Protein AF-A0A918XD73-F1 (afdb_monomer_lite)

Sequence (571 aa):
MKARDKRPIAQLLGAVTQGGAASTISKKLQPQAAELQQQSRTWLRYKGIQGLGIGYKRSANRNTGVPCLKVYVASKRSKSRLRDPAPVELPALSGGGQIPVDVEEIGQLRLHAGPVYPGASVAHKTRSAGTLGMVVQPRDNGPERYLLSCHHVLAPLDPDDRSTAIRHPAPDDGGASDYYNVAHYLYSFPLFNDAVGYPNIADAALAELKPGIDWYSELPMIGEPSGWTDQINEDGFVLLHGRTSELDSGVIMDTDFYTELVHSGPGGARWRYRFGAQVLCSPYGDPGDSGAAILNERRQVIGLHIGGSSQRSIFSPIRPIFDYFQVDLASRDGAHGAAPAATPPVAPAPVADGTYATAALTGLHSVFGSVPWRLTASGLEVEGAVNGTPGALQTVPRVWQQFGPAIRQAAREFSVPAELIIACLCTESGGNPAATREEPGYVNDRETPSRVSAGMLQTLISTAREALGDTAIDRSWLLQPQNSIRAGTAYIKRQQFITRYDPPKVACAYNAGGVYENRGINNRWKMRQYPIGSGKHADRFIMWFNDVFRYFAQLPASSIPADSFFAEMNL

Secondary structure (DSSP, 8-state):
--TT--HHHHHHHHHHHHGGG-TTS-GGGHHHHHHHHHHHHHHHT-TTEEEEEEEEEEETTEEEEEEEEEEEESS---GGG-SSPPPSEEE-SSSS-EEEEEEEE-----PPPPPB-TT-EEEETTS--EE--EEEEETT--S--EEEE-HHHHS-SSTT----EEESS-GGGT--SGGGEEEEEEEE----BT-SS--B----EEEEEPTT--B-SPBTTTBS--EE-----TT-EEEEEETTTEEEEEEEEEEEEEEEEEEE-GGG-EEEEEEEEEEEESS---TT-TTPEEEETTSEEEEEEEEEETTEEEEEEHHHHHHHHTEEE--TTS--BPPPP----PPPPPPS----S-HHHHS-B-STT---EEEETTEEEETTB----SSS--HHHHHHHHHHHHHHHHHHHHT--HHHHHHHHHHHTSS-TT-EEE-TT---TTT-GGGEEETTTTEEHHHHHHHHT-TT--HHHHTSHHHHHHHHHHHHHHTHHHHTT-HHHHHHHHHHSS--B---TB-TT-B--SSTTB-HHHHHHHHHHHHHHHHHTTS-GGGS-SSSHHHHHH-

InterPro domains:
  IPR008258 Transglycosylase SLT domain 1 [PF01464] (406-522)
  IPR009003 Peptidase S1, PA clan [SSF50494] (126-314)
  IPR023346 Lysozyme-like domain superfamily [SSF53955] (387-530)

pLDDT: mean 87.74, std 13.1, range [27.33, 98.69]

Foldseek 3Di:
DPLDPCLLVLLVVQLLPPQLPRPSHDPVLRVVSVVNNVVNCQAVVPPFFDDKDWDAADDPNDGPSAIAIETEGQDDDDPVPDPRHDDQWDFRSPDTDTGGYHYDYDHDDDDDQAFAEFQFWKAFLQADTATFAAWWDFLVLDPWIKTKFFCNGQPHLAPPDPFQFMFTNHVVVVRNDSSRRFWGWDDWDDFDWPDDDQPAQAGMTMTIGDPPGHYDQAQPPLGHQLFAAQDDDFQFKKWWQHNPQGIKIWTWHDQWDWDWDWHAHPPRDTTIHTHTRKTKIFDIDDPRHGGHFMATLNSHTQFTWHDDDPGITITRGCVVVCVVVNITGDDPVSDTSYHDDDDQDDDDDDDPDLDLQDPVQQDWDAPPQFFTWHAALLAIDTPRDQAADPDDDDLLVVCCVVCVVLLLVLCVSLLAASLLLQLLLCLQASQQLADKDFAPPDDDCVVCQVGMFGGSNRAGQVQLCVLVVHNVRTRVQCSPHSSVSNSLSSSLSSQCVQCVSNQLQSQLCSAPVGFDAAPQPQQSRRTAHPVGSHVPSSVSSSNSSSVNSVVVVVDDLVSHRSSHPNNSNPD

Organism: NCBI:txid930806

Structure (mmCIF, N/CA/C/O backbone):
data_AF-A0A918XD73-F1
#
_entry.id   AF-A0A918XD73-F1
#
loop_
_atom_site.group_PDB
_atom_site.id
_atom_site.type_symbol
_atom_site.label_atom_id
_atom_site.label_alt_id
_atom_site.label_comp_id
_atom_site.label_asym_id
_atom_site.label_entity_id
_atom_site.label_seq_id
_atom_site.pdbx_PDB_ins_code
_atom_site.Cartn_x
_atom_site.Cartn_y
_atom_site.Cartn_z
_atom_site.occupancy
_atom_site.B_iso_or_equiv
_atom_site.auth_seq_id
_atom_site.auth_comp_id
_atom_site.auth_asym_id
_atom_site.auth_atom_id
_atom_site.pdbx_PDB_model_num
ATOM 1 N N . MET A 1 1 ? -46.551 11.464 37.469 1.00 42.03 1 MET A N 1
ATOM 2 C CA . MET A 1 1 ? -45.397 11.741 36.578 1.00 42.03 1 MET A CA 1
ATOM 3 C C . MET A 1 1 ? -45.643 11.073 35.231 1.00 42.03 1 MET A C 1
ATOM 5 O O . MET A 1 1 ? -45.835 9.866 35.210 1.00 42.03 1 MET A O 1
ATOM 9 N N . LYS A 1 2 ? -45.695 11.821 34.117 1.00 39.75 2 LYS A N 1
ATOM 10 C CA . LYS A 1 2 ? -45.795 11.217 32.772 1.00 39.75 2 LYS A CA 1
ATOM 11 C C . LYS A 1 2 ? -44.564 10.324 32.542 1.00 39.75 2 LYS A C 1
ATOM 13 O O . LYS A 1 2 ? -43.441 10.793 32.698 1.00 39.75 2 LYS A O 1
ATOM 18 N N . ALA A 1 3 ? -44.776 9.060 32.180 1.00 46.12 3 ALA A N 1
ATOM 19 C CA . ALA A 1 3 ? -43.799 7.959 32.159 1.00 46.12 3 ALA A CA 1
ATOM 20 C C . ALA A 1 3 ? -42.635 8.069 31.133 1.00 46.12 3 ALA A C 1
ATOM 22 O O . ALA A 1 3 ? -42.104 7.056 30.680 1.00 46.12 3 ALA A O 1
ATOM 23 N N . ARG A 1 4 ? -42.225 9.280 30.729 1.00 56.12 4 ARG A N 1
ATOM 24 C CA . ARG A 1 4 ? -41.202 9.505 29.689 1.00 56.12 4 ARG A CA 1
ATOM 25 C C . ARG A 1 4 ? -40.139 10.555 30.021 1.00 56.12 4 ARG A C 1
ATOM 27 O O . ARG A 1 4 ? -39.187 10.680 29.256 1.00 56.12 4 ARG A O 1
ATOM 34 N N . ASP A 1 5 ? -40.251 11.295 31.124 1.00 72.38 5 ASP A N 1
ATOM 35 C CA . ASP A 1 5 ? -39.270 12.344 31.418 1.00 72.38 5 ASP A CA 1
ATOM 36 C C . ASP A 1 5 ? -37.993 11.772 32.058 1.00 72.38 5 ASP A C 1
ATOM 38 O O . ASP A 1 5 ? -37.927 11.542 33.264 1.00 72.38 5 ASP A O 1
ATOM 42 N N . LYS A 1 6 ? -36.974 11.516 31.228 1.00 82.25 6 LYS A N 1
ATOM 43 C CA . LYS A 1 6 ? -35.640 11.067 31.664 1.00 82.25 6 LYS A CA 1
ATOM 44 C C . LYS A 1 6 ? -34.724 12.221 32.090 1.00 82.25 6 LYS A C 1
ATOM 46 O O . LYS A 1 6 ? -33.601 11.956 32.519 1.00 82.25 6 LYS A O 1
ATOM 51 N N . ARG A 1 7 ? -35.164 13.486 32.002 1.00 86.25 7 ARG A N 1
ATOM 52 C CA . ARG A 1 7 ? -34.325 14.655 32.331 1.00 86.25 7 ARG A CA 1
ATOM 53 C C . ARG A 1 7 ? -33.763 14.621 33.756 1.00 86.25 7 ARG A C 1
ATOM 55 O O . ARG A 1 7 ? -32.563 14.858 33.879 1.00 86.25 7 ARG A O 1
ATOM 62 N N . PRO A 1 8 ? -34.525 14.252 34.806 1.00 89.56 8 PRO A N 1
ATOM 63 C CA . PRO A 1 8 ? -33.968 14.165 36.159 1.00 89.56 8 PRO A CA 1
ATOM 64 C C . PRO A 1 8 ? -32.822 13.150 36.270 1.00 89.56 8 PRO A C 1
ATOM 66 O O . PRO A 1 8 ? -31.855 13.373 36.991 1.00 89.56 8 PRO A O 1
ATOM 69 N N . ILE A 1 9 ? -32.887 12.056 35.508 1.00 92.12 9 ILE A N 1
ATOM 70 C CA . ILE A 1 9 ? -31.873 10.992 35.515 1.00 92.12 9 ILE A CA 1
ATOM 71 C C . ILE A 1 9 ? -30.658 11.401 34.687 1.00 92.12 9 ILE A C 1
ATOM 73 O O . ILE A 1 9 ? -29.537 11.079 35.054 1.00 92.12 9 ILE A O 1
ATOM 77 N N . ALA A 1 10 ? -30.861 12.139 33.593 1.00 91.75 10 ALA A N 1
ATOM 78 C CA . ALA A 1 10 ? -29.766 12.721 32.824 1.00 91.75 10 ALA A CA 1
ATOM 79 C C . ALA A 1 10 ? -28.994 13.759 33.650 1.00 91.75 10 ALA A C 1
ATOM 81 O O . ALA A 1 10 ? -27.767 13.744 33.655 1.00 91.75 10 ALA A O 1
ATOM 82 N N . GLN A 1 11 ? -29.706 14.595 34.414 1.00 92.88 11 GLN A N 1
ATOM 83 C CA . GLN A 1 11 ? -29.100 15.495 35.396 1.00 92.88 11 GLN A CA 1
ATOM 84 C C . GLN A 1 11 ? -28.316 14.712 36.450 1.00 92.88 11 GLN A C 1
ATOM 86 O O . GLN A 1 11 ? -27.156 15.025 36.698 1.00 92.88 11 GLN A O 1
ATOM 91 N N . LEU A 1 12 ? -28.914 13.662 37.018 1.00 94.19 12 LEU A N 1
ATOM 92 C CA . LEU A 1 12 ? -28.247 12.813 37.999 1.00 94.19 12 LEU A CA 1
ATOM 93 C C . LEU A 1 12 ? -26.979 12.156 37.432 1.00 94.19 12 LEU A C 1
ATOM 95 O O . LEU A 1 12 ? -25.926 12.241 38.053 1.00 94.19 12 LEU A O 1
ATOM 99 N N . LEU A 1 13 ? -27.057 11.541 36.249 1.00 95.25 13 LEU A N 1
ATOM 100 C CA . LEU A 1 13 ? -25.914 10.917 35.581 1.00 95.25 13 LEU A CA 1
ATOM 101 C C . LEU A 1 13 ? -24.803 11.943 35.326 1.00 95.25 13 LEU A C 1
ATOM 103 O O . LEU A 1 13 ? -23.638 11.669 35.615 1.00 95.25 13 LEU A O 1
ATOM 107 N N . GLY A 1 14 ? -25.162 13.130 34.830 1.00 94.19 14 GLY A N 1
ATOM 108 C CA . GLY A 1 14 ? -24.234 14.240 34.628 1.00 94.19 14 GLY A CA 1
ATOM 109 C C . GLY A 1 14 ? -23.542 14.662 35.923 1.00 94.19 14 GLY A C 1
ATOM 110 O O . GLY A 1 14 ? -22.321 14.747 35.956 1.00 94.19 14 GLY A O 1
ATOM 111 N N . ALA A 1 15 ? -24.282 14.840 37.018 1.00 94.56 15 ALA A N 1
ATOM 112 C CA . ALA A 1 15 ? -23.688 15.182 38.309 1.00 94.56 15 ALA A CA 1
ATOM 113 C C . ALA A 1 15 ? -22.778 14.080 38.864 1.00 94.56 15 ALA A C 1
ATOM 115 O O . ALA A 1 15 ? -21.669 14.365 39.301 1.00 94.56 15 ALA A O 1
ATOM 116 N N . VAL A 1 16 ? -23.199 12.816 38.800 1.00 94.62 16 VAL A N 1
ATOM 117 C CA . VAL A 1 16 ? -22.410 11.672 39.287 1.00 94.62 16 VAL A CA 1
ATOM 118 C C . VAL A 1 16 ? -21.100 11.521 38.499 1.00 94.62 16 VAL A C 1
ATOM 120 O O . VAL A 1 16 ? -20.072 11.181 39.079 1.00 94.62 16 VAL A O 1
ATOM 123 N N . THR A 1 17 ? -21.111 11.803 37.191 1.00 92.62 17 THR A N 1
ATOM 124 C CA . THR A 1 17 ? -19.937 11.634 36.313 1.00 92.62 17 THR A CA 1
ATOM 125 C C . THR A 1 17 ? -19.051 12.878 36.222 1.00 92.62 17 THR A C 1
ATOM 127 O O . THR A 1 17 ? -17.836 12.780 36.373 1.00 92.62 17 THR A O 1
ATOM 130 N N . GLN A 1 18 ? -19.638 14.057 36.018 1.00 91.81 18 GLN A N 1
ATOM 131 C CA . GLN A 1 18 ? -18.945 15.309 35.679 1.00 91.81 18 GLN A CA 1
ATOM 132 C C . GLN A 1 18 ? -19.188 16.437 36.704 1.00 91.81 18 GLN A C 1
ATOM 134 O O . GLN A 1 18 ? -18.615 17.519 36.576 1.00 91.81 18 GLN A O 1
ATOM 139 N N . GLY A 1 19 ? -20.012 16.214 37.733 1.00 93.00 19 GLY A N 1
ATOM 140 C CA . GLY A 1 19 ? -20.308 17.214 38.762 1.00 93.00 19 GLY A CA 1
ATOM 141 C C . GLY A 1 19 ? -21.001 18.452 38.190 1.00 93.00 19 GLY A C 1
ATOM 142 O O . GLY A 1 19 ? -21.861 18.356 37.314 1.00 93.00 19 GLY A O 1
ATOM 143 N N . GLY A 1 20 ? -20.620 19.638 38.674 1.00 89.81 20 GLY A N 1
ATOM 144 C CA . GLY A 1 20 ? -21.168 20.915 38.197 1.00 89.81 20 GLY A CA 1
ATOM 145 C C . GLY A 1 20 ? -20.787 21.290 36.755 1.00 89.81 20 GLY A C 1
ATOM 146 O O . GLY A 1 20 ? -21.382 22.213 36.199 1.00 89.81 20 GLY A O 1
ATOM 147 N N . ALA A 1 21 ? -19.824 20.593 36.142 1.00 89.81 21 ALA A N 1
ATOM 148 C CA . ALA A 1 21 ? -19.384 20.848 34.768 1.00 89.81 21 ALA A CA 1
ATOM 149 C C . ALA A 1 21 ? -20.274 20.178 33.704 1.00 89.81 21 ALA A C 1
ATOM 151 O O . ALA A 1 21 ? -20.143 20.481 32.520 1.00 89.81 21 ALA A O 1
ATOM 152 N N . ALA A 1 22 ? -21.182 19.284 34.105 1.00 90.31 22 ALA A N 1
ATOM 153 C CA . ALA A 1 22 ? -22.080 18.604 33.180 1.00 90.31 22 ALA A CA 1
ATOM 154 C C . ALA A 1 22 ? -23.002 19.590 32.447 1.00 90.31 22 ALA A C 1
ATOM 156 O O . ALA A 1 22 ? -23.702 20.383 33.079 1.00 90.31 22 ALA A O 1
ATOM 157 N N . SER A 1 23 ? -23.107 19.468 31.121 1.00 89.81 23 SER A N 1
ATOM 158 C CA . SER A 1 23 ? -23.999 20.302 30.292 1.00 89.81 23 SER A CA 1
ATOM 159 C C . SER A 1 23 ? -25.484 20.164 30.653 1.00 89.81 23 SER A C 1
ATOM 161 O O . SER A 1 23 ? -26.283 21.061 30.393 1.00 89.81 23 SER A O 1
ATOM 163 N N . THR A 1 24 ? -25.865 19.061 31.299 1.00 88.06 24 THR A N 1
ATOM 164 C CA . THR A 1 24 ? -27.222 18.821 31.804 1.00 88.06 24 THR A CA 1
ATOM 165 C C . THR A 1 24 ? -27.547 19.613 33.078 1.00 88.06 24 THR A C 1
ATOM 167 O O . THR A 1 24 ? -28.707 19.642 33.491 1.00 88.06 24 THR A O 1
ATOM 170 N N . ILE A 1 25 ? -26.557 20.242 33.724 1.00 91.12 25 ILE A N 1
ATOM 171 C CA . ILE A 1 25 ? -26.684 20.916 35.021 1.00 91.12 25 ILE A CA 1
ATOM 172 C C . ILE A 1 25 ? -26.717 22.435 34.843 1.00 91.12 25 ILE A C 1
ATOM 174 O O . ILE A 1 25 ? -25.795 23.053 34.321 1.00 91.12 25 ILE A O 1
ATOM 178 N N . SER A 1 26 ? -27.791 23.067 35.321 1.00 91.69 26 SER A N 1
ATOM 179 C CA . SER A 1 26 ? -27.882 24.533 35.352 1.00 91.69 26 SER A CA 1
ATOM 180 C C . SER A 1 26 ? -26.952 25.131 36.415 1.00 91.69 26 SER A C 1
ATOM 182 O O . SER A 1 26 ? -26.719 24.498 37.445 1.00 91.69 26 SER A O 1
ATOM 184 N N . LYS A 1 27 ? -26.514 26.390 36.239 1.00 91.19 27 LYS A N 1
ATOM 185 C CA . LYS A 1 27 ? -25.642 27.106 37.199 1.00 91.19 27 LYS A CA 1
ATOM 186 C C . LYS A 1 27 ? -26.124 27.023 38.655 1.00 91.19 27 LYS A C 1
ATOM 188 O O . LYS A 1 27 ? -25.319 26.837 39.558 1.00 91.19 27 LYS A O 1
ATOM 193 N N . LYS A 1 28 ? -27.442 27.092 38.884 1.00 92.81 28 LYS A N 1
ATOM 194 C CA . LYS A 1 28 ? -28.044 27.020 40.230 1.00 92.81 28 LYS A CA 1
ATOM 195 C C . LYS A 1 28 ? -27.830 25.670 40.929 1.00 92.81 28 LYS A C 1
ATOM 197 O O . LYS A 1 28 ? -27.831 25.622 42.150 1.00 92.81 28 LYS A O 1
ATOM 202 N N . LEU A 1 29 ? -27.658 24.590 40.165 1.00 92.56 29 LEU A N 1
ATOM 203 C CA . LEU A 1 29 ? -27.527 23.219 40.673 1.00 92.56 29 LEU A CA 1
ATOM 204 C C . LEU A 1 29 ? -26.069 22.736 40.728 1.00 92.56 29 LEU A C 1
ATOM 206 O O . LEU A 1 29 ? -25.813 21.631 41.196 1.00 92.56 29 LEU A O 1
ATOM 210 N N . GLN A 1 30 ? -25.106 23.542 40.270 1.00 93.88 30 GLN A N 1
ATOM 211 C CA . GLN A 1 30 ? -23.691 23.159 40.240 1.00 93.88 30 GLN A CA 1
ATOM 212 C C . GLN A 1 30 ? -23.109 22.802 41.618 1.00 93.88 30 GLN A C 1
ATOM 214 O O . GLN A 1 30 ? -22.397 21.798 41.679 1.00 93.88 30 GLN A O 1
ATOM 219 N N . PRO A 1 31 ? -23.416 23.524 42.721 1.00 94.12 31 PRO A N 1
ATOM 220 C CA . PRO A 1 31 ? -22.906 23.157 44.044 1.00 94.12 31 PRO A CA 1
ATOM 221 C C . PRO A 1 31 ? -23.400 21.777 44.496 1.00 94.12 31 PRO A C 1
ATOM 223 O O . PRO A 1 31 ? -22.603 20.933 44.896 1.00 94.12 31 PRO A O 1
ATOM 226 N N . GLN A 1 32 ? -24.700 21.512 44.335 1.00 93.38 32 GLN A N 1
ATOM 227 C CA . GLN A 1 32 ? -25.312 20.221 44.673 1.00 93.38 32 GLN A CA 1
ATOM 228 C C . GLN A 1 32 ? -24.761 19.088 43.797 1.00 93.38 32 GLN A C 1
ATOM 230 O O . GLN A 1 32 ? -24.506 17.988 44.278 1.00 93.38 32 GLN A O 1
ATOM 235 N N . ALA A 1 33 ? -24.533 19.358 42.508 1.00 93.75 33 ALA A N 1
ATOM 236 C CA . ALA A 1 33 ? -23.937 18.390 41.597 1.00 93.75 33 ALA A CA 1
ATOM 237 C C . ALA A 1 33 ? -22.482 18.057 41.971 1.00 93.75 33 ALA A C 1
ATOM 239 O O . ALA A 1 33 ? -22.088 16.896 41.889 1.00 93.75 33 ALA A O 1
ATOM 240 N N . ALA A 1 34 ? -21.691 19.047 42.399 1.00 93.00 34 ALA A N 1
ATOM 241 C CA . ALA A 1 34 ? -20.320 18.835 42.863 1.00 93.00 34 ALA A CA 1
ATOM 242 C C . ALA A 1 34 ? -20.270 18.002 44.156 1.00 93.00 34 ALA A C 1
ATOM 244 O O . ALA A 1 34 ? -19.471 17.069 44.256 1.00 93.00 34 ALA A O 1
ATOM 245 N N . GLU A 1 35 ? -21.161 18.281 45.110 1.00 93.75 35 GLU A N 1
ATOM 246 C CA . GLU A 1 35 ? -21.283 17.501 46.345 1.00 93.75 35 GLU A CA 1
ATOM 247 C C . GLU A 1 35 ? -21.673 16.043 46.053 1.00 93.75 35 GLU A C 1
ATOM 249 O O . GLU A 1 35 ? -21.016 15.108 46.520 1.00 93.75 35 GLU A O 1
ATOM 254 N N . LEU A 1 36 ? -22.682 15.834 45.202 1.00 93.06 36 LEU A N 1
ATOM 255 C CA . LEU A 1 36 ? -23.121 14.498 44.803 1.00 93.06 36 LEU A CA 1
ATOM 256 C C . LEU A 1 36 ? -22.018 13.717 44.073 1.00 93.06 36 LEU A C 1
ATOM 258 O O . LEU A 1 36 ? -21.867 12.511 44.290 1.00 93.06 36 LEU A O 1
ATOM 262 N N . GLN A 1 37 ? -21.224 14.384 43.229 1.00 95.06 37 GLN A N 1
ATOM 263 C CA . GLN A 1 37 ? -20.065 13.775 42.576 1.00 95.06 37 GLN A CA 1
ATOM 264 C C . GLN A 1 37 ? -19.043 13.299 43.615 1.00 95.06 37 GLN A C 1
ATOM 266 O O . GLN A 1 37 ? -18.554 12.170 43.538 1.00 95.06 37 GLN A O 1
ATOM 271 N N . GLN A 1 38 ? -18.732 14.143 44.603 1.00 92.44 38 GLN A N 1
ATOM 272 C CA . GLN A 1 38 ? -17.786 13.815 45.666 1.00 92.44 38 GLN A CA 1
ATOM 273 C C . GLN A 1 38 ? -18.266 12.623 46.498 1.00 92.44 38 GLN A C 1
ATOM 275 O O . GLN A 1 38 ? -17.484 11.699 46.724 1.00 92.44 38 GLN A O 1
ATOM 280 N N . GLN A 1 39 ? -19.542 12.604 46.888 1.00 91.81 39 GLN A N 1
ATOM 281 C CA . GLN A 1 39 ? -20.151 11.484 47.608 1.00 91.81 39 GLN A CA 1
ATOM 282 C C . GLN A 1 39 ? -20.155 10.204 46.764 1.00 91.81 39 GLN A C 1
ATOM 284 O O . GLN A 1 39 ? -19.866 9.126 47.274 1.00 91.81 39 GLN A O 1
ATOM 289 N N . SER A 1 40 ? -20.413 10.311 45.457 1.00 93.38 40 SER A N 1
ATOM 290 C CA . SER A 1 40 ? -20.503 9.141 44.576 1.00 93.38 40 SER A CA 1
ATOM 291 C C . SER A 1 40 ? -19.155 8.478 44.284 1.00 93.38 40 SER A C 1
ATOM 293 O O . SER A 1 40 ? -19.108 7.304 43.918 1.00 93.38 40 SER A O 1
ATOM 295 N N . ARG A 1 41 ? -18.034 9.185 44.486 1.00 90.06 41 ARG A N 1
ATOM 296 C CA . ARG A 1 41 ? -16.682 8.631 44.290 1.00 90.06 41 ARG A CA 1
ATOM 297 C C . ARG A 1 41 ? -16.395 7.402 45.154 1.00 90.06 41 ARG A C 1
ATOM 299 O O . ARG A 1 41 ? -15.560 6.596 44.749 1.00 90.06 41 ARG A O 1
ATOM 306 N N . THR A 1 42 ? -17.035 7.259 46.314 1.00 89.25 42 THR A N 1
ATOM 307 C CA . THR A 1 42 ? -16.804 6.128 47.229 1.00 89.25 42 THR A CA 1
ATOM 308 C C . THR A 1 42 ? -17.188 4.799 46.583 1.00 89.25 42 THR A C 1
ATOM 310 O O . THR A 1 42 ? -16.367 3.886 46.537 1.00 89.25 42 THR A O 1
ATOM 313 N N . TRP A 1 43 ? -18.376 4.719 45.982 1.00 91.19 43 TRP A N 1
ATOM 314 C CA . TRP A 1 43 ? -18.855 3.508 45.316 1.00 91.19 43 TRP A CA 1
ATOM 315 C C . TRP A 1 43 ? -18.398 3.413 43.853 1.00 91.19 43 TRP A C 1
ATOM 317 O O . TRP A 1 43 ? -18.093 2.317 43.389 1.00 91.19 43 TRP A O 1
ATOM 327 N N . LEU A 1 44 ? -18.259 4.536 43.131 1.00 91.56 44 LEU A N 1
ATOM 328 C CA . LEU A 1 44 ? -17.807 4.544 41.727 1.00 91.56 44 LEU A CA 1
ATOM 329 C C . LEU A 1 44 ? -16.387 4.009 41.524 1.00 91.56 44 LEU A C 1
ATOM 331 O O . LEU A 1 44 ? -16.069 3.498 40.455 1.00 91.56 44 LEU A O 1
ATOM 335 N N . ARG A 1 45 ? -15.522 4.124 42.537 1.00 86.94 45 ARG A N 1
ATOM 336 C CA . ARG A 1 45 ? -14.145 3.607 42.490 1.00 86.94 45 ARG A CA 1
ATOM 337 C C . ARG A 1 45 ? -14.064 2.085 42.580 1.00 86.94 45 ARG A C 1
ATOM 339 O O . ARG A 1 45 ? -12.971 1.530 42.452 1.00 86.94 45 ARG A O 1
ATOM 346 N N . TYR A 1 46 ? -15.180 1.399 42.822 1.00 86.06 46 TYR A N 1
ATOM 347 C CA . TYR A 1 46 ? -15.190 -0.053 42.843 1.00 86.06 46 TYR A CA 1
ATOM 348 C C . TYR A 1 46 ? -14.780 -0.608 41.474 1.00 86.06 46 TYR A C 1
ATOM 350 O O . TYR A 1 46 ? -15.480 -0.420 40.484 1.00 86.06 46 TYR A O 1
ATOM 358 N N . LYS A 1 47 ? -13.669 -1.359 41.434 1.00 81.19 47 LYS A N 1
ATOM 359 C CA . LYS A 1 47 ? -13.087 -1.921 40.199 1.00 81.19 47 LYS A CA 1
ATOM 360 C C . LYS A 1 47 ? -14.042 -2.812 39.391 1.00 81.19 47 LYS A C 1
ATOM 362 O O . LYS A 1 47 ? -13.777 -3.069 38.227 1.00 81.19 47 LYS A O 1
ATOM 367 N N . GLY A 1 48 ? -15.112 -3.320 40.006 1.00 86.62 48 GLY A N 1
ATOM 368 C CA . GLY A 1 48 ? -16.111 -4.137 39.315 1.00 86.62 48 GLY A CA 1
ATOM 369 C C . GLY A 1 48 ? -17.195 -3.340 38.584 1.00 86.62 48 GLY A C 1
ATOM 370 O O . GLY A 1 48 ? -17.985 -3.964 37.878 1.00 86.62 48 GLY A O 1
ATOM 371 N N . ILE A 1 49 ? -17.259 -2.010 38.745 1.00 92.25 49 ILE A N 1
ATOM 372 C CA . ILE A 1 49 ? -18.122 -1.136 37.937 1.00 92.25 49 ILE A CA 1
ATOM 373 C C . ILE A 1 49 ? -17.451 -0.905 36.587 1.00 92.25 49 ILE A C 1
ATOM 375 O O . ILE A 1 49 ? -16.285 -0.536 36.516 1.00 92.25 49 ILE A O 1
ATOM 379 N N . GLN A 1 50 ? -18.217 -1.106 35.521 1.00 91.75 50 GLN A N 1
ATOM 380 C CA . GLN A 1 50 ? -17.751 -0.997 34.139 1.00 91.75 50 GLN A CA 1
ATOM 381 C C . GLN A 1 50 ? -18.415 0.135 33.366 1.00 91.75 50 GLN A C 1
ATOM 383 O O . GLN A 1 50 ? -17.916 0.543 32.323 1.00 91.75 50 GLN A O 1
ATOM 388 N N . GLY A 1 51 ? -19.533 0.657 33.864 1.00 92.88 51 GLY A N 1
ATOM 389 C CA . GLY A 1 51 ? -20.204 1.775 33.223 1.00 92.88 51 GLY A CA 1
ATOM 390 C C . GLY A 1 51 ? -21.419 2.262 33.993 1.00 92.88 51 GLY A C 1
ATOM 391 O O . GLY A 1 51 ? -21.912 1.602 34.910 1.00 92.88 51 GLY A O 1
ATOM 392 N N . LEU A 1 52 ? -21.916 3.423 33.576 1.00 96.44 52 LEU A N 1
ATOM 393 C CA . LEU A 1 52 ? -23.154 4.028 34.054 1.00 96.44 52 LEU A CA 1
ATOM 394 C C . LEU A 1 52 ? -24.066 4.335 32.867 1.00 96.44 52 LEU A C 1
ATOM 396 O O . LEU A 1 52 ? -23.593 4.549 31.753 1.00 96.44 52 LEU A O 1
ATOM 400 N N . GLY A 1 53 ? -25.374 4.404 33.099 1.00 95.25 53 GLY A N 1
ATOM 401 C CA . GLY A 1 53 ? -26.320 4.776 32.050 1.00 95.25 53 GLY A CA 1
ATOM 402 C C . GLY A 1 53 ? -27.692 5.180 32.570 1.00 95.25 53 GLY A C 1
ATOM 403 O O . GLY A 1 53 ? -27.930 5.246 33.773 1.00 95.25 53 GLY A O 1
ATOM 404 N N . ILE A 1 54 ? -28.614 5.435 31.644 1.00 94.50 54 ILE A N 1
ATOM 405 C CA . ILE A 1 54 ? -30.018 5.752 31.933 1.00 94.50 54 ILE A CA 1
ATOM 406 C C . ILE A 1 54 ? -30.871 4.623 31.376 1.00 94.50 54 ILE A C 1
ATOM 408 O O . ILE A 1 54 ? -30.809 4.322 30.185 1.00 94.50 54 ILE A O 1
ATOM 412 N N . GLY A 1 55 ? -31.710 4.025 32.211 1.00 92.12 55 GLY A N 1
ATOM 413 C CA . GLY A 1 55 ? -32.521 2.889 31.798 1.00 92.12 55 GLY A CA 1
ATOM 414 C C . GLY A 1 55 ? -33.804 2.774 32.592 1.00 92.12 55 GLY A C 1
ATOM 415 O O . GLY A 1 55 ? -34.274 3.735 33.198 1.00 92.12 55 GLY A O 1
ATOM 416 N N . TYR A 1 56 ? -34.370 1.576 32.554 1.00 92.19 56 TYR A N 1
ATOM 417 C CA . TYR A 1 56 ? -35.473 1.185 33.412 1.00 92.19 56 TYR A CA 1
ATOM 418 C C . TYR A 1 56 ? -34.992 0.099 34.367 1.00 92.19 56 TYR A C 1
ATOM 420 O O . TYR A 1 56 ? -34.178 -0.754 33.989 1.00 92.19 56 TYR A O 1
ATOM 428 N N . LYS A 1 57 ? -35.499 0.142 35.597 1.00 90.44 57 LYS A N 1
ATOM 429 C CA . LYS A 1 57 ? -35.170 -0.824 36.638 1.00 90.44 57 LYS A CA 1
ATOM 430 C C . LYS A 1 57 ? -35.611 -2.215 36.191 1.00 90.44 57 LYS A C 1
ATOM 432 O O . LYS A 1 57 ? -36.709 -2.389 35.654 1.00 90.44 57 LYS A O 1
ATOM 437 N N . ARG A 1 58 ? -34.752 -3.210 36.407 1.00 88.44 58 ARG A N 1
ATOM 438 C CA . ARG A 1 58 ? -35.068 -4.616 36.148 1.00 88.44 58 ARG A CA 1
ATOM 439 C C . ARG A 1 58 ? -35.136 -5.398 37.455 1.00 88.44 58 ARG A C 1
ATOM 441 O O . ARG A 1 58 ? -34.278 -5.263 38.316 1.00 88.44 58 ARG A O 1
ATOM 448 N N . SER A 1 59 ? -36.152 -6.243 37.598 1.00 83.62 59 SER A N 1
ATOM 449 C CA . SER A 1 59 ? -36.273 -7.197 38.708 1.00 83.62 59 SER A CA 1
ATOM 450 C C . SER A 1 59 ? -36.588 -8.574 38.142 1.00 83.62 59 SER A C 1
ATOM 452 O O . SER A 1 59 ? -37.453 -8.684 37.276 1.00 83.62 59 SER A O 1
ATOM 454 N N . ALA A 1 60 ? -35.855 -9.608 38.569 1.00 79.56 60 ALA A N 1
ATOM 455 C CA . ALA A 1 60 ? -35.948 -10.959 37.998 1.00 79.56 60 ALA A CA 1
ATOM 456 C C . ALA A 1 60 ? -35.922 -10.961 36.449 1.00 79.56 60 ALA A C 1
ATOM 458 O O . ALA A 1 60 ? -36.746 -11.595 35.795 1.00 79.56 60 ALA A O 1
ATOM 459 N N . ASN A 1 61 ? -35.004 -10.181 35.861 1.00 74.25 61 ASN A N 1
ATOM 460 C CA . ASN A 1 61 ? -34.864 -9.962 34.414 1.00 74.25 61 ASN A CA 1
ATOM 461 C C . ASN A 1 61 ? -36.072 -9.338 33.685 1.00 74.25 61 ASN A C 1
ATOM 463 O O . ASN A 1 61 ? -36.064 -9.233 32.460 1.00 74.25 61 ASN A O 1
ATOM 467 N N . ARG A 1 62 ? -37.083 -8.850 34.409 1.00 82.44 62 ARG A N 1
ATOM 468 C CA . ARG A 1 62 ? -38.235 -8.143 33.838 1.00 82.44 62 ARG A CA 1
ATOM 469 C C . ARG A 1 62 ? -38.091 -6.638 34.025 1.00 82.44 62 ARG A C 1
ATOM 471 O O . ARG A 1 62 ? -37.743 -6.168 35.107 1.00 82.44 62 ARG A O 1
ATOM 478 N N . ASN A 1 63 ? -38.368 -5.884 32.965 1.00 86.38 63 ASN A N 1
ATOM 479 C CA . ASN A 1 63 ? -38.435 -4.425 33.007 1.00 86.38 63 ASN A CA 1
ATOM 480 C C . ASN A 1 63 ? -39.639 -3.994 33.860 1.00 86.38 63 ASN A C 1
ATOM 482 O O . ASN A 1 63 ? -40.766 -4.378 33.561 1.00 86.38 63 ASN A O 1
ATOM 486 N N . THR A 1 64 ? -39.413 -3.204 34.909 1.00 88.31 64 THR A N 1
ATOM 487 C CA . THR A 1 64 ? -40.485 -2.740 35.804 1.00 88.31 64 THR A CA 1
ATOM 488 C C . THR A 1 64 ? -41.181 -1.472 35.303 1.00 88.31 64 THR A C 1
ATOM 490 O O . THR A 1 64 ? -42.127 -1.006 35.930 1.00 88.31 64 THR A O 1
ATOM 493 N N . GLY A 1 65 ? -40.699 -0.870 34.210 1.00 87.19 65 GLY A N 1
ATOM 494 C CA . GLY A 1 65 ? -41.207 0.395 33.675 1.00 87.19 65 GLY A CA 1
ATOM 495 C C . GLY A 1 65 ? -40.791 1.633 34.475 1.00 87.19 65 GLY A C 1
ATOM 496 O O . GLY A 1 65 ? -41.103 2.747 34.061 1.00 87.19 65 GLY A O 1
ATOM 497 N N . VAL A 1 66 ? -40.047 1.471 35.576 1.00 89.81 66 VAL A N 1
ATOM 498 C CA . VAL A 1 66 ? -39.571 2.573 36.427 1.00 89.81 66 VAL A CA 1
ATOM 499 C C . VAL A 1 66 ? -38.227 3.096 35.905 1.00 89.81 66 VAL A C 1
ATOM 501 O O . VAL A 1 66 ? -37.253 2.342 35.927 1.00 89.81 66 VAL A O 1
ATOM 504 N N . PRO A 1 67 ? -38.132 4.355 35.438 1.00 91.44 67 PRO A N 1
ATOM 505 C CA . PRO A 1 67 ? -36.866 4.950 35.015 1.00 91.44 67 PRO A CA 1
ATOM 506 C C . PRO A 1 67 ? -35.846 5.023 36.163 1.00 91.44 67 PRO A C 1
ATOM 508 O O . PRO A 1 67 ? -36.207 5.375 37.285 1.00 91.44 67 PRO A O 1
ATOM 511 N N . CYS A 1 68 ? -34.577 4.714 35.895 1.00 94.38 68 CYS A N 1
ATOM 512 C CA . CYS A 1 68 ? -33.525 4.661 36.911 1.00 94.38 68 CYS A CA 1
ATOM 513 C C . CYS A 1 68 ? -32.137 5.004 36.341 1.00 94.38 68 CYS A C 1
ATOM 515 O O . CYS A 1 68 ? -31.908 4.940 35.126 1.00 94.38 68 CYS A O 1
ATOM 517 N N . LEU A 1 69 ? -31.192 5.314 37.231 1.00 95.50 69 LEU A N 1
ATOM 518 C CA . LEU A 1 69 ? -29.763 5.280 36.918 1.00 95.50 69 LEU A CA 1
ATOM 519 C C . LEU A 1 69 ? -29.315 3.813 36.846 1.00 95.50 69 LEU A C 1
ATOM 521 O O . LEU A 1 69 ? -29.661 3.014 37.715 1.00 95.50 69 LEU A O 1
ATOM 525 N N . LYS A 1 70 ? -28.561 3.446 35.814 1.00 96.06 70 LYS A N 1
ATOM 526 C CA . LYS A 1 70 ? -27.984 2.108 35.648 1.00 96.06 70 LYS A CA 1
ATOM 527 C C . LYS A 1 70 ? -26.532 2.121 36.099 1.00 96.06 70 LYS A C 1
ATOM 529 O O . LYS A 1 70 ? -25.780 2.998 35.679 1.00 96.06 70 LYS A O 1
ATOM 534 N N . VAL A 1 71 ? -26.151 1.134 36.902 1.00 96.00 71 VAL A N 1
ATOM 535 C CA . VAL A 1 71 ? -24.758 0.831 37.250 1.00 96.00 71 VAL A CA 1
ATOM 536 C C . VAL A 1 71 ? -24.438 -0.548 36.696 1.00 96.00 71 VAL A C 1
ATOM 538 O O . VAL A 1 71 ? -25.010 -1.546 37.135 1.00 96.00 71 VAL A O 1
ATOM 541 N N . TYR A 1 72 ? -23.547 -0.605 35.716 1.00 95.62 72 TYR A N 1
ATOM 542 C CA . TYR A 1 72 ? -23.176 -1.845 35.049 1.00 95.62 72 TYR A CA 1
ATOM 543 C C . TYR A 1 72 ? -21.937 -2.448 35.701 1.00 95.62 72 TYR A C 1
ATOM 545 O O . TYR A 1 72 ? -20.927 -1.761 35.867 1.00 95.62 72 TYR A O 1
ATOM 553 N N . VAL A 1 73 ? -22.006 -3.727 36.070 1.00 93.69 73 VAL A N 1
ATOM 554 C CA . VAL A 1 73 ? -20.925 -4.439 36.767 1.00 93.69 73 VAL A CA 1
ATOM 555 C C . VAL A 1 73 ? -20.528 -5.724 36.049 1.00 93.69 73 VAL A C 1
ATOM 557 O O . VAL A 1 73 ? -21.345 -6.341 35.367 1.00 93.69 73 VAL A O 1
ATOM 560 N N . ALA A 1 74 ? -19.272 -6.144 36.223 1.00 86.25 74 ALA A N 1
ATOM 561 C CA . ALA A 1 74 ? -18.768 -7.396 35.648 1.00 86.25 74 ALA A CA 1
ATOM 562 C C . ALA A 1 74 ? -19.437 -8.639 36.251 1.00 86.25 74 ALA A C 1
ATOM 564 O O . ALA A 1 74 ? -19.746 -9.583 35.537 1.00 86.25 74 ALA A O 1
ATOM 565 N N . SER A 1 75 ? -19.662 -8.630 37.566 1.00 88.75 75 SER A N 1
ATOM 566 C CA . SER A 1 75 ? -20.414 -9.652 38.304 1.00 88.75 75 SER A CA 1
ATOM 567 C C . SER A 1 75 ? -21.069 -9.023 39.531 1.00 88.75 75 SER A C 1
ATOM 569 O O . SER A 1 75 ? -20.465 -8.169 40.192 1.00 88.75 75 SER A O 1
ATOM 571 N N . LYS A 1 76 ? -22.297 -9.426 39.870 1.00 90.38 76 LYS A N 1
ATOM 572 C CA . LYS A 1 76 ? -22.949 -9.001 41.113 1.00 90.38 76 LYS A CA 1
ATOM 573 C C . LYS A 1 76 ? -22.275 -9.657 42.313 1.00 90.38 76 LYS A C 1
ATOM 575 O O . LYS A 1 76 ? -21.966 -10.846 42.330 1.00 90.38 76 LYS A O 1
ATOM 580 N N . ARG A 1 77 ? -22.078 -8.867 43.366 1.00 87.12 77 ARG A N 1
ATOM 581 C CA . ARG A 1 77 ? -21.593 -9.334 44.671 1.00 87.12 77 ARG A CA 1
ATOM 582 C C . ARG A 1 77 ? -22.671 -9.104 45.722 1.00 87.12 77 ARG A C 1
ATOM 584 O O . ARG A 1 77 ? -23.469 -8.174 45.606 1.00 87.12 77 ARG A O 1
ATOM 591 N N . SER A 1 78 ? -22.691 -9.938 46.761 1.00 86.38 78 SER A N 1
ATOM 592 C CA . SER A 1 78 ? -23.551 -9.687 47.919 1.00 86.38 78 SER A CA 1
ATOM 593 C C . SER A 1 78 ? -23.145 -8.373 48.591 1.00 86.38 78 SER A C 1
ATOM 595 O O . SER A 1 78 ? -21.956 -8.067 48.686 1.00 86.38 78 SER A O 1
ATOM 597 N N . LYS A 1 79 ? -24.120 -7.609 49.102 1.00 84.31 79 LYS A N 1
ATOM 598 C CA . LYS A 1 79 ? -23.852 -6.333 49.794 1.00 84.31 79 LYS A CA 1
ATOM 599 C C . LYS A 1 79 ? -22.858 -6.495 50.950 1.00 84.31 79 LYS A C 1
ATOM 601 O O . LYS A 1 79 ? -22.009 -5.639 51.135 1.00 84.31 79 LYS A O 1
ATOM 606 N N . SER A 1 80 ? -22.902 -7.630 51.651 1.00 86.81 80 SER A N 1
ATOM 607 C CA . SER A 1 80 ? -21.968 -7.981 52.732 1.00 86.81 80 SER A CA 1
ATOM 608 C C . SER A 1 80 ? -20.498 -8.081 52.310 1.00 86.81 80 SER A C 1
ATOM 610 O O . SER A 1 80 ? -19.621 -8.050 53.164 1.00 86.81 80 SER A O 1
ATOM 612 N N . ARG A 1 81 ? -20.215 -8.223 51.010 1.00 84.75 81 ARG A N 1
ATOM 613 C CA . ARG A 1 81 ? -18.857 -8.323 50.452 1.00 84.75 81 ARG A CA 1
ATOM 614 C C . ARG A 1 81 ? -18.372 -7.014 49.823 1.00 84.75 81 ARG A C 1
ATOM 616 O O . ARG A 1 81 ? -17.309 -6.998 49.207 1.00 84.75 81 ARG A O 1
ATOM 623 N N . LEU A 1 82 ? -19.150 -5.938 49.928 1.00 85.12 82 LEU A N 1
ATOM 624 C CA . LEU A 1 82 ? -18.823 -4.628 49.375 1.00 85.12 82 LEU A CA 1
ATOM 625 C C . LEU A 1 82 ? -18.611 -3.641 50.521 1.00 85.12 82 LEU A C 1
ATOM 627 O O . LEU A 1 82 ? -19.478 -3.498 51.376 1.00 85.12 82 LEU A O 1
ATOM 631 N N . ARG A 1 83 ? -17.464 -2.953 50.519 1.00 85.69 83 ARG A N 1
ATOM 632 C CA . ARG A 1 83 ? -17.176 -1.877 51.479 1.00 85.69 83 ARG A CA 1
ATOM 633 C C . ARG A 1 83 ? -18.101 -0.680 51.255 1.00 85.69 83 ARG A C 1
ATOM 635 O O . ARG A 1 83 ? -18.702 -0.186 52.197 1.00 85.69 83 ARG A O 1
ATOM 642 N N . ASP A 1 84 ? -18.251 -0.298 49.988 1.00 88.69 84 ASP A N 1
ATOM 643 C CA . ASP A 1 84 ? -19.005 0.871 49.539 1.00 88.69 84 ASP A CA 1
ATOM 644 C C . ASP A 1 84 ? -19.949 0.448 48.394 1.00 88.69 84 ASP A C 1
ATOM 646 O O . ASP A 1 84 ? -19.626 0.630 47.216 1.00 88.69 84 ASP A O 1
ATOM 650 N N . PRO A 1 85 ? -21.077 -0.228 48.690 1.00 90.38 85 PRO A N 1
ATOM 651 C CA . PRO A 1 85 ? -22.018 -0.644 47.655 1.00 90.38 85 PRO A CA 1
ATOM 652 C C . PRO A 1 85 ? -22.657 0.574 46.978 1.00 90.38 85 PRO A C 1
ATOM 654 O O . PRO A 1 85 ? -22.923 1.585 47.628 1.00 90.38 85 PRO A O 1
ATOM 657 N N . ALA A 1 86 ? -22.976 0.450 45.685 1.00 91.25 86 ALA A N 1
ATOM 658 C CA . ALA A 1 86 ? -23.786 1.457 45.008 1.00 91.25 86 ALA A CA 1
ATOM 659 C C . ALA A 1 86 ? -25.116 1.652 45.772 1.00 91.25 86 ALA A C 1
ATOM 661 O O . ALA A 1 86 ? -25.752 0.655 46.151 1.00 91.25 86 ALA A O 1
ATOM 662 N N . PRO A 1 87 ? -25.533 2.903 46.027 1.00 92.69 87 PRO A N 1
ATOM 663 C CA . PRO A 1 87 ? -26.767 3.183 46.747 1.00 92.69 87 PRO A CA 1
ATOM 664 C C . PRO A 1 87 ? -27.968 2.679 45.944 1.00 92.69 87 PRO A C 1
ATOM 666 O O . PRO A 1 87 ? -27.895 2.559 44.727 1.00 92.69 87 PRO A O 1
ATOM 669 N N . VAL A 1 88 ? -29.072 2.353 46.621 1.00 93.25 88 VAL A N 1
ATOM 670 C CA . VAL A 1 88 ? -30.302 1.872 45.956 1.00 93.25 88 VAL A CA 1
ATOM 671 C C . VAL A 1 88 ? -31.106 3.004 45.318 1.00 93.25 88 VAL A C 1
ATOM 673 O O . VAL A 1 88 ? -31.871 2.761 44.386 1.00 93.25 88 VAL A O 1
ATOM 676 N N . GLU A 1 89 ? -30.920 4.228 45.808 1.00 94.69 89 GLU A N 1
ATOM 677 C CA . GLU A 1 89 ? -31.532 5.459 45.318 1.00 94.69 89 GLU A CA 1
ATOM 678 C C . GLU A 1 89 ? -30.562 6.627 45.534 1.00 94.69 89 GLU A C 1
ATOM 680 O O . GLU A 1 89 ? -29.719 6.581 46.433 1.00 94.69 89 GLU A O 1
ATOM 685 N N . LEU A 1 90 ? -30.665 7.659 44.701 1.00 93.69 90 LEU A N 1
ATOM 686 C CA . LEU A 1 90 ? -29.900 8.899 44.821 1.00 93.69 90 LEU A CA 1
ATOM 687 C C . LEU A 1 90 ? -30.832 10.113 44.738 1.00 93.69 90 LEU A C 1
ATOM 689 O O . LEU A 1 90 ? -31.821 10.069 44.000 1.00 93.69 90 LEU A O 1
ATOM 693 N N . PRO A 1 91 ? -30.507 11.223 45.423 1.00 91.62 91 PRO A N 1
ATOM 694 C CA . PRO A 1 91 ? -31.347 12.411 45.407 1.00 91.62 91 PRO A CA 1
ATOM 695 C C . PRO A 1 91 ? -31.385 13.040 44.009 1.00 91.62 91 PRO A C 1
ATOM 697 O O . PRO A 1 91 ? -30.353 13.285 43.383 1.00 91.62 91 PRO A O 1
ATOM 700 N N . ALA A 1 92 ? -32.588 13.340 43.522 1.00 90.06 92 ALA A N 1
ATOM 701 C CA . ALA A 1 92 ? -32.770 14.162 42.336 1.00 90.06 92 ALA A CA 1
ATOM 702 C C . ALA A 1 92 ? -32.258 15.584 42.606 1.00 90.06 92 ALA A C 1
ATOM 704 O O . ALA A 1 92 ? -32.582 16.186 43.627 1.00 90.06 92 ALA A O 1
ATOM 705 N N . LEU A 1 93 ? -31.513 16.152 41.656 1.00 87.19 93 LEU A N 1
ATOM 706 C CA . LEU A 1 93 ? -30.984 17.520 41.770 1.00 87.19 93 LEU A CA 1
ATOM 707 C C . LEU A 1 93 ? -32.072 18.588 41.638 1.00 87.19 93 LEU A C 1
ATOM 709 O O . LEU A 1 93 ? -31.896 19.718 42.071 1.00 87.19 93 LEU A O 1
ATOM 713 N N . SER A 1 94 ? -33.196 18.251 41.010 1.00 80.38 94 SER A N 1
ATOM 714 C CA . SER A 1 94 ? -34.316 19.160 40.814 1.00 80.38 94 SER A CA 1
ATOM 715 C C . SER A 1 94 ? -35.623 18.506 41.263 1.00 80.38 94 SER A C 1
ATOM 717 O O . SER A 1 94 ? -35.846 17.316 41.052 1.00 80.38 94 SER A O 1
ATOM 719 N N . GLY A 1 95 ? -36.494 19.295 41.899 1.00 68.50 95 GLY A N 1
ATOM 720 C CA . GLY A 1 95 ? -37.877 18.903 42.188 1.00 68.50 95 GLY A CA 1
ATOM 721 C C . GLY A 1 95 ? -38.121 18.064 43.447 1.00 68.50 95 GLY A C 1
ATOM 722 O O . GLY A 1 95 ? -39.276 17.746 43.688 1.00 68.50 95 GLY A O 1
ATOM 723 N N . GLY A 1 96 ? -37.093 17.747 44.248 1.00 68.00 96 GLY A N 1
ATOM 724 C CA . GLY A 1 96 ? -37.242 17.035 45.526 1.00 68.00 96 GLY A CA 1
ATOM 725 C C . GLY A 1 96 ? -37.779 15.610 45.352 1.00 68.00 96 GLY A C 1
ATOM 726 O O . GLY A 1 96 ? -38.982 15.378 45.348 1.00 68.00 96 GLY A O 1
ATOM 727 N N . GLY A 1 97 ? -36.886 14.632 45.205 1.00 84.19 97 GLY A N 1
ATOM 728 C CA . GLY A 1 97 ? -37.265 13.227 45.049 1.00 84.19 97 GLY A CA 1
ATOM 729 C C . GLY A 1 97 ? -36.059 12.296 45.047 1.00 84.19 97 GLY A C 1
ATOM 730 O O . GLY A 1 97 ? -34.918 12.753 45.018 1.00 84.19 97 GLY A O 1
ATOM 731 N N . GLN A 1 98 ? -36.316 10.991 45.072 1.00 91.62 98 GLN A N 1
ATOM 732 C CA . GLN A 1 98 ? -35.296 9.949 44.961 1.00 91.62 98 GLN A CA 1
ATOM 733 C C . GLN A 1 98 ? -35.372 9.302 43.576 1.00 91.62 98 GLN A C 1
ATOM 735 O O . GLN A 1 98 ? -36.454 8.997 43.072 1.00 91.62 98 GLN A O 1
ATOM 740 N N . ILE A 1 99 ? -34.218 9.116 42.943 1.00 92.62 99 ILE A N 1
ATOM 741 C CA . ILE A 1 99 ? -34.080 8.422 41.666 1.00 92.62 99 ILE A CA 1
ATOM 742 C C . ILE A 1 99 ? -33.527 7.028 41.961 1.00 92.62 99 ILE A C 1
ATOM 744 O O . ILE A 1 99 ? -32.426 6.922 42.507 1.00 92.62 99 ILE A O 1
ATOM 748 N N . PRO A 1 100 ? -34.241 5.955 41.579 1.00 94.94 100 PRO A N 1
ATOM 749 C CA . PRO A 1 100 ? -33.747 4.602 41.761 1.00 94.94 100 PRO A CA 1
ATOM 750 C C . PRO A 1 100 ? -32.418 4.376 41.043 1.00 94.94 100 PRO A C 1
ATOM 752 O O . PRO A 1 100 ? -32.200 4.865 39.931 1.00 94.94 100 PRO A O 1
ATOM 755 N N . VAL A 1 101 ? -31.565 3.568 41.659 1.00 94.88 101 VAL A N 1
ATOM 756 C CA . VAL A 1 101 ? -30.336 3.044 41.069 1.00 94.88 101 VAL A CA 1
ATOM 757 C C . VAL A 1 101 ? -30.506 1.540 40.905 1.00 94.88 101 VAL A C 1
ATOM 759 O O . VAL A 1 101 ? -30.888 0.829 41.836 1.00 94.88 101 VAL A O 1
ATOM 762 N N . ASP A 1 102 ? -30.242 1.048 39.703 1.00 94.69 102 ASP A N 1
ATOM 763 C CA . ASP A 1 102 ? -30.334 -0.368 39.376 1.00 94.69 102 ASP A CA 1
ATOM 764 C C . ASP A 1 102 ? -28.966 -0.903 38.957 1.00 94.69 102 ASP A C 1
ATOM 766 O O . ASP A 1 102 ? -28.346 -0.399 38.016 1.00 94.69 102 ASP A O 1
ATOM 770 N N . VAL A 1 103 ? -28.502 -1.933 39.667 1.00 93.62 103 VAL A N 1
ATOM 771 C CA . VAL A 1 103 ? -27.237 -2.612 39.377 1.00 93.62 103 VAL A CA 1
ATOM 772 C C . VAL A 1 103 ? -27.522 -3.769 38.427 1.00 93.62 103 VAL A C 1
ATOM 774 O O . VAL A 1 103 ? -28.235 -4.714 38.778 1.00 93.62 103 VAL A O 1
ATOM 777 N N . GLU A 1 104 ? -26.941 -3.722 37.234 1.00 92.94 104 GLU A N 1
ATOM 778 C CA . GLU A 1 104 ? -27.082 -4.755 36.208 1.00 92.94 104 GLU A CA 1
ATOM 779 C C . GLU A 1 104 ? -25.740 -5.438 35.953 1.00 92.94 104 GLU A C 1
ATOM 781 O O . GLU A 1 104 ? -24.707 -4.790 35.795 1.00 92.94 104 GLU A O 1
ATOM 786 N N . GLU A 1 105 ? -25.764 -6.768 35.959 1.00 91.81 105 GLU A N 1
ATOM 787 C CA . GLU A 1 105 ? -24.603 -7.576 35.610 1.00 91.81 105 GLU A CA 1
ATOM 788 C C . GLU A 1 105 ? -24.562 -7.725 34.096 1.00 91.81 105 GLU A C 1
ATOM 790 O O . GLU A 1 105 ? -25.551 -8.154 33.506 1.00 91.81 105 GLU A O 1
ATOM 795 N N . ILE A 1 106 ? -23.438 -7.355 33.489 1.00 87.56 106 ILE A N 1
ATOM 796 C CA . ILE A 1 106 ? -23.258 -7.393 32.030 1.00 87.56 106 ILE A CA 1
ATOM 797 C C . ILE A 1 106 ? -22.085 -8.280 31.598 1.00 87.56 106 ILE A C 1
ATOM 799 O O . ILE A 1 106 ? -21.732 -8.299 30.424 1.00 87.56 106 ILE A O 1
ATOM 803 N N . GLY A 1 107 ? -21.468 -9.007 32.538 1.00 80.12 107 GLY A N 1
ATOM 804 C CA . GLY A 1 107 ? -20.195 -9.692 32.303 1.00 80.12 107 GLY A CA 1
ATOM 805 C C . GLY A 1 107 ? -19.039 -8.702 32.137 1.00 80.12 107 GLY A C 1
ATOM 806 O O . GLY A 1 107 ? -19.257 -7.504 32.015 1.00 80.12 107 GLY A O 1
ATOM 807 N N . GLN A 1 108 ? -17.788 -9.165 32.161 1.00 82.31 108 GLN A N 1
ATOM 808 C CA . GLN A 1 108 ? -16.623 -8.300 31.926 1.00 82.31 108 GLN A CA 1
ATOM 809 C C . GLN A 1 108 ? -16.622 -7.806 30.468 1.00 82.31 108 GLN A C 1
ATOM 811 O O . GLN A 1 108 ? -16.457 -8.614 29.557 1.00 82.31 108 GLN A O 1
ATOM 816 N N . LEU A 1 109 ? -16.758 -6.496 30.252 1.00 70.75 109 LEU A N 1
ATOM 817 C CA . LEU A 1 109 ? -16.538 -5.864 28.957 1.00 70.75 109 LEU A CA 1
ATOM 818 C C . LEU A 1 109 ? -15.085 -6.099 28.547 1.00 70.75 109 LEU A C 1
ATOM 820 O O . LEU A 1 109 ? -14.151 -5.857 29.320 1.00 70.75 109 LEU A O 1
ATOM 824 N N . ARG A 1 110 ? -14.911 -6.591 27.326 1.00 58.34 110 ARG A N 1
ATOM 825 C CA . ARG A 1 110 ? -13.617 -6.782 26.677 1.00 58.34 110 ARG A CA 1
ATOM 826 C C . ARG A 1 110 ? -13.667 -6.075 25.333 1.00 58.34 110 ARG A C 1
ATOM 828 O O . ARG A 1 110 ? -14.715 -6.046 24.693 1.00 58.34 110 ARG A O 1
ATOM 835 N N . LEU A 1 111 ? -12.542 -5.509 24.919 1.00 51.81 111 LEU A N 1
ATOM 836 C CA . LEU A 1 111 ? -12.352 -5.149 23.519 1.00 51.81 111 LEU A CA 1
ATOM 837 C C . LEU A 1 111 ? -12.331 -6.463 22.735 1.00 51.81 111 LEU A C 1
ATOM 839 O O . LEU A 1 111 ? -11.624 -7.384 23.137 1.00 51.81 111 LEU A O 1
ATOM 843 N N . HIS A 1 112 ? -13.139 -6.585 21.686 1.00 54.34 112 HIS A N 1
ATOM 844 C CA . HIS A 1 112 ? -13.090 -7.768 20.834 1.00 54.34 112 HIS A CA 1
ATOM 845 C C . HIS A 1 112 ? -11.773 -7.758 20.054 1.00 54.34 112 HIS A C 1
ATOM 847 O O . HIS A 1 112 ? -11.443 -6.750 19.429 1.00 54.34 112 HIS A O 1
ATOM 853 N N . ALA A 1 113 ? -11.027 -8.865 20.098 1.00 61.03 113 ALA A N 1
ATOM 854 C CA . ALA A 1 113 ? -9.970 -9.099 19.124 1.00 61.03 113 ALA A CA 1
ATOM 855 C C . ALA A 1 113 ? -10.659 -9.269 17.765 1.00 61.03 113 ALA A C 1
ATOM 857 O O . ALA A 1 113 ? -11.565 -10.096 17.640 1.00 61.03 113 ALA A O 1
ATOM 858 N N . GLY A 1 114 ? -10.313 -8.422 16.799 1.00 73.50 114 GLY A N 1
ATOM 859 C CA . GLY A 1 114 ? -10.831 -8.544 15.444 1.00 73.50 114 GLY A CA 1
ATOM 860 C C . GLY A 1 114 ? -10.350 -9.836 14.773 1.00 73.50 114 GLY A C 1
ATOM 861 O O . GLY A 1 114 ? -9.487 -10.534 15.313 1.00 73.50 114 GLY A O 1
ATOM 862 N N . PRO A 1 115 ? -10.900 -10.162 13.597 1.00 87.31 115 PRO A N 1
ATOM 863 C CA . PRO A 1 115 ? -10.355 -11.225 12.762 1.00 87.31 115 PRO A CA 1
ATOM 864 C C . PRO A 1 115 ? -8.886 -10.943 12.427 1.00 87.31 115 PRO A C 1
ATOM 866 O O . PRO A 1 115 ? -8.494 -9.785 12.294 1.00 87.31 115 PRO A O 1
ATOM 869 N N . VAL A 1 116 ? -8.084 -11.992 12.249 1.00 93.31 116 VAL A N 1
ATOM 870 C CA . VAL A 1 116 ? -6.713 -11.849 11.736 1.00 93.31 116 VAL A CA 1
ATOM 871 C C . VAL A 1 116 ? -6.740 -11.693 10.215 1.00 93.31 116 VAL A C 1
ATOM 873 O O . VAL A 1 116 ? -7.503 -12.365 9.525 1.00 93.31 116 VAL A O 1
ATOM 876 N N . TYR A 1 117 ? -5.918 -10.810 9.664 1.00 93.69 117 TYR A N 1
ATOM 877 C CA . TYR A 1 117 ? -5.859 -10.591 8.219 1.00 93.69 117 TYR A CA 1
ATOM 878 C C . TYR A 1 117 ? -4.453 -10.160 7.777 1.00 93.69 117 TYR A C 1
ATOM 880 O O . TYR A 1 117 ? -3.715 -9.574 8.572 1.00 93.69 117 TYR A O 1
ATOM 888 N N . PRO A 1 118 ? -4.056 -10.445 6.530 1.00 96.06 118 PRO A N 1
ATOM 889 C CA . PRO A 1 118 ? -2.859 -9.889 5.909 1.00 96.06 118 PRO A CA 1
ATOM 890 C C . PRO A 1 118 ? -2.769 -8.363 6.082 1.00 96.06 118 PRO A C 1
ATOM 892 O O . PRO A 1 118 ? -3.691 -7.638 5.723 1.00 96.06 118 PRO A O 1
ATOM 895 N N . GLY A 1 119 ? -1.676 -7.863 6.654 1.00 95.56 119 GLY A N 1
ATOM 896 C CA . GLY A 1 119 ? -1.502 -6.455 7.029 1.00 95.56 119 GLY A CA 1
ATOM 897 C C . GLY A 1 119 ? -1.814 -6.139 8.496 1.00 95.56 119 GLY A C 1
ATOM 898 O O . GLY A 1 119 ? -1.555 -5.030 8.957 1.00 95.56 119 GLY A O 1
ATOM 899 N N . ALA A 1 120 ? -2.346 -7.095 9.260 1.00 95.31 120 ALA A N 1
ATOM 900 C CA . ALA A 1 120 ? -2.674 -6.894 10.665 1.00 95.31 120 ALA A CA 1
ATOM 901 C C . ALA A 1 120 ? -1.440 -6.894 11.583 1.00 95.31 120 ALA A C 1
ATOM 903 O O . ALA A 1 120 ? -0.447 -7.577 11.336 1.00 95.31 120 ALA A O 1
ATOM 904 N N . SER A 1 121 ? -1.556 -6.194 12.715 1.00 97.19 121 SER A N 1
ATOM 905 C CA . SER A 1 121 ? -0.589 -6.243 13.818 1.00 97.19 121 SER A CA 1
ATOM 906 C C . SER A 1 121 ? -0.450 -7.659 14.389 1.00 97.19 121 SER A C 1
ATOM 908 O O . SER A 1 121 ? -1.429 -8.212 14.898 1.00 97.19 121 SER A O 1
ATOM 910 N N . VAL A 1 122 ? 0.753 -8.234 14.370 1.00 97.94 122 VAL A N 1
ATOM 911 C CA . VAL A 1 122 ? 1.030 -9.540 14.984 1.00 97.94 122 VAL A CA 1
ATOM 912 C C . VAL A 1 122 ? 2.436 -9.587 15.573 1.00 97.94 122 VAL A C 1
ATOM 914 O O . VAL A 1 122 ? 3.349 -8.942 15.064 1.00 97.94 122 VAL A O 1
ATOM 917 N N . ALA A 1 123 ? 2.626 -10.347 16.650 1.00 97.75 123 ALA A N 1
ATOM 918 C CA . ALA A 1 123 ? 3.954 -10.693 17.156 1.00 97.75 123 ALA A CA 1
ATOM 919 C C . ALA A 1 123 ? 3.902 -11.889 18.108 1.00 97.75 123 ALA A C 1
ATOM 921 O O . ALA A 1 123 ? 2.870 -12.162 18.734 1.00 97.75 123 ALA A O 1
ATOM 922 N N . HIS A 1 124 ? 5.045 -12.549 18.299 1.00 97.38 124 HIS A N 1
ATOM 923 C CA . HIS A 1 124 ? 5.263 -13.337 19.508 1.00 97.38 124 HIS A CA 1
ATOM 924 C C . HIS A 1 124 ? 5.168 -12.437 20.743 1.00 97.38 124 HIS A C 1
ATOM 926 O O . HIS A 1 124 ? 5.584 -11.280 20.718 1.00 97.38 124 HIS A O 1
ATOM 932 N N . LYS A 1 125 ? 4.686 -12.971 21.869 1.00 94.62 125 LYS A N 1
ATOM 933 C CA . LYS A 1 125 ? 4.521 -12.198 23.116 1.00 94.62 125 LYS A CA 1
ATOM 934 C C . LYS A 1 125 ? 5.801 -11.525 23.651 1.00 94.62 125 LYS A C 1
ATOM 936 O O . LYS A 1 125 ? 5.693 -10.680 24.533 1.00 94.62 125 LYS A O 1
ATOM 941 N N . THR A 1 126 ? 6.983 -11.931 23.183 1.00 94.06 126 THR A N 1
ATOM 942 C CA . THR A 1 126 ? 8.297 -11.377 23.572 1.00 94.06 126 THR A CA 1
ATOM 943 C C . THR A 1 126 ? 8.948 -10.517 22.488 1.00 94.06 126 THR A C 1
ATOM 945 O O . THR A 1 126 ? 10.110 -10.145 22.632 1.00 94.06 126 THR A O 1
ATOM 948 N N . ARG A 1 127 ? 8.268 -10.288 21.364 1.00 93.62 127 ARG A N 1
ATOM 949 C CA . ARG A 1 127 ? 8.773 -9.511 20.230 1.00 93.62 127 ARG A CA 1
ATOM 950 C C . ARG A 1 127 ? 8.041 -8.178 20.151 1.00 93.62 127 ARG A C 1
ATOM 952 O O . ARG A 1 127 ? 6.935 -8.039 20.674 1.00 93.62 127 ARG A O 1
ATOM 959 N N . SER A 1 128 ? 8.678 -7.222 19.485 1.00 92.94 128 SER A N 1
ATOM 960 C CA . SER A 1 128 ? 8.006 -6.005 19.053 1.00 92.94 128 SER A CA 1
ATOM 961 C C . SER A 1 128 ? 6.975 -6.322 17.978 1.00 92.94 128 SER A C 1
ATOM 963 O O . SER A 1 128 ? 7.072 -7.342 17.289 1.00 92.94 128 SER A O 1
ATOM 965 N N . ALA A 1 129 ? 6.006 -5.433 17.816 1.00 95.50 129 ALA A N 1
ATOM 966 C CA . ALA A 1 129 ? 4.978 -5.601 16.807 1.00 95.50 129 ALA A CA 1
ATOM 967 C C . ALA A 1 129 ? 5.545 -5.644 15.375 1.00 95.50 129 ALA A C 1
ATOM 969 O O . ALA A 1 129 ? 6.381 -4.824 14.996 1.00 95.50 129 ALA A O 1
ATOM 970 N N . GLY A 1 130 ? 5.045 -6.592 14.583 1.00 97.69 130 GLY A N 1
ATOM 971 C CA . GLY A 1 130 ? 5.255 -6.684 13.143 1.00 97.69 130 GLY A CA 1
ATOM 972 C C . GLY A 1 130 ? 3.927 -6.859 12.408 1.00 97.69 130 GLY A C 1
ATOM 973 O O . GLY A 1 130 ? 2.850 -6.679 12.991 1.00 97.69 130 GLY A O 1
ATOM 974 N N . THR A 1 131 ? 4.007 -7.223 11.131 1.00 98.50 131 THR A N 1
ATOM 975 C CA . THR A 1 131 ? 2.851 -7.415 10.250 1.00 98.50 131 THR A CA 1
ATOM 976 C C . THR A 1 131 ? 2.603 -8.889 9.964 1.00 98.50 131 THR A C 1
ATOM 978 O O . THR A 1 131 ? 3.529 -9.646 9.674 1.00 98.50 131 THR A O 1
ATOM 981 N N . LEU A 1 132 ? 1.339 -9.307 9.997 1.00 98.44 132 LEU A N 1
ATOM 982 C CA . LEU A 1 132 ? 0.913 -10.588 9.451 1.00 98.44 132 LEU A CA 1
ATOM 983 C C . LEU A 1 132 ? 0.979 -10.518 7.925 1.00 98.44 132 LEU A C 1
ATOM 985 O O . LEU A 1 132 ? 0.217 -9.771 7.323 1.00 98.44 132 LEU A O 1
ATOM 989 N N . GLY A 1 133 ? 1.856 -11.290 7.292 1.00 97.94 133 GLY A N 1
ATOM 990 C CA . GLY A 1 133 ? 1.997 -11.263 5.839 1.00 97.94 133 GLY A CA 1
ATOM 991 C C . GLY A 1 133 ? 0.829 -11.916 5.144 1.00 97.94 133 GLY A C 1
ATOM 992 O O . GLY A 1 133 ? 0.198 -11.320 4.279 1.00 97.94 133 GLY A O 1
ATOM 993 N N . MET A 1 134 ? 0.539 -13.150 5.540 1.00 96.62 134 MET A N 1
ATOM 994 C CA . MET A 1 134 ? -0.500 -13.945 4.907 1.00 96.62 134 MET A CA 1
ATOM 995 C C . MET A 1 134 ? -1.026 -15.039 5.824 1.00 96.62 134 MET A C 1
ATOM 997 O O . MET A 1 134 ? -0.316 -15.541 6.699 1.00 96.62 134 MET A O 1
ATOM 1001 N N . VAL A 1 135 ? -2.280 -15.418 5.581 1.00 96.69 135 VAL A N 1
ATOM 1002 C CA . VAL A 1 135 ? -2.823 -16.687 6.058 1.00 96.69 135 VAL A CA 1
ATOM 1003 C C . VAL A 1 135 ? -2.579 -17.727 4.969 1.00 96.69 135 VAL A 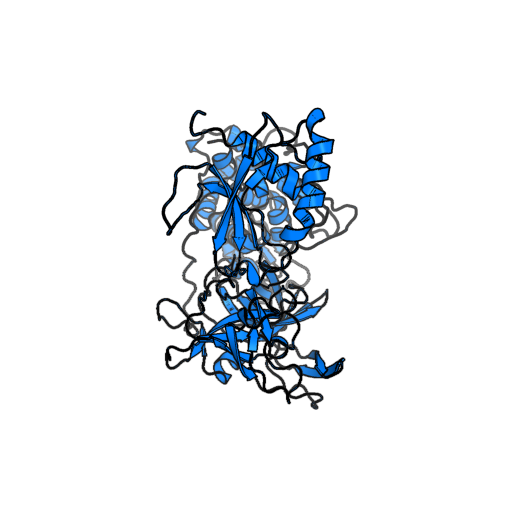C 1
ATOM 1005 O O . VAL A 1 135 ? -2.925 -17.515 3.807 1.00 96.69 135 VAL A O 1
ATOM 1008 N N . VAL A 1 136 ? -1.955 -18.837 5.341 1.00 96.31 136 VAL A N 1
ATOM 1009 C CA . VAL A 1 136 ? -1.582 -19.926 4.434 1.00 96.31 136 VAL A CA 1
ATOM 1010 C C . VAL A 1 136 ? -2.207 -21.235 4.889 1.00 96.31 136 VAL A C 1
ATOM 1012 O O . VAL A 1 136 ? -2.649 -21.374 6.033 1.00 96.31 136 VAL A O 1
ATOM 1015 N N . GLN A 1 137 ? -2.260 -22.193 3.978 1.00 94.12 137 GLN A N 1
ATOM 1016 C CA . GLN A 1 137 ? -2.768 -23.536 4.219 1.00 94.12 137 GLN A CA 1
ATOM 1017 C C . GLN A 1 137 ? -1.725 -24.582 3.810 1.00 94.12 137 GLN A C 1
ATOM 1019 O O . GLN A 1 137 ? -0.893 -24.296 2.944 1.00 94.12 137 GLN A O 1
ATOM 1024 N N . PRO A 1 138 ? -1.766 -25.792 4.390 1.00 86.69 138 PRO A N 1
ATOM 1025 C CA . PRO A 1 138 ? -0.994 -26.920 3.884 1.00 86.69 138 PRO A CA 1
ATOM 1026 C C . PRO A 1 138 ? -1.242 -27.181 2.387 1.00 86.69 138 PRO A C 1
ATOM 1028 O O . PRO A 1 138 ? -2.379 -27.082 1.914 1.00 86.69 138 PRO A O 1
ATOM 1031 N N . ARG A 1 139 ? -0.208 -27.600 1.646 1.00 86.50 139 ARG A N 1
ATOM 1032 C CA . ARG A 1 139 ? -0.356 -28.058 0.247 1.00 86.50 139 ARG A CA 1
ATOM 1033 C C . ARG A 1 139 ? -1.192 -29.332 0.109 1.00 86.50 139 ARG A C 1
ATOM 1035 O O . ARG A 1 139 ? -1.780 -29.565 -0.943 1.00 86.50 139 ARG A O 1
ATOM 1042 N N . ASP A 1 140 ? -1.263 -30.143 1.162 1.00 81.94 140 ASP A N 1
ATOM 1043 C CA . ASP A 1 140 ? -2.056 -31.377 1.209 1.00 81.94 140 ASP A CA 1
ATOM 1044 C C . ASP A 1 140 ? -3.545 -31.150 1.536 1.00 81.94 140 ASP A C 1
ATOM 1046 O O . ASP A 1 140 ? -4.298 -32.117 1.653 1.00 81.94 140 ASP A O 1
ATOM 1050 N N . ASN A 1 141 ? -3.986 -29.888 1.621 1.00 75.69 141 ASN A N 1
ATOM 1051 C CA . ASN A 1 141 ? -5.357 -29.484 1.946 1.00 75.69 141 ASN A CA 1
ATOM 1052 C C . ASN A 1 141 ? -5.836 -29.856 3.351 1.00 75.69 141 ASN A C 1
ATOM 1054 O O . ASN A 1 141 ? -7.041 -30.028 3.566 1.00 75.69 141 ASN A O 1
ATOM 1058 N N . GLY A 1 142 ? -4.926 -29.927 4.322 1.00 81.06 142 GLY A N 1
ATOM 1059 C CA . GLY A 1 142 ? -5.316 -29.966 5.727 1.00 81.06 142 GLY A CA 1
ATOM 1060 C C . GLY A 1 142 ? -6.265 -28.810 6.118 1.00 81.06 142 GLY A C 1
ATOM 1061 O O . GLY A 1 142 ? -6.204 -27.706 5.550 1.00 81.06 142 GLY A O 1
ATOM 1062 N N . PRO A 1 143 ? -7.193 -29.040 7.069 1.00 84.38 143 PRO A N 1
ATOM 1063 C CA . PRO A 1 143 ? -8.107 -28.008 7.563 1.00 84.38 143 PRO A CA 1
ATOM 1064 C C . PRO A 1 143 ? -7.391 -26.892 8.339 1.00 84.38 143 PRO A C 1
ATOM 1066 O O . PRO A 1 143 ? -7.984 -25.842 8.595 1.00 84.38 143 PRO A O 1
ATOM 1069 N N . GLU A 1 144 ? -6.137 -27.109 8.728 1.00 87.75 144 GLU A N 1
ATOM 1070 C CA . GLU A 1 144 ? -5.321 -26.167 9.472 1.00 87.75 144 GLU A CA 1
ATOM 1071 C C . GLU A 1 144 ? -5.075 -24.883 8.670 1.00 87.75 144 GLU A C 1
ATOM 1073 O O . GLU A 1 144 ? -5.050 -24.845 7.433 1.00 87.75 144 GLU A O 1
ATOM 1078 N N . ARG A 1 145 ? -4.893 -23.786 9.400 1.00 93.69 145 ARG A N 1
ATOM 1079 C CA . ARG A 1 145 ? -4.480 -22.500 8.845 1.00 93.69 145 ARG A CA 1
ATOM 1080 C C . ARG A 1 145 ? -3.277 -22.011 9.613 1.00 93.69 145 ARG A C 1
ATOM 1082 O O . ARG A 1 145 ? -3.210 -22.160 10.833 1.00 93.69 145 ARG A O 1
ATOM 1089 N N . TYR A 1 146 ? -2.353 -21.395 8.897 1.00 96.69 146 TYR A N 1
ATOM 1090 C CA . TYR A 1 146 ? -1.149 -20.850 9.488 1.00 96.69 146 TYR A CA 1
ATOM 1091 C C . TYR A 1 146 ? -1.015 -19.368 9.182 1.00 96.69 146 TYR A C 1
ATOM 1093 O O . TYR A 1 146 ? -1.433 -18.880 8.137 1.00 96.69 146 TYR A O 1
ATOM 1101 N N . LEU A 1 147 ? -0.398 -18.660 10.112 1.00 98.31 147 LEU A N 1
ATOM 1102 C CA . LEU A 1 147 ? 0.055 -17.293 9.967 1.00 98.31 147 LEU A CA 1
ATOM 1103 C C . LEU A 1 147 ? 1.514 -17.320 9.512 1.00 98.31 147 LEU A C 1
ATOM 1105 O O . LEU A 1 147 ? 2.351 -17.936 10.177 1.00 98.31 147 LEU A O 1
ATOM 1109 N N . LEU A 1 148 ? 1.811 -16.643 8.404 1.00 98.62 148 LEU A N 1
ATOM 1110 C CA . LEU A 1 148 ? 3.165 -16.461 7.885 1.00 98.62 148 LEU A CA 1
ATOM 1111 C C . LEU A 1 148 ? 3.589 -14.993 8.038 1.00 98.62 148 LEU A C 1
ATOM 1113 O O . LEU A 1 148 ? 2.883 -14.078 7.608 1.00 98.62 148 LEU A O 1
ATOM 1117 N N . SER A 1 149 ? 4.742 -14.777 8.664 1.00 98.69 149 SER A N 1
ATOM 1118 C CA . SER A 1 149 ? 5.391 -13.470 8.858 1.00 98.69 149 SER A CA 1
ATOM 1119 C C . SER A 1 149 ? 6.897 -13.694 9.090 1.00 98.69 149 SER A C 1
ATOM 1121 O O . SER A 1 149 ? 7.370 -14.822 8.955 1.00 98.69 149 SER A O 1
ATOM 1123 N N . CYS A 1 150 ? 7.677 -12.656 9.395 1.00 98.38 150 CYS A N 1
ATOM 1124 C CA . CYS A 1 150 ? 9.119 -12.785 9.624 1.00 98.38 150 CYS A CA 1
ATOM 1125 C C . CYS A 1 150 ? 9.435 -13.608 10.882 1.00 98.38 150 CYS A C 1
ATOM 1127 O O . CYS A 1 150 ? 8.699 -13.581 11.877 1.00 98.38 150 CYS A O 1
ATOM 1129 N N . HIS A 1 151 ? 10.595 -14.268 10.895 1.00 95.31 151 HIS A N 1
ATOM 1130 C CA . HIS A 1 151 ? 11.142 -14.898 12.096 1.00 95.31 151 HIS A CA 1
ATOM 1131 C C . HIS A 1 151 ? 11.315 -13.876 13.215 1.00 95.31 151 HIS A C 1
ATOM 1133 O O . HIS A 1 151 ? 10.891 -14.128 14.341 1.00 95.31 151 HIS A O 1
ATOM 1139 N N . HIS A 1 152 ? 11.859 -12.691 12.928 1.00 95.69 152 HIS A N 1
ATOM 1140 C CA . HIS A 1 152 ? 12.063 -11.682 13.973 1.00 95.69 152 HIS A CA 1
ATOM 1141 C C . HIS A 1 152 ? 10.757 -11.065 14.519 1.00 95.69 152 HIS A C 1
ATOM 1143 O O . HIS A 1 152 ? 10.815 -10.254 15.444 1.00 95.69 152 HIS A O 1
ATOM 1149 N N . VAL A 1 153 ? 9.599 -11.474 13.986 1.00 97.50 153 VAL A N 1
ATOM 1150 C CA . VAL A 1 153 ? 8.255 -11.109 14.456 1.00 97.50 153 VAL A CA 1
ATOM 1151 C C . VAL A 1 153 ? 7.594 -12.270 15.211 1.00 97.50 153 VAL A C 1
ATOM 1153 O O . VAL A 1 153 ? 7.073 -12.065 16.309 1.00 97.50 153 VAL A O 1
ATOM 1156 N N . LEU A 1 154 ? 7.611 -13.492 14.659 1.00 97.19 154 LEU A N 1
ATOM 1157 C CA . LEU A 1 154 ? 6.874 -14.638 15.219 1.00 97.19 154 LEU A CA 1
ATOM 1158 C C . LEU A 1 154 ? 7.710 -15.587 16.080 1.00 97.19 154 LEU A C 1
ATOM 1160 O O . LEU A 1 154 ? 7.142 -16.299 16.907 1.00 97.19 154 LEU A O 1
ATOM 1164 N N . ALA A 1 155 ? 9.029 -15.631 15.911 1.00 91.94 155 ALA A N 1
ATOM 1165 C CA . ALA A 1 155 ? 9.861 -16.485 16.742 1.00 91.94 155 ALA A CA 1
ATOM 1166 C C . ALA A 1 155 ? 10.072 -15.852 18.125 1.00 91.94 155 ALA A C 1
ATOM 1168 O O . ALA A 1 155 ? 10.195 -14.622 18.235 1.00 91.94 155 ALA A O 1
ATOM 1169 N N . PRO A 1 156 ? 10.180 -16.665 19.188 1.00 89.62 156 PRO A N 1
ATOM 1170 C CA . PRO A 1 156 ? 10.582 -16.174 20.495 1.00 89.62 156 PRO A CA 1
ATOM 1171 C C . PRO A 1 156 ? 11.867 -15.338 20.427 1.00 89.62 156 PRO A C 1
ATOM 1173 O O . PRO A 1 156 ? 12.743 -15.560 19.586 1.00 89.62 156 PRO A O 1
ATOM 1176 N N . LEU A 1 157 ? 11.955 -14.313 21.280 1.00 90.50 157 LEU A N 1
ATOM 1177 C CA . LEU A 1 157 ? 13.157 -13.475 21.359 1.00 90.50 157 LEU A CA 1
ATOM 1178 C C . LEU A 1 157 ? 14.328 -14.284 21.907 1.00 90.50 157 LEU A C 1
ATOM 1180 O O . LEU A 1 157 ? 15.436 -14.200 21.384 1.00 90.50 157 LEU A O 1
ATOM 1184 N N . ASP A 1 158 ? 14.041 -15.066 22.942 1.00 87.38 158 ASP A N 1
ATOM 1185 C CA . ASP A 1 158 ? 14.947 -16.028 23.544 1.00 87.38 158 ASP A CA 1
ATOM 1186 C C . ASP A 1 158 ? 14.649 -17.429 22.989 1.00 87.38 158 ASP A C 1
ATOM 1188 O O . ASP A 1 158 ? 13.514 -17.884 23.136 1.00 87.38 158 ASP A O 1
ATOM 1192 N N . PRO A 1 159 ? 15.615 -18.119 22.353 1.00 76.50 159 PRO A N 1
ATOM 1193 C CA . PRO A 1 159 ? 15.434 -19.488 21.871 1.00 76.50 159 PRO A CA 1
ATOM 1194 C C . PRO A 1 159 ? 15.067 -20.487 22.977 1.00 76.50 159 PRO A C 1
ATOM 1196 O O . PRO A 1 159 ? 14.488 -21.533 22.678 1.00 76.50 159 PRO A O 1
ATOM 1199 N N . ASP A 1 160 ? 15.382 -20.173 24.238 1.00 81.94 160 ASP A N 1
ATOM 1200 C CA . ASP A 1 160 ? 15.013 -20.993 25.392 1.00 81.94 160 ASP A CA 1
ATOM 1201 C C . ASP A 1 160 ? 13.579 -20.727 25.888 1.00 81.94 160 ASP A C 1
ATOM 1203 O O . ASP A 1 160 ? 13.040 -21.521 26.671 1.00 81.94 160 ASP A O 1
ATOM 1207 N N . ASP A 1 161 ? 12.922 -19.654 25.423 1.00 83.25 161 ASP A N 1
ATOM 1208 C CA . ASP A 1 161 ? 11.518 -19.391 25.734 1.00 83.25 161 ASP A CA 1
ATOM 1209 C C . ASP A 1 161 ? 10.624 -20.445 25.068 1.00 83.25 161 ASP A C 1
ATOM 1211 O O . ASP A 1 161 ? 10.552 -20.591 23.848 1.00 83.25 161 ASP A O 1
ATOM 1215 N N . ARG A 1 162 ? 9.916 -21.197 25.913 1.00 83.62 162 ARG A N 1
ATOM 1216 C CA . ARG A 1 162 ? 8.995 -22.266 25.508 1.00 83.62 162 ARG A CA 1
ATOM 1217 C C . ARG A 1 162 ? 7.602 -21.755 25.155 1.00 83.62 162 ARG A C 1
ATOM 1219 O O . ARG A 1 162 ? 6.743 -22.548 24.773 1.00 83.62 162 ARG A O 1
ATOM 1226 N N . SER A 1 163 ? 7.341 -20.460 25.318 1.00 89.12 163 SER A N 1
ATOM 1227 C CA . SER A 1 163 ? 6.113 -19.848 24.835 1.00 89.12 163 SER A CA 1
ATOM 1228 C C . SER A 1 163 ? 6.008 -19.989 23.323 1.00 89.12 163 SER A C 1
ATOM 1230 O O . SER A 1 163 ? 6.947 -19.714 22.588 1.00 89.12 163 SER A O 1
ATOM 1232 N N . THR A 1 164 ? 4.806 -20.317 22.866 1.00 91.12 164 THR A N 1
ATOM 1233 C CA . THR A 1 164 ? 4.439 -20.257 21.450 1.00 91.12 164 THR A CA 1
ATOM 1234 C C . THR A 1 164 ? 3.407 -19.165 21.174 1.00 91.12 164 THR A C 1
ATOM 1236 O O . THR A 1 164 ? 2.885 -19.072 20.073 1.00 91.12 164 THR A O 1
ATOM 1239 N N . ALA A 1 165 ? 3.052 -18.338 22.160 1.00 96.25 165 ALA A N 1
ATOM 1240 C CA . ALA A 1 165 ? 1.923 -17.423 22.037 1.00 96.25 165 ALA A CA 1
ATOM 1241 C C . ALA A 1 165 ? 2.177 -16.303 21.013 1.00 96.25 165 ALA A C 1
ATOM 1243 O O . ALA A 1 165 ? 2.979 -15.394 21.253 1.00 96.25 165 ALA A O 1
ATOM 1244 N N . ILE A 1 166 ? 1.411 -16.338 19.922 1.00 97.88 166 ILE A N 1
ATOM 1245 C CA . ILE A 1 166 ? 1.306 -15.263 18.935 1.00 97.88 166 ILE A CA 1
ATOM 1246 C C . ILE A 1 166 ? 0.046 -14.448 19.205 1.00 97.88 166 ILE A C 1
ATOM 1248 O O . ILE A 1 166 ? -1.036 -15.012 19.409 1.00 97.88 166 ILE A O 1
ATOM 1252 N N . ARG A 1 167 ? 0.184 -13.122 19.210 1.00 97.06 167 ARG A N 1
ATOM 1253 C CA . ARG A 1 167 ? -0.873 -12.189 19.606 1.00 97.06 167 ARG A CA 1
ATOM 1254 C C . ARG A 1 167 ? -1.314 -11.287 18.464 1.00 97.06 167 ARG A C 1
ATOM 1256 O O . ARG A 1 167 ? -0.463 -10.760 17.753 1.00 97.06 167 ARG A O 1
ATOM 1263 N N . HIS A 1 168 ? -2.630 -11.108 18.338 1.00 95.06 168 HIS A N 1
ATOM 1264 C CA . HIS A 1 168 ? -3.263 -10.112 17.477 1.00 95.06 168 HIS A CA 1
ATOM 1265 C C . HIS A 1 168 ? -4.344 -9.341 18.268 1.00 95.06 168 HIS A C 1
ATOM 1267 O O . HIS A 1 168 ? -5.274 -9.967 18.789 1.00 95.06 168 HIS A O 1
ATOM 1273 N N . PRO A 1 169 ? -4.252 -8.001 18.356 1.00 94.12 169 PRO A N 1
ATOM 1274 C CA . PRO A 1 169 ? -3.073 -7.202 18.013 1.00 94.12 169 PRO A CA 1
ATOM 1275 C C . PRO A 1 169 ? -1.824 -7.645 18.799 1.00 94.12 169 PRO A C 1
ATOM 1277 O O . PRO A 1 169 ? -1.920 -8.368 19.792 1.00 94.12 169 PRO A O 1
ATOM 1280 N N . ALA A 1 170 ? -0.642 -7.243 18.344 1.00 94.94 170 ALA A N 1
ATOM 1281 C CA . ALA A 1 170 ? 0.621 -7.462 19.042 1.00 94.94 170 ALA A CA 1
ATOM 1282 C C . ALA A 1 170 ? 0.658 -6.723 20.401 1.00 94.94 170 ALA A C 1
ATOM 1284 O O . ALA A 1 170 ? -0.123 -5.790 20.625 1.00 94.94 170 ALA A O 1
ATOM 1285 N N . PRO A 1 171 ? 1.562 -7.095 21.332 1.00 90.94 171 PRO A N 1
ATOM 1286 C CA . PRO A 1 171 ? 1.651 -6.463 22.651 1.00 90.94 171 PRO A CA 1
ATOM 1287 C C . PRO A 1 171 ? 1.795 -4.935 22.624 1.00 90.94 171 PRO A C 1
ATOM 1289 O O . PRO A 1 171 ? 1.099 -4.267 23.392 1.00 90.94 171 PRO A O 1
ATOM 1292 N N . ASP A 1 172 ? 2.626 -4.399 21.723 1.00 90.56 172 ASP A N 1
ATOM 1293 C CA . ASP A 1 172 ? 2.879 -2.953 21.604 1.00 90.56 172 ASP A CA 1
ATOM 1294 C C . ASP A 1 172 ? 1.634 -2.162 21.166 1.00 90.56 172 ASP A C 1
ATOM 1296 O O . ASP A 1 172 ? 1.538 -0.964 21.419 1.00 90.56 172 ASP A O 1
ATOM 1300 N N . ASP A 1 173 ? 0.633 -2.843 20.602 1.00 89.19 173 ASP A N 1
ATOM 1301 C CA . ASP A 1 173 ? -0.619 -2.251 20.114 1.00 89.19 173 ASP A CA 1
ATOM 1302 C C . ASP A 1 173 ? -1.814 -2.555 21.020 1.00 89.19 173 ASP A C 1
ATOM 1304 O O . ASP A 1 173 ? -2.965 -2.613 20.586 1.00 89.19 173 ASP A O 1
ATOM 1308 N N . GLY A 1 174 ? -1.548 -2.806 22.302 1.00 85.19 174 GLY A N 1
ATOM 1309 C CA . GLY A 1 174 ? -2.583 -3.096 23.295 1.00 85.19 174 GLY A CA 1
ATOM 1310 C C . GLY A 1 174 ? -2.953 -4.577 23.412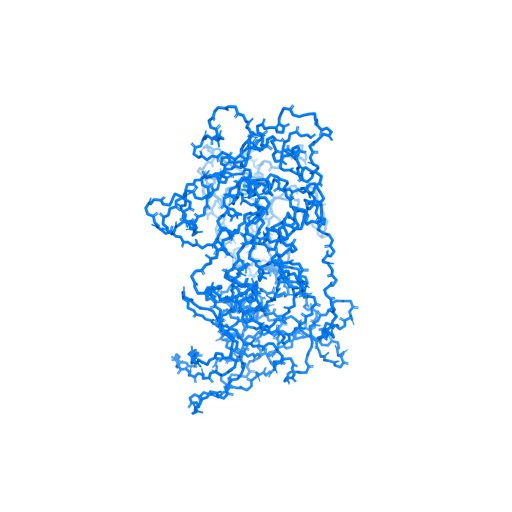 1.00 85.19 174 GLY A C 1
ATOM 1311 O O . GLY A 1 174 ? -3.818 -4.931 24.217 1.00 85.19 174 GLY A O 1
ATOM 1312 N N . GLY A 1 175 ? -2.258 -5.460 22.690 1.00 87.62 175 GLY A N 1
ATOM 1313 C CA . GLY A 1 175 ? -2.441 -6.912 22.690 1.00 87.62 175 GLY A CA 1
ATOM 1314 C C . GLY A 1 175 ? -1.793 -7.675 23.851 1.00 87.62 175 GLY A C 1
ATOM 1315 O O . GLY A 1 175 ? -1.502 -8.860 23.731 1.00 87.62 175 GLY A O 1
ATOM 1316 N N . ALA A 1 176 ? -1.494 -7.028 24.981 1.00 86.00 176 ALA A N 1
ATOM 1317 C CA . ALA A 1 176 ? -0.600 -7.590 26.003 1.00 86.00 176 ALA A CA 1
ATOM 1318 C C . ALA A 1 176 ? -1.189 -8.746 26.847 1.00 86.00 176 ALA A C 1
ATOM 1320 O O . ALA A 1 176 ? -0.445 -9.434 27.553 1.00 86.00 176 ALA A O 1
ATOM 1321 N N . SER A 1 177 ? -2.504 -8.971 26.806 1.00 87.81 177 SER A N 1
ATOM 1322 C CA . SER A 1 177 ? -3.166 -10.038 27.573 1.00 87.81 177 SER A CA 1
ATOM 1323 C C . SER A 1 177 ? -3.326 -11.331 26.769 1.00 87.81 177 SER A C 1
ATOM 1325 O O . SER A 1 177 ? -3.418 -11.295 25.547 1.00 87.81 177 SER A O 1
ATOM 1327 N N . ASP A 1 178 ? -3.465 -12.471 27.451 1.00 88.56 178 ASP A N 1
ATOM 1328 C CA . ASP A 1 178 ? -3.640 -13.776 26.789 1.00 88.56 178 ASP A CA 1
ATOM 1329 C C . ASP A 1 178 ? -4.951 -13.929 26.010 1.00 88.56 178 ASP A C 1
ATOM 1331 O O . ASP A 1 178 ? -5.084 -14.846 25.203 1.00 88.56 178 ASP A O 1
ATOM 1335 N N . TYR A 1 179 ? -5.907 -13.019 26.215 1.00 85.56 179 TYR A N 1
ATOM 1336 C CA . TYR A 1 179 ? -7.121 -12.946 25.404 1.00 85.56 179 TYR A CA 1
ATOM 1337 C C . TYR A 1 179 ? -6.812 -12.728 23.914 1.00 85.56 179 TYR A C 1
ATOM 1339 O O . TYR A 1 179 ? -7.547 -13.224 23.070 1.00 85.56 179 TYR A O 1
ATOM 1347 N N . TYR A 1 180 ? -5.708 -12.044 23.603 1.00 92.00 180 TYR A N 1
ATOM 1348 C CA . TYR A 1 180 ? -5.281 -11.754 22.234 1.00 92.00 180 TYR A CA 1
ATOM 1349 C C . TYR A 1 180 ? -4.404 -12.849 21.624 1.00 92.00 180 TYR A C 1
ATOM 1351 O O . TYR A 1 180 ? -3.907 -12.681 20.516 1.00 92.00 180 TYR A O 1
ATOM 1359 N N . ASN A 1 181 ? -4.182 -13.968 22.324 1.00 94.88 181 ASN A N 1
ATOM 1360 C CA . ASN A 1 181 ? -3.399 -15.076 21.786 1.00 94.88 181 ASN A CA 1
ATOM 1361 C C . ASN A 1 181 ? -4.206 -15.779 20.683 1.00 94.88 181 ASN A C 1
ATOM 1363 O O . ASN A 1 181 ? -5.082 -16.588 21.002 1.00 94.88 181 ASN A O 1
ATOM 1367 N N . VAL A 1 182 ? -3.873 -15.530 19.420 1.00 95.94 182 VAL A N 1
ATOM 1368 C CA . VAL A 1 182 ? -4.594 -16.049 18.245 1.00 95.94 182 VAL A CA 1
ATOM 1369 C C . VAL A 1 182 ? -3.940 -17.276 17.616 1.00 95.94 182 VAL A C 1
ATOM 1371 O O . VAL A 1 182 ? -4.633 -18.056 16.976 1.00 95.94 182 VAL A O 1
ATOM 1374 N N . ALA A 1 183 ? -2.638 -17.486 17.814 1.00 96.69 183 ALA A N 1
ATOM 1375 C CA . ALA A 1 183 ? -1.901 -18.573 17.171 1.00 96.69 183 ALA A CA 1
ATOM 1376 C C . ALA A 1 183 ? -0.773 -19.127 18.060 1.00 96.69 183 ALA A C 1
ATOM 1378 O O . ALA A 1 183 ? -0.430 -18.538 19.095 1.00 96.69 183 ALA A O 1
ATOM 1379 N N . HIS A 1 184 ? -0.219 -20.265 17.648 1.00 94.38 184 HIS A N 1
ATOM 1380 C CA . HIS A 1 184 ? 0.924 -20.936 18.258 1.00 94.38 184 HIS A CA 1
ATOM 1381 C C . HIS A 1 184 ? 2.104 -20.965 17.285 1.00 94.38 184 HIS A C 1
ATOM 1383 O O . HIS A 1 184 ? 2.015 -21.582 16.232 1.00 94.38 184 HIS A O 1
ATOM 1389 N N . TYR A 1 185 ? 3.214 -20.309 17.624 1.00 94.06 185 TYR A N 1
ATOM 1390 C CA . TYR A 1 185 ? 4.478 -20.434 16.899 1.00 94.06 185 TYR A CA 1
ATOM 1391 C C . TYR A 1 185 ? 4.854 -21.910 16.732 1.00 94.06 185 TYR A C 1
ATOM 1393 O O . TYR A 1 185 ? 4.821 -22.666 17.706 1.00 94.06 185 TYR A O 1
ATOM 1401 N N . LEU A 1 186 ? 5.221 -22.289 15.507 1.00 84.06 186 LEU A N 1
ATOM 1402 C CA . LEU A 1 186 ? 5.660 -23.638 15.177 1.00 84.06 186 LEU A CA 1
ATOM 1403 C C . LEU A 1 186 ? 7.177 -23.672 14.995 1.00 84.06 186 LEU A C 1
ATOM 1405 O O . LEU A 1 186 ? 7.900 -24.232 15.817 1.00 84.06 186 LEU A O 1
ATOM 1409 N N . TYR A 1 187 ? 7.661 -23.080 13.908 1.00 80.88 187 TYR A N 1
ATOM 1410 C CA . TYR A 1 187 ? 9.073 -23.079 13.550 1.00 80.88 187 TYR A CA 1
ATOM 1411 C C . TYR A 1 187 ? 9.380 -21.969 12.541 1.00 80.88 187 TYR A C 1
ATOM 1413 O O . TYR A 1 187 ? 8.492 -21.371 11.930 1.00 80.88 187 TYR A O 1
ATOM 1421 N N . SER A 1 188 ? 10.670 -21.677 12.402 1.00 84.44 188 SER A N 1
ATOM 1422 C CA . SER A 1 188 ? 11.191 -20.661 11.491 1.00 84.44 188 SER A CA 1
ATOM 1423 C C . SER A 1 188 ? 11.847 -21.292 10.273 1.00 84.44 188 SER A C 1
ATOM 1425 O O . SER A 1 188 ? 12.284 -22.445 10.312 1.00 84.44 188 SER A O 1
ATOM 1427 N N . PHE A 1 189 ? 11.963 -20.500 9.214 1.00 83.88 189 PHE A N 1
ATOM 1428 C CA . PHE A 1 189 ? 12.926 -20.753 8.159 1.00 83.88 189 PHE A CA 1
ATOM 1429 C C . PHE A 1 189 ? 14.336 -20.741 8.784 1.00 83.88 189 PHE A C 1
ATOM 1431 O O . PHE A 1 189 ? 14.578 -19.934 9.690 1.00 83.88 189 PHE A O 1
ATOM 1438 N N . PRO A 1 190 ? 15.260 -21.632 8.381 1.00 78.19 190 PRO A N 1
ATOM 1439 C CA . PRO A 1 190 ? 16.578 -21.705 8.995 1.00 78.19 190 PRO A CA 1
ATOM 1440 C C . PRO A 1 190 ? 17.328 -20.372 8.909 1.00 78.19 190 PRO A C 1
ATOM 1442 O O . PRO A 1 190 ? 17.495 -19.819 7.823 1.00 78.19 190 PRO A O 1
ATOM 1445 N N . LEU A 1 191 ? 17.801 -19.890 10.061 1.00 83.44 191 LEU A N 1
ATOM 1446 C CA . LEU A 1 191 ? 18.617 -18.686 10.180 1.00 83.44 191 LEU A CA 1
ATOM 1447 C C . LEU A 1 191 ? 19.902 -18.977 10.957 1.00 83.44 191 LEU A C 1
ATOM 1449 O O . LEU A 1 191 ? 19.880 -19.541 12.051 1.00 83.44 191 LEU A O 1
ATOM 1453 N N . PHE A 1 192 ? 21.025 -18.543 10.398 1.00 79.62 192 PHE A N 1
ATOM 1454 C CA . PHE A 1 192 ? 22.368 -18.729 10.928 1.00 79.62 192 PHE A CA 1
ATOM 1455 C C . PHE A 1 192 ? 22.957 -17.368 11.314 1.00 79.62 192 PHE A C 1
ATOM 1457 O O . PHE A 1 192 ? 23.268 -16.542 10.448 1.00 79.62 192 PHE A O 1
ATOM 1464 N N . ASN A 1 193 ? 23.087 -17.139 12.623 1.00 80.69 193 ASN A N 1
ATOM 1465 C CA . ASN A 1 193 ? 23.684 -15.928 13.190 1.00 80.69 193 ASN A CA 1
ATOM 1466 C C . ASN A 1 193 ? 25.218 -15.953 13.068 1.00 80.69 193 ASN A C 1
ATOM 1468 O O . ASN A 1 193 ? 25.833 -16.995 13.284 1.00 80.69 193 ASN A O 1
ATOM 1472 N N . ASP A 1 194 ? 25.821 -14.799 12.766 1.00 76.62 194 ASP A N 1
ATOM 1473 C CA . ASP A 1 194 ? 27.276 -14.583 12.662 1.00 76.62 194 ASP A CA 1
ATOM 1474 C C . ASP A 1 194 ? 27.997 -15.589 11.733 1.00 76.62 194 ASP A C 1
ATOM 1476 O O . ASP A 1 194 ? 29.188 -15.878 11.881 1.00 76.62 194 ASP A O 1
ATOM 1480 N N . ALA A 1 195 ? 27.282 -16.126 10.743 1.00 77.19 195 ALA A N 1
ATOM 1481 C CA . ALA A 1 195 ? 27.843 -17.065 9.786 1.00 77.19 195 ALA A CA 1
ATOM 1482 C C . ALA A 1 195 ? 28.827 -16.392 8.810 1.00 77.19 195 ALA A C 1
ATOM 1484 O O . ALA A 1 195 ? 28.706 -15.218 8.442 1.00 77.19 195 ALA A O 1
ATOM 1485 N N . VAL A 1 196 ? 29.805 -17.171 8.341 1.00 77.88 196 VAL A N 1
ATOM 1486 C CA . VAL A 1 196 ? 30.682 -16.776 7.231 1.00 77.88 196 VAL A CA 1
ATOM 1487 C C . VAL A 1 196 ? 29.900 -16.904 5.916 1.00 77.88 196 VAL A C 1
ATOM 1489 O O . VAL A 1 196 ? 29.224 -17.906 5.696 1.00 77.88 196 VAL A O 1
ATOM 1492 N N . GLY A 1 197 ? 29.993 -15.901 5.035 1.00 82.75 197 GLY A N 1
ATOM 1493 C CA . GLY A 1 197 ? 29.198 -15.828 3.799 1.00 82.75 197 GLY A CA 1
ATOM 1494 C C . GLY A 1 197 ? 27.781 -15.278 4.013 1.00 82.75 197 GLY A C 1
ATOM 1495 O O . GLY A 1 197 ? 27.542 -14.557 4.979 1.00 82.75 197 GLY A O 1
ATOM 1496 N N . TYR A 1 198 ? 26.860 -15.614 3.101 1.00 90.44 198 TYR A N 1
ATOM 1497 C CA . TYR A 1 198 ? 25.453 -15.177 3.108 1.00 90.44 198 TYR A CA 1
ATOM 1498 C C . TYR A 1 198 ? 24.494 -16.380 3.024 1.00 90.44 198 TYR A C 1
ATOM 1500 O O . TYR A 1 198 ? 23.829 -16.573 2.008 1.00 90.44 198 TYR A O 1
ATOM 1508 N N . PRO A 1 199 ? 24.461 -17.252 4.049 1.00 82.75 199 PRO A N 1
ATOM 1509 C CA . PRO A 1 199 ? 23.741 -18.526 3.975 1.00 82.75 199 PRO A CA 1
ATOM 1510 C C . PRO A 1 199 ? 22.223 -18.397 4.160 1.00 82.75 199 PRO A C 1
ATOM 1512 O O . PRO A 1 199 ? 21.500 -19.362 3.927 1.00 82.75 199 PRO A O 1
ATOM 1515 N N . ASN A 1 200 ? 21.733 -17.245 4.624 1.00 84.94 200 ASN A N 1
ATOM 1516 C CA . ASN A 1 200 ? 20.314 -17.047 4.894 1.00 84.94 200 ASN A CA 1
ATOM 1517 C C . ASN A 1 200 ? 19.614 -16.591 3.611 1.00 84.94 200 ASN A C 1
ATOM 1519 O O . ASN A 1 200 ? 20.023 -15.603 3.015 1.00 84.94 200 ASN A O 1
ATOM 1523 N N . ILE A 1 201 ? 18.561 -17.279 3.180 1.00 88.69 201 ILE A N 1
ATOM 1524 C CA . ILE A 1 201 ? 17.842 -16.924 1.939 1.00 88.69 201 ILE A CA 1
ATOM 1525 C C . ILE A 1 201 ? 16.424 -16.405 2.189 1.00 88.69 201 ILE A C 1
ATOM 1527 O O . ILE A 1 201 ? 15.798 -15.868 1.279 1.00 88.69 201 ILE A O 1
ATOM 1531 N N . ALA A 1 202 ? 15.920 -16.524 3.420 1.00 92.06 202 ALA A N 1
ATOM 1532 C CA . ALA A 1 202 ? 14.635 -15.963 3.811 1.00 92.06 202 ALA A CA 1
ATOM 1533 C C . ALA A 1 202 ? 14.559 -15.692 5.317 1.00 92.06 202 ALA A C 1
ATOM 1535 O O . ALA A 1 202 ? 15.068 -16.474 6.119 1.00 92.06 202 ALA A O 1
ATOM 1536 N N . ASP A 1 203 ? 13.883 -14.608 5.694 1.00 97.44 203 ASP A N 1
ATOM 1537 C CA . ASP A 1 203 ? 13.451 -14.342 7.067 1.00 97.44 203 ASP A CA 1
ATOM 1538 C C . ASP A 1 203 ? 11.946 -14.605 7.174 1.00 97.44 203 ASP A C 1
ATOM 1540 O O . ASP A 1 203 ? 11.124 -13.769 6.807 1.00 97.44 203 ASP A O 1
ATOM 1544 N N . ALA A 1 204 ? 11.577 -15.798 7.640 1.00 97.31 204 ALA A N 1
ATOM 1545 C CA . ALA A 1 204 ? 10.183 -16.207 7.736 1.00 97.31 204 ALA A CA 1
ATOM 1546 C C . ALA A 1 204 ? 9.955 -17.184 8.892 1.00 97.31 204 ALA A C 1
ATOM 1548 O O . ALA A 1 204 ? 10.846 -17.937 9.286 1.00 97.31 204 ALA A O 1
ATOM 1549 N N . ALA A 1 205 ? 8.739 -17.200 9.417 1.00 95.44 205 ALA A N 1
ATOM 1550 C CA . ALA A 1 205 ? 8.286 -18.132 10.433 1.00 95.44 205 ALA A CA 1
ATOM 1551 C C . ALA A 1 205 ? 6.798 -18.431 10.282 1.00 95.44 205 ALA A C 1
ATOM 1553 O O . ALA A 1 205 ? 6.029 -17.610 9.780 1.00 95.44 205 ALA A O 1
ATOM 1554 N N . LEU A 1 206 ? 6.415 -19.616 10.749 1.00 92.38 206 LEU A N 1
ATOM 1555 C CA . LEU A 1 206 ? 5.063 -20.138 10.656 1.00 92.38 206 LEU A CA 1
ATOM 1556 C C . LEU A 1 206 ? 4.459 -20.290 12.056 1.00 92.38 206 LEU A C 1
ATOM 1558 O O . LEU A 1 206 ? 5.116 -20.770 12.986 1.00 92.38 206 LEU A O 1
ATOM 1562 N N . ALA A 1 207 ? 3.196 -19.904 12.207 1.00 97.00 207 ALA A N 1
ATOM 1563 C CA . ALA A 1 207 ? 2.424 -20.124 13.425 1.00 97.00 207 ALA A CA 1
ATOM 1564 C C . ALA A 1 207 ? 1.050 -20.718 13.107 1.00 97.00 207 ALA A C 1
ATOM 1566 O O . ALA A 1 207 ? 0.374 -20.260 12.198 1.00 97.00 207 ALA A O 1
ATOM 1567 N N . GLU A 1 208 ? 0.608 -21.710 13.867 1.00 95.69 208 GLU A N 1
ATOM 1568 C CA . GLU A 1 208 ? -0.697 -22.352 13.716 1.00 95.69 208 GLU A CA 1
ATOM 1569 C C . GLU A 1 208 ? -1.811 -21.489 14.298 1.00 95.69 208 GLU A C 1
ATOM 1571 O O . GLU A 1 208 ? -1.794 -21.147 15.484 1.00 95.69 208 GLU A O 1
ATOM 1576 N N . LEU A 1 209 ? -2.784 -21.131 13.462 1.00 95.81 209 LEU A N 1
ATOM 1577 C CA . LEU A 1 209 ? -3.958 -20.379 13.875 1.00 95.81 209 LEU A CA 1
ATOM 1578 C C . LEU A 1 209 ? -4.830 -21.243 14.787 1.00 95.81 209 LEU A C 1
ATOM 1580 O O . LEU A 1 209 ? -5.159 -22.382 14.462 1.00 95.81 209 LEU A O 1
ATOM 1584 N N . LYS A 1 210 ? -5.244 -20.694 15.930 1.00 95.12 210 LYS A N 1
ATOM 1585 C CA . LYS A 1 210 ? -6.104 -21.426 16.859 1.00 95.12 210 LYS A CA 1
ATOM 1586 C C . LYS A 1 210 ? -7.490 -21.680 16.258 1.00 95.12 210 LYS A C 1
ATOM 1588 O O . LYS A 1 210 ? -8.040 -20.795 15.595 1.00 95.12 210 LYS A O 1
ATOM 1593 N N . PRO A 1 211 ? -8.120 -22.820 16.587 1.00 87.50 211 PRO A N 1
ATOM 1594 C CA . PRO A 1 211 ? -9.505 -23.076 16.215 1.00 87.50 211 PRO A CA 1
ATOM 1595 C C . PRO A 1 211 ? -10.447 -21.961 16.691 1.00 87.50 211 PRO A C 1
ATOM 1597 O O . PRO A 1 211 ? -10.364 -21.510 17.834 1.00 87.50 211 PRO A O 1
ATOM 1600 N N . GLY A 1 212 ? -11.370 -21.549 15.820 1.00 84.06 212 GLY A N 1
ATOM 1601 C CA . GLY A 1 212 ? -12.398 -20.552 16.133 1.00 84.06 212 GLY A CA 1
ATOM 1602 C C . GLY A 1 212 ? -11.942 -19.091 16.072 1.00 84.06 212 GLY A C 1
ATOM 1603 O O . GLY A 1 212 ? -12.725 -18.218 16.438 1.00 84.06 212 GLY A O 1
ATOM 1604 N N . ILE A 1 213 ? -10.714 -18.810 15.624 1.00 89.56 213 ILE A N 1
ATOM 1605 C CA . ILE A 1 213 ? -10.296 -17.448 15.276 1.00 89.56 213 ILE A CA 1
ATOM 1606 C C . ILE A 1 213 ? -10.708 -17.141 13.836 1.00 89.56 213 ILE A C 1
ATOM 1608 O O . ILE A 1 213 ? -10.308 -17.839 12.903 1.00 89.56 213 ILE A O 1
ATOM 1612 N N . ASP A 1 214 ? -11.490 -16.077 13.665 1.00 89.31 214 ASP A N 1
ATOM 1613 C CA . ASP A 1 214 ? -11.865 -15.575 12.347 1.00 89.31 214 ASP A CA 1
ATOM 1614 C C . ASP A 1 214 ? -10.640 -15.021 11.613 1.00 89.31 214 ASP A C 1
ATOM 1616 O O . ASP A 1 214 ? -9.811 -14.320 12.199 1.00 89.31 214 ASP A O 1
ATOM 1620 N N . TRP A 1 215 ? -10.540 -15.306 10.315 1.00 92.12 215 TRP A N 1
ATOM 1621 C CA . TRP A 1 215 ? -9.432 -14.843 9.483 1.00 92.12 215 TRP A CA 1
ATOM 1622 C C . TRP A 1 215 ? -9.870 -14.472 8.064 1.00 92.12 215 TRP A C 1
ATOM 1624 O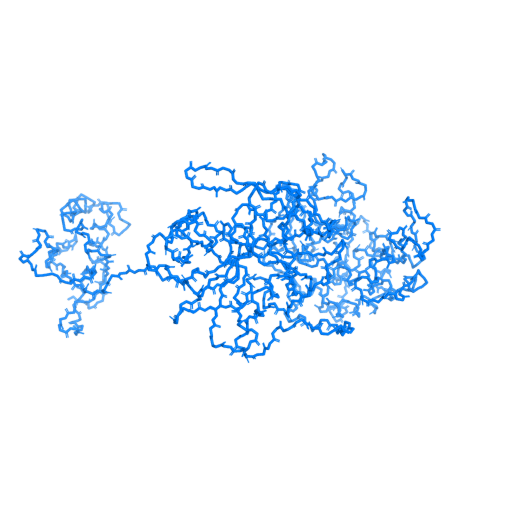 O . TRP A 1 215 ? -10.824 -15.054 7.544 1.00 92.12 215 TRP A O 1
ATOM 1634 N N . TYR A 1 216 ? -9.164 -13.543 7.420 1.00 89.19 216 TYR A N 1
ATOM 1635 C CA . TYR A 1 216 ? -9.360 -13.176 6.010 1.00 89.19 216 TYR A CA 1
ATOM 1636 C C . TYR A 1 216 ? -8.100 -13.442 5.179 1.00 89.19 216 TYR A C 1
ATOM 1638 O O . TYR A 1 216 ? -6.994 -13.350 5.703 1.00 89.19 216 TYR A O 1
ATOM 1646 N N . SER A 1 217 ? -8.269 -13.769 3.895 1.00 88.81 217 SER A N 1
ATOM 1647 C CA . SER A 1 217 ? -7.191 -13.834 2.891 1.00 88.81 217 SER A CA 1
ATOM 1648 C C . SER A 1 217 ? -6.932 -12.481 2.219 1.00 88.81 217 SER A C 1
ATOM 1650 O O . SER A 1 217 ? -5.861 -12.257 1.662 1.00 88.81 217 SER A O 1
ATOM 1652 N N . GLU A 1 218 ? -7.904 -11.573 2.271 1.00 86.38 218 GLU A N 1
ATOM 1653 C CA . GLU A 1 218 ? -7.849 -10.268 1.620 1.00 86.38 218 GLU A CA 1
ATOM 1654 C C . GLU A 1 218 ? -6.917 -9.293 2.345 1.00 86.38 218 GLU A C 1
ATOM 1656 O O . GLU A 1 218 ? -6.985 -9.136 3.567 1.00 86.38 218 GLU A O 1
ATOM 1661 N N . LEU A 1 219 ? -6.083 -8.593 1.571 1.00 88.50 219 LEU A N 1
ATOM 1662 C CA . LEU A 1 219 ? -5.338 -7.434 2.051 1.00 88.50 219 LEU A CA 1
ATOM 1663 C C . LEU A 1 219 ? -6.234 -6.195 1.930 1.00 88.50 219 LEU A C 1
ATOM 1665 O O . LEU A 1 219 ? -6.805 -5.969 0.854 1.00 88.50 219 LEU A O 1
ATOM 1669 N N . PRO A 1 220 ? -6.335 -5.338 2.960 1.00 79.38 220 PRO A N 1
ATOM 1670 C CA . PRO A 1 220 ? -7.065 -4.086 2.825 1.00 79.38 220 PRO A CA 1
ATOM 1671 C C . PRO A 1 220 ? -6.508 -3.256 1.658 1.00 79.38 220 PRO A C 1
ATOM 1673 O O . PRO A 1 220 ? -5.309 -3.264 1.388 1.00 79.38 220 PRO A O 1
ATOM 1676 N N . MET A 1 221 ? -7.382 -2.564 0.924 1.00 74.25 221 MET A N 1
ATOM 1677 C CA . MET A 1 221 ? -7.053 -1.714 -0.238 1.00 74.25 221 MET A CA 1
ATOM 1678 C C . MET A 1 221 ? -6.447 -2.411 -1.477 1.00 74.25 221 MET A C 1
ATOM 1680 O O . MET A 1 221 ? -6.489 -1.827 -2.558 1.00 74.25 221 MET A O 1
ATOM 1684 N N . ILE A 1 222 ? -5.928 -3.637 -1.361 1.00 83.31 222 ILE A N 1
ATOM 1685 C CA . ILE A 1 222 ? -5.376 -4.435 -2.475 1.00 83.31 222 ILE A CA 1
ATOM 1686 C C . ILE A 1 222 ? -6.375 -5.524 -2.918 1.00 83.31 222 ILE A C 1
ATOM 1688 O O . ILE A 1 222 ? -6.508 -5.819 -4.111 1.00 83.31 222 ILE A O 1
ATOM 1692 N N . GLY A 1 223 ? -7.114 -6.094 -1.964 1.00 84.25 223 GLY A N 1
ATOM 1693 C CA . GLY A 1 223 ? -8.023 -7.223 -2.154 1.00 84.25 223 GLY A CA 1
ATOM 1694 C C . GLY A 1 223 ? -7.332 -8.578 -1.990 1.00 84.25 223 GLY A C 1
ATOM 1695 O O . GLY A 1 223 ? -6.212 -8.669 -1.483 1.00 84.25 223 GLY A O 1
ATOM 1696 N N . GLU A 1 224 ? -8.012 -9.645 -2.407 1.00 88.00 224 GLU A N 1
ATOM 1697 C CA . GLU A 1 224 ? -7.465 -11.004 -2.343 1.00 88.00 224 GLU A CA 1
ATOM 1698 C C . GLU A 1 224 ? -6.265 -11.174 -3.294 1.00 88.00 224 GLU A C 1
ATOM 1700 O O . GLU A 1 224 ? -6.346 -10.751 -4.460 1.00 88.00 224 GLU A O 1
ATOM 1705 N N . PRO A 1 225 ? -5.155 -11.785 -2.834 1.00 91.50 225 PRO A N 1
ATOM 1706 C CA . PRO A 1 225 ? -4.068 -12.172 -3.720 1.00 91.50 225 PRO A CA 1
ATOM 1707 C C . PRO A 1 225 ? -4.559 -13.104 -4.832 1.00 91.50 225 PRO A C 1
ATOM 1709 O O . PRO A 1 225 ? -5.280 -14.065 -4.582 1.00 91.50 225 PRO A O 1
ATOM 1712 N N . SER A 1 226 ? -4.125 -12.865 -6.069 1.00 88.88 226 SER A N 1
ATOM 1713 C CA . SER A 1 226 ? -4.501 -13.690 -7.230 1.00 88.88 226 SER A CA 1
ATOM 1714 C C . SER A 1 226 ? -3.723 -15.010 -7.327 1.00 88.88 226 SER A C 1
ATOM 1716 O O . SER A 1 226 ? -3.951 -15.802 -8.239 1.00 88.88 226 SER A O 1
ATOM 1718 N N . GLY A 1 227 ? -2.774 -15.226 -6.417 1.00 93.25 227 GLY A N 1
ATOM 1719 C CA . GLY A 1 227 ? -1.828 -16.333 -6.411 1.00 93.25 227 GLY A CA 1
ATOM 1720 C C . GLY A 1 227 ? -0.456 -15.859 -5.939 1.00 93.25 227 GLY A C 1
ATOM 1721 O O . GLY A 1 227 ? -0.317 -14.778 -5.360 1.00 93.25 227 GLY A O 1
ATOM 1722 N N . TRP A 1 228 ? 0.574 -16.644 -6.224 1.00 95.56 228 TRP A N 1
ATOM 1723 C CA . TRP A 1 228 ? 1.968 -16.267 -5.999 1.00 95.56 228 TRP A CA 1
ATOM 1724 C C . TRP A 1 228 ? 2.815 -16.591 -7.229 1.00 95.56 228 TRP A C 1
ATOM 1726 O O . TRP A 1 228 ? 2.411 -17.384 -8.078 1.00 95.56 228 TRP A O 1
ATOM 1736 N N . THR A 1 229 ? 3.968 -15.943 -7.367 1.00 95.12 229 THR A N 1
ATOM 1737 C CA . THR A 1 229 ? 4.909 -16.204 -8.462 1.00 95.12 229 THR A CA 1
ATOM 1738 C C . THR A 1 229 ? 6.344 -16.007 -7.993 1.00 95.12 229 THR A C 1
ATOM 1740 O O . THR A 1 229 ? 6.614 -15.223 -7.086 1.00 95.12 229 THR A O 1
ATOM 1743 N N . ASP A 1 230 ? 7.267 -16.727 -8.617 1.00 91.81 230 ASP A N 1
ATOM 1744 C CA . ASP A 1 230 ? 8.711 -16.544 -8.469 1.00 91.81 230 ASP A CA 1
ATOM 1745 C C . ASP A 1 230 ? 9.312 -15.666 -9.573 1.00 91.81 230 ASP A C 1
ATOM 1747 O O . ASP A 1 230 ? 10.509 -15.386 -9.566 1.00 91.81 230 ASP A O 1
ATOM 1751 N N . GLN A 1 231 ? 8.483 -15.212 -10.515 1.00 91.12 231 GLN A N 1
ATOM 1752 C CA . GLN A 1 231 ? 8.886 -14.275 -11.552 1.00 91.12 231 GLN A CA 1
ATOM 1753 C C . GLN A 1 231 ? 8.995 -12.872 -10.960 1.00 91.12 231 GLN A C 1
ATOM 1755 O O . GLN A 1 231 ? 8.007 -12.142 -10.845 1.00 91.12 231 GLN A O 1
ATOM 1760 N N . ILE A 1 232 ? 10.220 -12.511 -10.595 1.00 91.56 232 ILE A N 1
ATOM 1761 C CA . ILE A 1 232 ? 10.587 -11.204 -10.064 1.00 91.56 232 ILE A CA 1
ATOM 1762 C C . ILE A 1 232 ? 11.506 -10.552 -11.091 1.00 91.56 232 ILE A C 1
ATOM 1764 O O . ILE A 1 232 ? 12.557 -11.096 -11.413 1.00 91.56 232 ILE A O 1
ATOM 1768 N N . ASN A 1 233 ? 11.090 -9.406 -11.624 1.00 83.81 233 ASN A N 1
ATOM 1769 C CA . ASN A 1 233 ? 11.849 -8.675 -12.632 1.00 83.81 233 ASN A CA 1
ATOM 1770 C C . ASN A 1 233 ? 12.273 -7.320 -12.069 1.00 83.81 233 ASN A C 1
ATOM 1772 O O . ASN A 1 233 ? 11.488 -6.666 -11.377 1.00 83.81 233 ASN A O 1
ATOM 1776 N N . GLU A 1 234 ? 13.490 -6.896 -12.404 1.00 84.38 234 GLU A N 1
ATOM 1777 C CA . GLU A 1 234 ? 13.931 -5.515 -12.199 1.00 84.38 234 GLU A CA 1
ATOM 1778 C C . GLU A 1 234 ? 12.974 -4.536 -12.883 1.00 84.38 234 GLU A C 1
ATOM 1780 O O . GLU A 1 234 ? 12.283 -4.884 -13.842 1.00 84.38 234 GLU A O 1
ATOM 1785 N N . ASP A 1 235 ? 12.877 -3.335 -12.318 1.00 82.19 235 ASP A N 1
ATOM 1786 C CA . ASP A 1 235 ? 11.891 -2.303 -12.654 1.00 82.19 235 ASP A CA 1
ATOM 1787 C C . ASP A 1 235 ? 10.422 -2.705 -12.401 1.00 82.19 235 ASP A C 1
ATOM 1789 O O . ASP A 1 235 ? 9.507 -1.896 -12.576 1.00 82.19 235 ASP A O 1
ATOM 1793 N N . GLY A 1 236 ? 10.173 -3.924 -11.911 1.00 74.69 236 GLY A N 1
ATOM 1794 C CA . GLY A 1 236 ? 8.850 -4.388 -11.518 1.00 74.69 236 GLY A CA 1
ATOM 1795 C C . GLY A 1 236 ? 8.292 -3.609 -10.326 1.00 74.69 236 GLY A C 1
ATOM 1796 O O . GLY A 1 236 ? 8.997 -3.299 -9.365 1.00 74.69 236 GLY A O 1
ATOM 1797 N N . PHE A 1 237 ? 6.998 -3.307 -10.373 1.00 87.94 237 PHE A N 1
ATOM 1798 C CA . PHE A 1 237 ? 6.301 -2.610 -9.296 1.00 87.94 237 PHE A CA 1
ATOM 1799 C C . PHE A 1 237 ? 5.914 -3.558 -8.160 1.00 87.94 237 PHE A C 1
ATOM 1801 O O . PHE A 1 237 ? 5.487 -4.692 -8.405 1.00 87.94 237 PHE A O 1
ATOM 1808 N N . VAL A 1 238 ? 5.998 -3.057 -6.927 1.00 94.50 238 VAL A N 1
ATOM 1809 C CA . VAL A 1 238 ? 5.607 -3.795 -5.728 1.00 94.50 238 VAL A CA 1
ATOM 1810 C C . VAL A 1 238 ? 4.635 -3.012 -4.860 1.00 94.50 238 VAL A C 1
ATOM 1812 O O . VAL A 1 238 ? 4.752 -1.797 -4.713 1.00 94.50 238 VAL A O 1
ATOM 1815 N N . LEU A 1 239 ? 3.692 -3.736 -4.268 1.00 94.25 239 LEU A N 1
ATOM 1816 C CA . LEU A 1 239 ? 2.724 -3.265 -3.287 1.00 94.25 239 LEU A CA 1
ATOM 1817 C C . LEU A 1 239 ? 2.962 -3.959 -1.951 1.00 94.25 239 LEU A C 1
ATOM 1819 O O . LEU A 1 239 ? 3.272 -5.152 -1.908 1.00 94.25 239 LEU A O 1
ATOM 1823 N N . LEU A 1 240 ? 2.735 -3.217 -0.877 1.00 94.00 240 LEU A N 1
ATOM 1824 C CA . LEU A 1 240 ? 2.739 -3.691 0.497 1.00 94.00 240 LEU A CA 1
ATOM 1825 C C . LEU A 1 240 ? 1.481 -3.164 1.189 1.00 94.00 240 LEU A C 1
ATOM 1827 O O . LEU A 1 240 ? 1.149 -1.992 1.037 1.00 94.00 240 LEU A O 1
ATOM 1831 N N . HIS A 1 241 ? 0.802 -4.018 1.961 1.00 89.81 241 HIS A N 1
ATOM 1832 C CA . HIS A 1 241 ? -0.082 -3.541 3.022 1.00 89.81 241 HIS A CA 1
ATOM 1833 C C . HIS A 1 241 ?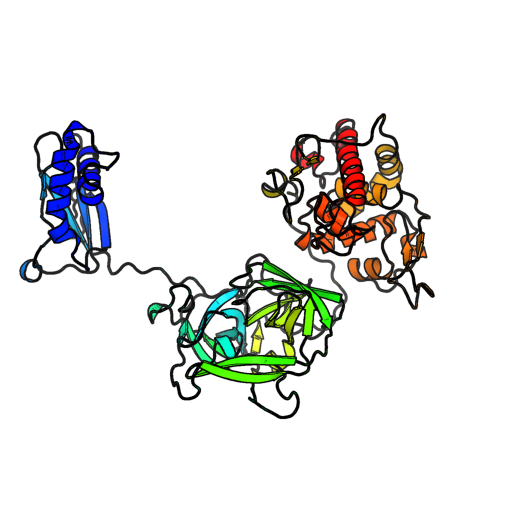 0.512 -3.897 4.386 1.00 89.81 241 HIS A C 1
ATOM 1835 O O . HIS A 1 241 ? 0.395 -5.032 4.849 1.00 89.81 241 HIS A O 1
ATOM 1841 N N . GLY A 1 242 ? 1.154 -2.925 5.019 1.00 91.25 242 GLY A N 1
ATOM 1842 C CA . GLY A 1 242 ? 1.787 -3.032 6.322 1.00 91.25 242 GLY A CA 1
ATOM 1843 C C . GLY A 1 242 ? 0.887 -2.575 7.467 1.00 91.25 242 GLY A C 1
ATOM 1844 O O . GLY A 1 242 ? -0.094 -1.858 7.278 1.00 91.25 242 GLY A O 1
ATOM 1845 N N . ARG A 1 243 ? 1.224 -2.984 8.686 1.00 92.56 243 ARG A N 1
ATOM 1846 C CA . ARG A 1 243 ? 0.538 -2.539 9.908 1.00 92.56 243 ARG A CA 1
ATOM 1847 C C . ARG A 1 243 ? 0.905 -1.108 10.329 1.00 92.56 243 ARG A C 1
ATOM 1849 O O . ARG A 1 243 ? 0.205 -0.548 11.173 1.00 92.56 243 ARG A O 1
ATOM 1856 N N . THR A 1 244 ? 2.018 -0.559 9.831 1.00 87.62 244 THR A N 1
ATOM 1857 C CA . THR A 1 244 ? 2.483 0.816 10.085 1.00 87.62 244 THR A CA 1
ATOM 1858 C C . THR A 1 244 ? 2.173 1.716 8.895 1.00 87.62 244 THR A C 1
ATOM 1860 O O . THR A 1 244 ? 1.481 2.715 9.074 1.00 87.62 244 THR A O 1
ATOM 1863 N N . SER A 1 245 ? 2.664 1.374 7.700 1.00 80.94 245 SER A N 1
ATOM 1864 C CA . SER A 1 245 ? 2.496 2.221 6.505 1.00 80.94 245 SER A CA 1
ATOM 1865 C C . SER A 1 245 ? 1.119 2.110 5.847 1.00 80.94 245 SER A C 1
ATOM 1867 O O . SER A 1 245 ? 0.809 2.896 4.953 1.00 80.94 245 SER A O 1
ATOM 1869 N N . GLU A 1 246 ? 0.280 1.164 6.287 1.00 89.31 246 GLU A N 1
ATOM 1870 C CA . GLU A 1 246 ? -0.930 0.762 5.565 1.00 89.31 246 GLU A CA 1
ATOM 1871 C C . GLU A 1 246 ? -0.561 0.368 4.129 1.00 89.31 246 GLU A C 1
ATOM 1873 O O . GLU A 1 246 ? 0.251 -0.532 3.949 1.00 89.31 246 GLU A O 1
ATOM 1878 N N . LEU A 1 247 ? -1.122 1.014 3.106 1.00 87.81 247 LEU A N 1
ATOM 1879 C CA . LEU A 1 247 ? -0.768 0.758 1.712 1.00 87.81 247 LEU A CA 1
ATOM 1880 C C . LEU A 1 247 ? 0.448 1.593 1.288 1.00 87.81 247 LEU A C 1
ATOM 1882 O O . LEU A 1 247 ? 0.344 2.817 1.190 1.00 87.81 247 LEU A O 1
ATOM 1886 N N . ASP A 1 248 ? 1.532 0.925 0.900 1.00 87.75 248 ASP A N 1
ATOM 1887 C CA . ASP A 1 248 ? 2.707 1.559 0.296 1.00 87.75 248 ASP A CA 1
ATOM 1888 C C . ASP A 1 248 ? 3.217 0.776 -0.926 1.00 87.75 248 ASP A C 1
ATOM 1890 O O . ASP A 1 248 ? 2.738 -0.318 -1.247 1.00 87.75 248 ASP A O 1
ATOM 1894 N N . SER A 1 249 ? 4.158 1.361 -1.667 1.00 93.31 249 SER A N 1
ATOM 1895 C CA . SER A 1 249 ? 4.631 0.813 -2.931 1.00 93.31 249 SER A CA 1
ATOM 1896 C C . SER A 1 249 ? 6.055 1.208 -3.295 1.00 93.31 249 SER A C 1
ATOM 1898 O O . SER A 1 249 ? 6.535 2.279 -2.930 1.00 93.31 249 SER A O 1
ATOM 1900 N N . GLY A 1 250 ? 6.703 0.374 -4.102 1.00 90.38 250 GLY A N 1
ATOM 1901 C CA . GLY A 1 250 ? 8.042 0.635 -4.611 1.00 90.38 250 GLY A CA 1
ATOM 1902 C C . GLY A 1 250 ? 8.316 -0.024 -5.955 1.00 90.38 250 GLY A C 1
ATOM 1903 O O . GLY A 1 250 ? 7.422 -0.552 -6.615 1.00 90.38 250 GLY A O 1
ATOM 1904 N N . VAL A 1 251 ? 9.580 0.019 -6.356 1.00 88.19 251 VAL A N 1
ATOM 1905 C CA . VAL A 1 251 ? 10.085 -0.549 -7.607 1.00 88.19 251 VAL A CA 1
ATOM 1906 C C . VAL A 1 251 ? 11.278 -1.441 -7.300 1.00 88.19 251 VAL A C 1
ATOM 1908 O O . VAL A 1 251 ? 12.152 -1.049 -6.524 1.00 88.19 251 VAL A O 1
ATOM 1911 N N . ILE A 1 252 ? 11.316 -2.622 -7.909 1.00 93.00 252 ILE A N 1
ATOM 1912 C CA . ILE A 1 252 ? 12.420 -3.576 -7.808 1.00 93.00 252 ILE A CA 1
ATOM 1913 C C . ILE A 1 252 ? 13.639 -3.001 -8.524 1.00 93.00 252 ILE A C 1
ATOM 1915 O O . ILE A 1 252 ? 13.554 -2.570 -9.669 1.00 93.00 252 ILE A O 1
ATOM 1919 N N . MET A 1 253 ? 14.775 -2.994 -7.838 1.00 89.56 253 MET A N 1
ATOM 1920 C CA . MET A 1 253 ? 16.034 -2.440 -8.336 1.00 89.56 253 MET A CA 1
ATOM 1921 C C . MET A 1 253 ? 17.101 -3.506 -8.575 1.00 89.56 253 MET A C 1
ATOM 1923 O O . MET A 1 253 ? 17.940 -3.318 -9.444 1.00 89.56 253 MET A O 1
ATOM 1927 N N . ASP A 1 254 ? 17.105 -4.563 -7.764 1.00 95.25 254 ASP A N 1
ATOM 1928 C CA . ASP A 1 254 ? 18.057 -5.673 -7.839 1.00 95.25 254 ASP A CA 1
ATOM 1929 C C . ASP A 1 254 ? 17.344 -6.931 -7.333 1.00 95.25 254 ASP A C 1
ATOM 1931 O O . ASP A 1 254 ? 16.685 -6.895 -6.288 1.00 95.25 254 ASP A O 1
ATOM 1935 N N . THR A 1 255 ? 17.433 -8.019 -8.091 1.00 94.31 255 THR A N 1
ATOM 1936 C CA . THR A 1 255 ? 16.758 -9.292 -7.793 1.00 94.31 255 THR A CA 1
ATOM 1937 C C . THR A 1 255 ? 17.663 -10.334 -7.133 1.00 94.31 255 THR A C 1
ATOM 1939 O O . THR A 1 255 ? 17.152 -11.356 -6.677 1.00 94.31 255 THR A O 1
ATOM 1942 N N . ASP A 1 256 ? 18.971 -10.074 -7.036 1.00 93.31 256 ASP A N 1
ATOM 1943 C CA . ASP A 1 256 ? 19.963 -10.951 -6.401 1.00 93.31 256 ASP A CA 1
ATOM 1944 C C . ASP A 1 256 ? 20.837 -10.157 -5.415 1.00 93.31 256 ASP A C 1
ATOM 1946 O O . ASP A 1 256 ? 22.068 -10.132 -5.468 1.00 93.31 256 ASP A O 1
ATOM 1950 N N . PHE A 1 257 ? 20.171 -9.471 -4.489 1.00 96.88 257 PHE A N 1
ATOM 1951 C CA . PHE A 1 257 ? 20.798 -8.591 -3.514 1.00 96.88 257 PHE A CA 1
ATOM 1952 C C . PHE A 1 257 ? 21.289 -9.351 -2.272 1.00 96.88 257 PHE A C 1
ATOM 1954 O O . PHE A 1 257 ? 20.582 -10.176 -1.687 1.00 96.88 257 PHE A O 1
ATOM 1961 N N . TYR A 1 258 ? 22.497 -9.009 -1.816 1.00 95.69 258 TYR A N 1
ATOM 1962 C CA . TYR A 1 258 ? 23.145 -9.587 -0.635 1.00 95.69 258 TYR A CA 1
ATOM 1963 C C . TYR A 1 258 ? 23.308 -8.525 0.448 1.00 95.69 258 TYR A C 1
ATOM 1965 O O . TYR A 1 258 ? 23.761 -7.411 0.180 1.00 95.69 258 TYR A O 1
ATOM 1973 N N . THR A 1 259 ? 22.955 -8.856 1.689 1.00 95.25 259 THR A N 1
ATOM 1974 C CA . THR A 1 259 ? 22.923 -7.870 2.776 1.00 95.25 259 THR A CA 1
ATOM 1975 C C . THR A 1 259 ? 23.143 -8.473 4.157 1.00 95.25 259 THR A C 1
ATOM 1977 O O . THR A 1 259 ? 23.058 -9.682 4.349 1.00 95.25 259 THR A O 1
ATOM 1980 N N . GLU A 1 260 ? 23.420 -7.620 5.140 1.00 95.38 260 GLU A N 1
ATOM 1981 C CA . GLU A 1 260 ? 23.462 -7.977 6.557 1.00 95.38 260 GLU A CA 1
ATOM 1982 C C . GLU A 1 260 ? 22.364 -7.207 7.296 1.00 95.38 260 GLU A C 1
ATOM 1984 O O . GLU A 1 260 ? 22.344 -5.976 7.288 1.00 95.38 260 GLU A O 1
ATOM 1989 N N . LEU A 1 261 ? 21.465 -7.937 7.956 1.00 94.12 261 LEU A N 1
ATOM 1990 C CA . LEU A 1 261 ? 20.447 -7.373 8.837 1.00 94.12 261 LEU A CA 1
ATOM 1991 C C . LEU A 1 261 ? 20.797 -7.666 10.293 1.00 94.12 261 LEU A C 1
ATOM 1993 O O . LEU A 1 261 ? 21.305 -8.736 10.639 1.00 94.12 261 LEU A O 1
ATOM 1997 N N . VAL A 1 262 ? 20.519 -6.691 11.160 1.00 92.69 262 VAL A N 1
ATOM 1998 C CA . VAL A 1 262 ? 20.779 -6.800 12.595 1.00 92.69 262 VAL A CA 1
ATOM 1999 C C . VAL A 1 262 ? 19.464 -6.939 13.339 1.00 92.69 262 VAL A C 1
ATOM 2001 O O . VAL A 1 262 ? 18.683 -5.992 13.399 1.00 92.69 262 VAL A O 1
ATOM 2004 N N . HIS A 1 263 ? 19.243 -8.100 13.942 1.00 89.31 263 HIS A N 1
ATOM 2005 C CA . HIS A 1 263 ? 18.068 -8.372 14.761 1.00 89.31 263 HIS A CA 1
ATOM 2006 C C . HIS A 1 263 ? 18.392 -8.198 16.244 1.00 89.31 263 HIS A C 1
ATOM 2008 O O . HIS A 1 263 ? 19.512 -8.449 16.700 1.00 89.31 263 HIS A O 1
ATOM 2014 N N . SER A 1 264 ? 17.388 -7.793 17.017 1.00 86.88 264 SER A N 1
ATOM 2015 C CA . SER A 1 264 ? 17.470 -7.813 18.475 1.00 86.88 264 SER A CA 1
ATOM 2016 C C . SER A 1 264 ? 17.377 -9.249 18.992 1.00 86.88 264 SER A C 1
ATOM 2018 O O . SER A 1 264 ? 16.492 -10.010 18.591 1.00 86.88 264 SER A O 1
ATOM 2020 N N . GLY A 1 265 ? 18.289 -9.592 19.897 1.00 84.06 265 GLY A N 1
ATOM 2021 C CA . GLY A 1 265 ? 18.296 -10.819 20.683 1.00 84.06 265 GLY A CA 1
ATOM 2022 C C . GLY A 1 265 ? 18.044 -10.557 22.176 1.00 84.06 265 GLY A C 1
ATOM 2023 O O . GLY A 1 265 ? 17.847 -9.407 22.594 1.00 84.06 265 GLY A O 1
ATOM 2024 N N . PRO A 1 266 ? 18.064 -11.616 23.003 1.00 83.88 266 PRO A N 1
ATOM 2025 C CA . PRO A 1 266 ? 17.836 -11.528 24.443 1.00 83.88 266 PRO A CA 1
ATOM 2026 C C . PRO A 1 266 ? 18.796 -10.555 25.127 1.00 83.88 266 PRO A C 1
ATOM 2028 O O . PRO A 1 266 ? 19.958 -10.428 24.738 1.00 83.88 266 PRO A O 1
ATOM 2031 N N . GLY A 1 267 ? 18.308 -9.838 26.141 1.00 85.00 267 GLY A N 1
ATOM 2032 C CA . GLY A 1 267 ? 19.124 -8.878 26.896 1.00 85.00 267 GLY A CA 1
ATOM 2033 C C . GLY A 1 267 ? 19.658 -7.697 26.072 1.00 85.00 267 GLY A C 1
ATOM 2034 O O . GLY A 1 267 ? 20.596 -7.035 26.505 1.00 85.00 267 GLY A O 1
ATOM 2035 N N . GLY A 1 268 ? 19.091 -7.436 24.887 1.00 85.31 268 GLY A N 1
ATOM 2036 C CA . GLY A 1 268 ? 19.558 -6.381 23.983 1.00 85.31 268 GLY A CA 1
ATOM 2037 C C . GLY A 1 268 ? 20.743 -6.789 23.104 1.00 85.31 268 GLY A C 1
ATOM 2038 O O . GLY A 1 268 ? 21.379 -5.921 22.502 1.00 85.31 268 GLY A O 1
ATOM 2039 N N . ALA A 1 269 ? 21.051 -8.089 23.011 1.00 88.38 269 ALA A N 1
ATOM 2040 C CA . ALA A 1 269 ? 22.054 -8.595 22.083 1.00 88.38 269 ALA A CA 1
ATOM 2041 C C . ALA A 1 269 ? 21.731 -8.189 20.634 1.00 88.38 269 ALA A C 1
ATOM 2043 O O . ALA A 1 269 ? 20.570 -8.039 20.251 1.00 88.38 269 ALA A O 1
ATOM 2044 N N . ARG A 1 270 ? 22.771 -8.015 19.816 1.00 90.12 270 ARG A N 1
ATOM 2045 C CA . ARG A 1 270 ? 22.643 -7.699 18.388 1.00 90.12 270 ARG A CA 1
ATOM 2046 C C . ARG A 1 270 ? 23.093 -8.906 17.583 1.00 90.12 270 ARG A C 1
ATOM 2048 O O . ARG A 1 270 ? 24.284 -9.196 17.547 1.00 90.12 270 ARG A O 1
ATOM 2055 N N . TRP A 1 271 ? 22.141 -9.600 16.977 1.00 89.44 271 TRP A N 1
ATOM 2056 C CA . TRP A 1 271 ? 22.391 -10.762 16.129 1.00 89.44 271 TRP A CA 1
ATOM 2057 C C . TRP A 1 271 ? 22.498 -10.320 14.678 1.00 89.44 271 TRP A C 1
ATOM 2059 O O . TRP A 1 271 ? 21.661 -9.552 14.207 1.00 89.44 271 TRP A O 1
ATOM 2069 N N . ARG A 1 272 ? 23.540 -10.771 13.987 1.00 91.69 272 ARG A N 1
ATOM 2070 C CA . ARG A 1 272 ? 23.826 -10.415 12.598 1.00 91.69 272 ARG A CA 1
ATOM 2071 C C . ARG A 1 272 ? 23.487 -11.582 11.693 1.00 91.69 272 ARG A C 1
ATOM 2073 O O . ARG A 1 272 ? 24.112 -12.640 11.761 1.00 91.69 272 ARG A O 1
ATOM 2080 N N . TYR A 1 273 ? 22.534 -11.350 10.805 1.00 90.94 273 TYR A N 1
ATOM 2081 C CA . TYR A 1 273 ? 22.101 -12.313 9.810 1.00 90.94 273 TYR A CA 1
ATOM 2082 C C . TYR A 1 273 ? 22.485 -11.812 8.427 1.00 90.94 273 TYR A C 1
ATOM 2084 O O . TYR A 1 273 ? 22.054 -10.748 7.987 1.00 90.94 273 TYR A O 1
ATOM 2092 N N . ARG A 1 274 ? 23.325 -12.588 7.744 1.00 90.25 274 ARG A N 1
ATOM 2093 C CA . ARG A 1 274 ? 23.765 -12.299 6.378 1.00 90.25 274 ARG A CA 1
ATOM 2094 C C . ARG A 1 274 ? 22.884 -13.036 5.390 1.00 90.25 274 ARG A C 1
ATOM 2096 O O . ARG A 1 274 ? 22.884 -14.269 5.385 1.00 90.25 274 ARG A O 1
ATOM 2103 N N . PHE A 1 275 ? 22.139 -12.279 4.598 1.00 94.31 275 PHE A N 1
ATOM 2104 C CA . PHE A 1 275 ? 21.179 -12.779 3.631 1.00 94.31 275 PHE A CA 1
ATOM 2105 C C . PHE A 1 275 ? 21.708 -12.699 2.201 1.00 94.31 275 PHE A C 1
ATOM 2107 O O . PHE A 1 275 ? 22.277 -11.680 1.816 1.00 94.31 275 PHE A O 1
ATOM 2114 N N . GLY A 1 276 ? 21.506 -13.760 1.426 1.00 88.25 276 GLY A N 1
ATOM 2115 C CA . GLY A 1 276 ? 21.754 -13.803 -0.015 1.00 88.25 276 GLY A CA 1
ATOM 2116 C C . GLY A 1 276 ? 20.457 -14.009 -0.790 1.00 88.25 276 GLY A C 1
ATOM 2117 O O . GLY A 1 276 ? 19.465 -14.440 -0.202 1.00 88.25 276 GLY A O 1
ATOM 2118 N N . ALA A 1 277 ? 20.462 -13.702 -2.089 1.00 91.88 277 ALA A N 1
ATOM 2119 C CA . ALA A 1 277 ? 19.294 -13.829 -2.968 1.00 91.88 277 ALA A CA 1
ATOM 2120 C C . ALA A 1 277 ? 18.042 -13.091 -2.444 1.00 91.88 277 ALA A C 1
ATOM 2122 O O . ALA A 1 277 ? 16.931 -13.624 -2.453 1.00 91.88 277 ALA A O 1
ATOM 2123 N N . GLN A 1 278 ? 18.233 -11.880 -1.913 1.00 98.06 278 GLN A N 1
ATOM 2124 C CA . GLN A 1 278 ? 17.139 -10.986 -1.530 1.00 98.06 278 GLN A CA 1
ATOM 2125 C C . GLN A 1 278 ? 16.784 -10.053 -2.686 1.00 98.06 278 GLN A C 1
ATOM 2127 O O . GLN A 1 278 ? 17.543 -9.915 -3.640 1.00 98.06 278 GLN A O 1
ATOM 2132 N N . VAL A 1 279 ? 15.655 -9.359 -2.574 1.00 98.50 279 VAL A N 1
ATOM 2133 C CA . VAL A 1 279 ? 15.252 -8.361 -3.568 1.00 98.50 279 VAL A CA 1
ATOM 2134 C C . VAL A 1 279 ? 15.361 -6.971 -2.964 1.00 98.50 279 VAL A C 1
ATOM 2136 O O . VAL A 1 279 ? 14.755 -6.685 -1.928 1.00 98.50 279 VAL A O 1
ATOM 2139 N N . LEU A 1 280 ? 16.140 -6.103 -3.610 1.00 98.44 280 LEU A N 1
ATOM 2140 C CA . LEU A 1 280 ? 16.287 -4.698 -3.249 1.00 98.44 280 LEU A CA 1
ATOM 2141 C C . LEU A 1 280 ? 15.298 -3.856 -4.043 1.00 98.44 280 LEU A C 1
ATOM 2143 O O . LEU A 1 280 ? 15.180 -3.986 -5.259 1.00 98.44 280 LEU A O 1
ATOM 2147 N N . CYS A 1 281 ? 14.650 -2.925 -3.363 1.00 97.31 281 CYS A N 1
ATOM 2148 C CA . CYS A 1 281 ? 13.682 -2.017 -3.949 1.00 97.31 281 CYS A CA 1
ATOM 2149 C C . CYS A 1 281 ? 14.002 -0.556 -3.626 1.00 97.31 281 CYS A C 1
ATOM 2151 O O . CYS A 1 281 ? 14.766 -0.236 -2.705 1.00 97.31 281 CYS A O 1
ATOM 2153 N N . SER A 1 282 ? 13.338 0.346 -4.350 1.00 92.75 282 SER A N 1
ATOM 2154 C CA . SER A 1 282 ? 13.149 1.732 -3.922 1.00 92.75 282 SER A CA 1
ATOM 2155 C C . SER A 1 282 ? 12.525 1.777 -2.514 1.00 92.75 282 SER A C 1
ATOM 2157 O O . SER A 1 282 ? 11.922 0.789 -2.091 1.00 92.75 282 SER A O 1
ATOM 2159 N N . PRO A 1 283 ? 12.657 2.886 -1.765 1.00 89.75 283 PRO A N 1
ATOM 2160 C CA . PRO A 1 283 ? 12.129 2.936 -0.407 1.00 89.75 283 PRO A CA 1
ATOM 2161 C C . PRO A 1 283 ? 10.600 2.827 -0.420 1.00 89.75 283 PRO A C 1
ATOM 2163 O O . PRO A 1 283 ? 9.949 3.493 -1.224 1.00 89.75 283 PRO A O 1
ATOM 2166 N N . TYR A 1 284 ? 10.085 1.987 0.470 1.00 93.06 284 TYR A N 1
ATOM 2167 C CA . TYR A 1 284 ? 8.679 1.808 0.837 1.00 93.06 284 TYR A CA 1
ATOM 2168 C C . TYR A 1 284 ? 8.600 1.150 2.222 1.00 93.06 284 TYR A C 1
ATOM 2170 O O . TYR A 1 284 ? 9.525 0.438 2.627 1.00 93.06 284 TYR A O 1
ATOM 2178 N N . GLY A 1 285 ? 7.476 1.296 2.906 1.00 89.12 285 GLY A N 1
ATOM 2179 C CA . GLY A 1 285 ? 7.242 0.709 4.217 1.00 89.12 285 GLY A CA 1
ATOM 2180 C C . GLY A 1 285 ? 8.035 1.393 5.329 1.00 89.12 285 GLY A C 1
ATOM 2181 O O . GLY A 1 285 ? 9.023 2.096 5.108 1.00 89.12 285 GLY A O 1
ATOM 2182 N N . ASP A 1 286 ? 7.589 1.146 6.553 1.00 88.69 286 ASP A N 1
ATOM 2183 C CA . ASP A 1 286 ? 8.118 1.734 7.775 1.00 88.69 286 ASP A CA 1
ATOM 2184 C C . ASP A 1 286 ? 8.476 0.648 8.805 1.00 88.69 286 ASP A C 1
ATOM 2186 O O . ASP A 1 286 ? 8.014 -0.497 8.724 1.00 88.69 286 ASP A O 1
ATOM 2190 N N . PRO A 1 287 ? 9.282 0.974 9.837 1.00 90.31 287 PRO A N 1
ATOM 2191 C CA . PRO A 1 287 ? 9.477 0.081 10.973 1.00 90.31 287 PRO A CA 1
ATOM 2192 C C . PRO A 1 287 ? 8.138 -0.421 11.547 1.00 90.31 287 PRO A C 1
ATOM 2194 O O . PRO A 1 287 ? 7.249 0.362 11.884 1.00 90.31 287 PRO A O 1
ATOM 2197 N N . GLY A 1 288 ? 8.007 -1.744 11.663 1.00 92.50 288 GLY A N 1
ATOM 2198 C CA . GLY A 1 288 ? 6.760 -2.432 12.023 1.00 92.50 288 GLY A CA 1
ATOM 2199 C C . GLY A 1 288 ? 6.085 -3.149 10.848 1.00 92.50 288 GLY A C 1
ATOM 2200 O O . GLY A 1 288 ? 5.309 -4.077 11.075 1.00 92.50 288 GLY A O 1
ATOM 2201 N N . ASP A 1 289 ? 6.440 -2.824 9.602 1.00 97.12 289 ASP A N 1
ATOM 2202 C CA . ASP A 1 289 ? 5.910 -3.517 8.418 1.00 97.12 289 ASP A CA 1
ATOM 2203 C C . ASP A 1 289 ? 6.595 -4.854 8.121 1.00 97.12 289 ASP A C 1
ATOM 2205 O O . ASP A 1 289 ? 6.176 -5.588 7.225 1.00 97.12 289 ASP A O 1
ATOM 2209 N N . SER A 1 290 ? 7.637 -5.201 8.881 1.00 97.50 290 SER A N 1
ATOM 2210 C CA . SER A 1 290 ? 8.295 -6.501 8.791 1.00 97.50 290 SER A CA 1
ATOM 2211 C C . SER A 1 290 ? 7.277 -7.634 8.836 1.00 97.50 290 SER A C 1
ATOM 2213 O O . SER A 1 290 ? 6.452 -7.719 9.749 1.00 97.50 290 SER A O 1
ATOM 2215 N N . GLY A 1 291 ? 7.357 -8.517 7.852 1.00 98.19 291 GLY A N 1
ATOM 2216 C CA . GLY A 1 291 ? 6.460 -9.643 7.682 1.00 98.19 291 GLY A CA 1
ATOM 2217 C C . GLY A 1 291 ? 5.283 -9.371 6.762 1.00 98.19 291 GLY A C 1
ATOM 2218 O O . GLY A 1 291 ? 4.565 -10.314 6.477 1.00 98.19 291 GLY A O 1
ATOM 2219 N N . ALA A 1 292 ? 5.070 -8.148 6.271 1.00 98.44 292 ALA A N 1
ATOM 2220 C CA . ALA A 1 292 ? 4.023 -7.867 5.293 1.00 98.44 292 ALA A CA 1
ATOM 2221 C C . ALA A 1 292 ? 4.272 -8.604 3.965 1.00 98.44 292 ALA A C 1
ATOM 2223 O O . ALA A 1 292 ? 5.414 -8.736 3.515 1.00 98.44 292 ALA A O 1
ATOM 2224 N N . ALA A 1 293 ? 3.200 -9.063 3.317 1.00 98.06 293 ALA A N 1
ATOM 2225 C CA . ALA A 1 293 ? 3.292 -9.632 1.978 1.00 98.06 293 ALA A CA 1
ATOM 2226 C C . ALA A 1 293 ? 3.644 -8.546 0.956 1.00 98.06 293 ALA A C 1
ATOM 2228 O O . ALA A 1 293 ? 3.089 -7.446 0.988 1.00 98.06 293 ALA A O 1
ATOM 2229 N N . ILE A 1 294 ? 4.536 -8.889 0.030 1.00 98.44 294 ILE A N 1
ATOM 2230 C CA . ILE A 1 294 ? 4.875 -8.076 -1.132 1.00 98.44 294 ILE A CA 1
ATOM 2231 C C . ILE A 1 294 ? 4.186 -8.663 -2.353 1.00 98.44 294 ILE A C 1
ATOM 2233 O O . ILE A 1 294 ? 4.346 -9.851 -2.650 1.00 98.44 294 ILE A O 1
ATOM 2237 N N . LEU A 1 295 ? 3.431 -7.828 -3.062 1.00 97.62 295 LEU A N 1
ATOM 2238 C CA . LEU A 1 295 ? 2.659 -8.221 -4.233 1.00 97.62 295 LEU A CA 1
ATOM 2239 C C . LEU A 1 295 ? 3.128 -7.466 -5.468 1.00 97.62 295 LEU A C 1
ATOM 2241 O O . LEU A 1 295 ? 3.475 -6.293 -5.385 1.00 97.62 295 LEU A O 1
ATOM 2245 N N . ASN A 1 296 ? 3.084 -8.120 -6.623 1.00 94.06 296 ASN A N 1
ATOM 2246 C CA . ASN A 1 296 ? 3.249 -7.442 -7.903 1.00 94.06 296 ASN A CA 1
ATOM 2247 C C . ASN A 1 296 ? 1.937 -6.763 -8.352 1.00 94.06 296 ASN A C 1
ATOM 2249 O O . ASN A 1 296 ? 0.874 -6.915 -7.746 1.00 94.06 296 ASN A O 1
ATOM 2253 N N . GLU A 1 297 ? 1.987 -6.054 -9.477 1.00 84.69 297 GLU A N 1
ATOM 2254 C CA . GLU A 1 297 ? 0.831 -5.374 -10.089 1.00 84.69 297 GLU A CA 1
ATOM 2255 C C . GLU A 1 297 ? -0.342 -6.299 -10.471 1.00 84.69 297 GLU A C 1
ATOM 2257 O O . GLU A 1 297 ? -1.474 -5.842 -10.621 1.00 84.69 297 GLU A O 1
ATOM 2262 N N . ARG A 1 298 ? -0.098 -7.610 -10.598 1.00 85.31 298 ARG A N 1
ATOM 2263 C CA . ARG A 1 298 ? -1.128 -8.629 -10.859 1.00 85.31 298 ARG A CA 1
ATOM 2264 C C . ARG A 1 298 ? -1.770 -9.149 -9.571 1.00 85.31 298 ARG A C 1
ATOM 2266 O O . ARG A 1 298 ? -2.573 -10.079 -9.638 1.00 85.31 298 ARG A O 1
ATOM 2273 N N . ARG A 1 299 ? -1.432 -8.567 -8.413 1.00 91.12 299 ARG A N 1
ATOM 2274 C CA . ARG A 1 299 ? -1.785 -9.031 -7.058 1.00 91.12 299 ARG A CA 1
ATOM 2275 C C . ARG A 1 299 ? -1.263 -10.432 -6.741 1.00 91.12 299 ARG A C 1
ATOM 2277 O O . ARG A 1 299 ? -1.841 -11.128 -5.912 1.00 91.12 299 ARG A O 1
ATOM 2284 N N . GLN A 1 300 ? -0.186 -10.855 -7.397 1.00 96.31 300 GLN A N 1
ATOM 2285 C CA . GLN A 1 300 ? 0.483 -12.101 -7.044 1.00 96.31 300 GLN A CA 1
ATOM 2286 C C . GLN A 1 300 ? 1.504 -11.806 -5.954 1.00 96.31 300 GLN A C 1
ATOM 2288 O O . GLN A 1 300 ? 2.274 -10.853 -6.077 1.00 96.31 300 GLN A O 1
ATOM 2293 N N . VAL A 1 301 ? 1.533 -12.628 -4.912 1.00 98.00 301 VAL A N 1
ATOM 2294 C CA . VAL A 1 301 ? 2.573 -12.554 -3.885 1.00 98.00 301 VAL A CA 1
ATOM 2295 C C . VAL A 1 301 ? 3.915 -12.939 -4.505 1.00 98.00 301 VAL A C 1
ATOM 2297 O O . VAL A 1 301 ? 4.025 -13.973 -5.161 1.00 98.00 301 VAL A O 1
ATOM 2300 N N . ILE A 1 302 ? 4.930 -12.109 -4.286 1.00 98.25 302 ILE A N 1
ATOM 2301 C CA . ILE A 1 302 ? 6.305 -12.334 -4.755 1.00 98.25 302 ILE A CA 1
ATOM 2302 C C . ILE A 1 302 ? 7.317 -12.390 -3.611 1.00 98.25 302 ILE A C 1
ATOM 2304 O O . ILE A 1 302 ? 8.420 -12.907 -3.788 1.00 98.25 302 ILE A O 1
ATOM 2308 N N . GLY A 1 303 ? 6.955 -11.906 -2.420 1.00 98.19 303 GLY A N 1
ATOM 2309 C CA . GLY A 1 303 ? 7.866 -11.922 -1.285 1.00 98.19 303 GLY A CA 1
ATOM 2310 C C . GLY A 1 303 ? 7.257 -11.523 0.048 1.00 98.19 303 GLY A C 1
ATOM 2311 O O . GLY A 1 303 ? 6.054 -11.284 0.167 1.00 98.19 303 GLY A O 1
ATOM 2312 N N . LEU A 1 304 ? 8.129 -11.451 1.048 1.00 98.31 304 LEU A N 1
ATOM 2313 C CA . LEU A 1 304 ? 7.834 -11.038 2.414 1.00 98.31 304 LEU A CA 1
ATOM 2314 C C . LEU A 1 304 ? 8.774 -9.891 2.799 1.00 98.31 304 LEU A C 1
ATOM 2316 O O . LEU A 1 304 ? 9.986 -10.033 2.656 1.00 98.31 304 LEU A O 1
ATOM 2320 N N . HIS A 1 305 ? 8.247 -8.754 3.249 1.00 98.56 305 HIS A N 1
ATOM 2321 C CA . HIS A 1 305 ? 9.064 -7.601 3.633 1.00 98.56 305 HIS A CA 1
ATOM 2322 C C . HIS A 1 305 ? 9.895 -7.906 4.881 1.00 98.56 305 HIS A C 1
ATOM 2324 O O . HIS A 1 305 ? 9.333 -8.306 5.896 1.00 98.56 305 HIS A O 1
ATOM 2330 N N . ILE A 1 306 ? 11.212 -7.683 4.839 1.00 97.88 306 ILE A N 1
ATOM 2331 C CA . ILE A 1 306 ? 12.112 -8.047 5.954 1.00 97.88 306 ILE A CA 1
ATOM 2332 C C . ILE A 1 306 ? 12.857 -6.860 6.560 1.00 97.88 306 ILE A C 1
ATOM 2334 O O . ILE A 1 306 ? 13.443 -6.985 7.633 1.00 97.88 306 ILE A O 1
ATOM 2338 N N . GLY A 1 307 ? 12.845 -5.708 5.892 1.00 95.25 307 GLY A N 1
ATOM 2339 C CA . GLY A 1 307 ? 13.472 -4.500 6.403 1.00 95.25 307 GLY A CA 1
ATOM 2340 C C . GLY A 1 307 ? 13.807 -3.494 5.315 1.00 95.25 307 GLY A C 1
ATOM 2341 O O . GLY A 1 307 ? 13.487 -3.663 4.139 1.00 95.25 307 GLY A O 1
ATOM 2342 N N . GLY A 1 308 ? 14.484 -2.427 5.718 1.00 93.44 308 GLY A N 1
ATOM 2343 C CA . GLY A 1 308 ? 14.827 -1.332 4.830 1.00 93.44 308 GLY A CA 1
ATOM 2344 C C . GLY A 1 308 ? 15.531 -0.196 5.557 1.00 93.44 308 GLY A C 1
ATOM 2345 O O . GLY A 1 308 ? 15.991 -0.317 6.691 1.00 93.44 308 GLY A O 1
ATOM 2346 N N . SER A 1 309 ? 15.621 0.925 4.863 1.00 90.44 309 SER A N 1
ATOM 2347 C CA . SER A 1 309 ? 16.176 2.198 5.304 1.00 90.44 309 SER A CA 1
ATOM 2348 C C . SER A 1 309 ? 15.380 3.328 4.652 1.00 90.44 309 SER A C 1
ATOM 2350 O O . SER A 1 309 ? 14.575 3.093 3.756 1.00 90.44 309 SER A O 1
ATOM 2352 N N . SER A 1 310 ? 15.697 4.578 4.987 1.00 81.44 310 SER A N 1
ATOM 2353 C CA . SER A 1 310 ? 15.107 5.748 4.319 1.00 81.44 310 SER A CA 1
ATOM 2354 C C . SER A 1 310 ? 15.377 5.825 2.809 1.00 81.44 310 SER A C 1
ATOM 2356 O O . SER A 1 310 ? 14.818 6.683 2.130 1.00 81.44 310 SER A O 1
ATOM 2358 N N . GLN A 1 311 ? 16.255 4.972 2.272 1.00 88.81 311 GLN A N 1
ATOM 2359 C CA . GLN A 1 311 ? 16.619 4.972 0.858 1.00 88.81 311 GLN A CA 1
ATOM 2360 C C . GLN A 1 311 ? 16.218 3.705 0.111 1.00 88.81 311 GLN A C 1
ATOM 2362 O O . GLN A 1 311 ? 16.181 3.745 -1.116 1.00 88.81 311 GLN A O 1
ATOM 2367 N N . ARG A 1 312 ? 15.986 2.583 0.792 1.00 95.81 312 ARG A N 1
ATOM 2368 C CA . ARG A 1 312 ? 15.821 1.267 0.161 1.00 95.81 312 ARG A CA 1
ATOM 2369 C C . ARG A 1 312 ? 14.967 0.360 1.020 1.00 95.81 312 ARG A C 1
ATOM 2371 O O . ARG A 1 312 ? 15.087 0.425 2.239 1.00 95.81 312 ARG A O 1
ATOM 2378 N N . SER A 1 313 ? 14.249 -0.549 0.381 1.00 98.06 313 SER A N 1
ATOM 2379 C CA . SER A 1 313 ? 13.485 -1.597 1.056 1.00 98.06 313 SER A CA 1
ATOM 2380 C C . SER A 1 313 ? 13.877 -2.960 0.523 1.00 98.06 313 SER A C 1
ATOM 2382 O O . SER A 1 313 ? 14.364 -3.076 -0.600 1.00 98.06 313 SER A O 1
ATOM 2384 N N . ILE A 1 314 ? 13.750 -3.979 1.363 1.00 98.19 314 ILE A N 1
ATOM 2385 C CA . ILE A 1 314 ? 14.249 -5.323 1.097 1.00 98.19 314 ILE A CA 1
ATOM 2386 C C . ILE A 1 314 ? 13.136 -6.319 1.413 1.00 98.19 314 ILE A C 1
ATOM 2388 O O . ILE A 1 314 ? 12.411 -6.180 2.408 1.00 98.19 314 ILE A O 1
ATOM 2392 N N . PHE A 1 315 ? 13.006 -7.342 0.577 1.00 98.62 315 PHE A N 1
ATOM 2393 C CA . PHE A 1 315 ? 12.116 -8.463 0.842 1.00 98.62 315 PHE A CA 1
ATOM 2394 C C . PHE A 1 315 ? 12.774 -9.802 0.497 1.00 98.62 315 PHE A C 1
ATOM 2396 O O . PHE A 1 315 ? 13.624 -9.880 -0.393 1.00 98.62 315 PHE A O 1
ATOM 2403 N N . SER A 1 316 ? 12.358 -10.856 1.201 1.00 98.38 316 SER A N 1
ATOM 2404 C CA . SER A 1 316 ? 12.717 -12.237 0.868 1.00 98.38 316 SER A CA 1
ATOM 2405 C C . SER A 1 316 ? 11.759 -12.794 -0.187 1.00 98.38 316 SER A C 1
ATOM 2407 O O . SER A 1 316 ? 10.544 -12.663 -0.001 1.00 98.38 316 SER A O 1
ATOM 2409 N N . PRO A 1 317 ? 12.251 -13.425 -1.272 1.00 98.25 317 PRO A N 1
ATOM 2410 C CA . PRO A 1 317 ? 11.400 -14.067 -2.272 1.00 98.25 317 PRO A CA 1
ATOM 2411 C C . PRO A 1 317 ? 10.461 -15.113 -1.659 1.00 98.25 317 PRO A C 1
ATOM 2413 O O . PRO A 1 317 ? 10.846 -15.854 -0.754 1.00 98.25 317 PRO A O 1
ATOM 2416 N N . ILE A 1 318 ? 9.229 -15.210 -2.168 1.00 97.94 318 ILE A N 1
ATOM 2417 C CA . ILE A 1 318 ? 8.203 -16.061 -1.546 1.00 97.94 318 ILE A CA 1
ATOM 2418 C C . ILE A 1 318 ? 8.399 -17.558 -1.814 1.00 97.94 318 ILE A C 1
ATOM 2420 O O . ILE A 1 318 ? 8.082 -18.387 -0.962 1.00 97.94 318 ILE A O 1
ATOM 2424 N N . ARG A 1 319 ? 8.948 -17.922 -2.979 1.00 95.44 319 ARG A N 1
ATOM 2425 C CA . ARG A 1 319 ? 9.040 -19.323 -3.415 1.00 95.44 319 ARG A CA 1
ATOM 2426 C C . ARG A 1 319 ? 9.811 -20.220 -2.434 1.00 95.44 319 ARG A C 1
ATOM 2428 O O . ARG A 1 319 ? 9.237 -21.228 -2.023 1.00 95.44 319 ARG A O 1
ATOM 2435 N N . PRO A 1 320 ? 11.044 -19.881 -1.996 1.00 87.88 320 PRO A N 1
ATOM 2436 C CA . PRO A 1 320 ? 11.767 -20.706 -1.028 1.00 87.88 320 PRO A CA 1
ATOM 2437 C C . PRO A 1 320 ? 10.988 -20.909 0.273 1.00 87.88 320 PRO A C 1
ATOM 2439 O O . PRO A 1 320 ? 11.024 -21.991 0.849 1.00 87.88 320 PRO A O 1
ATOM 2442 N N . ILE A 1 321 ? 10.252 -19.884 0.714 1.00 95.75 321 ILE A N 1
ATOM 2443 C CA . ILE A 1 321 ? 9.455 -19.911 1.943 1.00 95.75 321 ILE A CA 1
ATOM 2444 C C . ILE A 1 321 ? 8.302 -20.914 1.809 1.00 95.75 321 ILE A C 1
ATOM 2446 O O . ILE A 1 321 ? 8.131 -21.775 2.671 1.00 95.75 321 ILE A O 1
ATOM 2450 N N . PHE A 1 322 ? 7.536 -20.836 0.717 1.00 94.62 322 PHE A N 1
ATOM 2451 C CA . PHE A 1 322 ? 6.411 -21.742 0.466 1.00 94.62 322 PHE A CA 1
ATOM 2452 C C . PHE A 1 322 ? 6.870 -23.187 0.275 1.00 94.62 322 PHE A C 1
ATOM 2454 O O . PHE A 1 322 ? 6.251 -24.104 0.814 1.00 94.62 322 PHE A O 1
ATOM 2461 N N . ASP A 1 323 ? 7.975 -23.391 -0.445 1.00 84.75 323 ASP A N 1
ATOM 2462 C CA . ASP A 1 323 ? 8.556 -24.716 -0.653 1.00 84.75 323 ASP A CA 1
ATOM 2463 C C . ASP A 1 323 ? 9.094 -25.315 0.652 1.00 84.75 323 ASP A C 1
ATOM 2465 O O . ASP A 1 323 ? 8.888 -26.497 0.911 1.00 84.75 323 ASP A O 1
ATOM 2469 N N . TYR A 1 324 ? 9.735 -24.526 1.514 1.00 83.12 324 TYR A N 1
ATOM 2470 C CA . TYR A 1 324 ? 10.230 -25.031 2.796 1.00 83.12 324 TYR A CA 1
ATOM 2471 C C . TYR A 1 324 ? 9.092 -25.414 3.748 1.00 83.12 324 TYR A C 1
ATOM 2473 O O . TYR A 1 324 ? 9.128 -26.483 4.354 1.00 83.12 324 TYR A O 1
ATOM 2481 N N . PHE A 1 325 ? 8.069 -24.564 3.861 1.00 85.50 325 PHE A N 1
ATOM 2482 C CA . PHE A 1 325 ? 6.938 -24.807 4.758 1.00 85.50 325 PHE A CA 1
ATOM 2483 C C . PHE A 1 325 ? 5.881 -25.761 4.185 1.00 85.50 325 PHE A C 1
ATOM 2485 O O . PHE A 1 325 ? 5.008 -26.192 4.931 1.00 85.50 325 PHE A O 1
ATOM 2492 N N . GLN A 1 326 ? 5.955 -26.112 2.895 1.00 85.81 326 GLN A N 1
ATOM 2493 C CA . GLN A 1 326 ? 4.957 -26.933 2.194 1.00 85.81 326 GLN A CA 1
ATOM 2494 C C . GLN A 1 326 ? 3.539 -26.350 2.295 1.00 85.81 326 GLN A C 1
ATOM 2496 O O . GLN A 1 326 ? 2.560 -27.055 2.553 1.00 85.81 326 GLN A O 1
ATOM 2501 N N . VAL A 1 327 ? 3.435 -25.041 2.064 1.00 90.38 327 VAL A N 1
ATOM 2502 C CA . VAL A 1 327 ? 2.182 -24.279 2.137 1.00 90.38 327 VAL A CA 1
ATOM 2503 C C . VAL A 1 327 ? 1.857 -23.582 0.816 1.00 90.38 327 VAL A C 1
ATOM 2505 O O . VAL A 1 327 ? 2.726 -23.413 -0.043 1.00 90.38 327 VAL A O 1
ATOM 2508 N N . ASP A 1 328 ? 0.599 -23.174 0.680 1.00 93.50 328 ASP A N 1
ATOM 2509 C CA . ASP A 1 328 ? 0.092 -22.259 -0.347 1.00 93.50 328 ASP A CA 1
ATOM 2510 C C . ASP A 1 328 ? -0.819 -21.200 0.293 1.00 93.50 328 ASP A C 1
ATOM 2512 O O . ASP A 1 328 ? -1.196 -21.297 1.466 1.00 93.50 328 ASP A O 1
ATOM 2516 N N . LEU A 1 329 ? -1.192 -20.179 -0.482 1.00 93.56 329 LEU A N 1
ATOM 2517 C CA . LEU A 1 329 ? -2.152 -19.165 -0.044 1.00 93.56 329 LEU A CA 1
ATOM 2518 C C . LEU A 1 329 ? -3.476 -19.815 0.364 1.00 93.56 329 LEU A C 1
ATOM 2520 O O . LEU A 1 329 ? -4.030 -20.638 -0.368 1.00 93.56 329 LEU A O 1
ATOM 2524 N N . ALA A 1 330 ? -3.991 -19.427 1.531 1.00 90.19 330 ALA A N 1
ATOM 2525 C CA . ALA A 1 330 ? -5.293 -19.891 1.974 1.00 90.19 330 ALA A CA 1
ATOM 2526 C C . ALA A 1 330 ? -6.402 -19.181 1.190 1.00 90.19 330 ALA A C 1
ATOM 2528 O O . ALA A 1 330 ? -6.417 -17.955 1.111 1.00 90.19 330 ALA A O 1
ATOM 2529 N N . SER A 1 331 ? -7.365 -19.949 0.683 1.00 76.00 331 SER A N 1
ATOM 2530 C CA . SER A 1 331 ? -8.619 -19.427 0.130 1.00 76.00 331 SER A CA 1
ATOM 2531 C C . SER A 1 331 ? -9.791 -19.854 1.012 1.00 76.00 331 SER A C 1
ATOM 2533 O O . SER A 1 331 ? -9.784 -20.943 1.600 1.00 76.00 331 SER A O 1
ATOM 2535 N N . ARG A 1 332 ? -10.813 -18.998 1.114 1.00 63.25 332 ARG A N 1
ATOM 2536 C CA . ARG A 1 332 ? -12.082 -19.346 1.773 1.00 63.25 332 ARG A CA 1
ATOM 2537 C C . ARG A 1 332 ? -12.944 -20.296 0.933 1.00 63.25 332 ARG A C 1
ATOM 2539 O O . ARG A 1 332 ? -13.718 -21.050 1.516 1.00 63.25 332 ARG A O 1
ATOM 2546 N N . ASP A 1 333 ? -12.739 -20.333 -0.384 1.00 57.09 333 ASP A N 1
ATOM 2547 C CA . ASP A 1 333 ? -13.528 -21.144 -1.324 1.00 57.09 333 ASP A CA 1
ATOM 2548 C C . ASP A 1 333 ? -12.904 -22.523 -1.615 1.00 57.09 333 ASP A C 1
ATOM 2550 O O . ASP A 1 333 ? -13.415 -23.292 -2.427 1.00 57.09 333 ASP A O 1
ATOM 2554 N N . GLY A 1 334 ? -11.791 -22.864 -0.954 1.00 45.09 334 GLY A N 1
ATOM 2555 C CA . GLY A 1 334 ? -11.119 -24.161 -1.102 1.00 45.09 334 GLY A CA 1
ATOM 2556 C C . GLY A 1 334 ? -10.367 -24.354 -2.426 1.00 45.09 334 GLY A C 1
ATOM 2557 O O . GLY A 1 334 ? -9.823 -25.432 -2.657 1.00 45.09 334 GLY A O 1
ATOM 2558 N N . ALA A 1 335 ? -10.303 -23.334 -3.287 1.00 43.22 335 ALA A N 1
ATOM 2559 C CA . ALA A 1 335 ? -9.485 -23.350 -4.495 1.00 43.22 335 ALA A CA 1
ATOM 2560 C C . ALA A 1 335 ? -8.025 -22.995 -4.164 1.00 43.22 335 ALA A C 1
ATOM 2562 O O . ALA A 1 335 ? -7.747 -21.990 -3.512 1.00 43.22 335 ALA A O 1
ATOM 2563 N N . HIS A 1 336 ? -7.085 -23.822 -4.623 1.00 45.72 336 HIS A N 1
ATOM 2564 C CA . HIS A 1 336 ? -5.654 -23.603 -4.434 1.00 45.72 336 HIS A CA 1
ATOM 2565 C C . HIS A 1 336 ? -5.175 -22.330 -5.139 1.00 45.72 336 HIS A C 1
ATOM 2567 O O . HIS A 1 336 ? -5.240 -22.240 -6.365 1.00 45.72 336 HIS A O 1
ATOM 2573 N N . GLY A 1 337 ? -4.579 -21.402 -4.392 1.00 49.88 337 GLY A N 1
ATOM 2574 C CA . GLY A 1 337 ? -3.737 -20.343 -4.950 1.00 49.88 337 GLY A CA 1
ATOM 2575 C C . GLY A 1 337 ? -2.350 -20.865 -5.338 1.00 49.88 337 GLY A C 1
ATOM 2576 O O . GLY A 1 337 ? -1.356 -20.327 -4.859 1.00 49.88 337 GLY A O 1
ATOM 2577 N N . ALA A 1 338 ? -2.273 -21.936 -6.135 1.00 52.31 338 ALA A N 1
ATOM 2578 C CA . ALA A 1 338 ? -1.006 -22.475 -6.632 1.00 52.31 338 ALA A CA 1
ATOM 2579 C C . ALA A 1 338 ? -0.338 -21.489 -7.608 1.00 52.31 338 ALA A C 1
ATOM 2581 O O . ALA A 1 338 ? -1.023 -20.682 -8.244 1.00 52.31 338 ALA A O 1
ATOM 2582 N N . ALA A 1 339 ? 0.990 -21.567 -7.762 1.00 42.38 339 ALA A N 1
ATOM 2583 C CA . ALA A 1 339 ? 1.708 -20.786 -8.770 1.00 42.38 339 ALA A CA 1
ATOM 2584 C C . ALA A 1 339 ? 1.069 -21.009 -10.159 1.00 42.38 339 ALA A C 1
ATOM 2586 O O . ALA A 1 339 ? 1.012 -22.154 -10.621 1.00 42.38 339 ALA A O 1
ATOM 2587 N N . PRO A 1 340 ? 0.553 -19.967 -10.836 1.00 41.06 340 PRO A N 1
ATOM 2588 C CA . PRO A 1 340 ? -0.100 -20.160 -12.118 1.00 41.06 340 PRO A CA 1
ATOM 2589 C C . PRO A 1 340 ? 0.929 -20.594 -13.166 1.00 41.06 340 PRO A C 1
ATOM 2591 O O . PRO A 1 340 ? 2.005 -20.006 -13.282 1.00 41.06 340 PRO A O 1
ATOM 2594 N N . ALA A 1 341 ? 0.580 -21.603 -13.972 1.00 40.34 341 ALA A N 1
ATOM 2595 C CA . ALA A 1 341 ? 1.297 -21.879 -15.212 1.00 40.34 341 ALA A CA 1
ATOM 2596 C C . ALA A 1 341 ? 1.302 -20.605 -16.074 1.00 40.34 341 ALA A C 1
ATOM 2598 O O . ALA A 1 341 ? 0.322 -19.860 -16.080 1.00 40.34 341 ALA A O 1
ATOM 2599 N N . ALA A 1 342 ? 2.407 -20.339 -16.774 1.00 34.16 342 ALA A N 1
ATOM 2600 C CA . ALA A 1 342 ? 2.583 -19.148 -17.600 1.00 34.16 342 ALA A CA 1
ATOM 2601 C C . ALA A 1 342 ? 1.522 -19.072 -18.717 1.00 34.16 342 ALA A C 1
ATOM 2603 O O . ALA A 1 342 ? 1.725 -19.548 -19.832 1.00 34.16 342 ALA A O 1
ATOM 2604 N N . THR A 1 343 ? 0.376 -18.474 -18.407 1.00 28.59 343 THR A N 1
ATOM 2605 C CA . THR A 1 343 ? -0.667 -18.103 -19.366 1.00 28.59 343 THR A CA 1
ATOM 2606 C C . THR A 1 343 ? -0.401 -16.676 -19.858 1.00 28.59 343 THR A C 1
ATOM 2608 O O . THR A 1 343 ? -0.065 -15.810 -19.042 1.00 28.59 343 THR A O 1
ATOM 2611 N N . PRO A 1 344 ? -0.533 -16.398 -21.170 1.00 29.64 344 PRO A N 1
ATOM 2612 C CA . PRO A 1 344 ? -0.428 -15.042 -21.706 1.00 29.64 344 PRO A CA 1
ATOM 2613 C C . PRO A 1 344 ? -1.479 -14.117 -21.069 1.00 29.64 344 PRO A C 1
ATOM 2615 O O . PRO A 1 344 ? -2.513 -14.602 -20.600 1.00 29.64 344 PRO A O 1
ATOM 2618 N N . PRO A 1 345 ? -1.220 -12.797 -21.023 1.00 29.67 345 PRO A N 1
ATOM 2619 C CA . PRO A 1 345 ? -2.024 -11.852 -20.261 1.00 29.67 345 PRO A CA 1
ATOM 2620 C C . PRO A 1 345 ? -3.469 -11.853 -20.762 1.00 29.67 345 PRO A C 1
ATOM 2622 O O . PRO A 1 345 ? -3.780 -11.353 -21.841 1.00 29.67 345 PRO A O 1
ATOM 2625 N N . VAL A 1 346 ? -4.366 -12.405 -19.949 1.00 27.33 346 VAL A N 1
ATOM 2626 C CA . VAL A 1 346 ? -5.787 -12.088 -20.031 1.00 27.33 346 VAL A CA 1
ATOM 2627 C C . VAL A 1 346 ? -5.918 -10.666 -19.504 1.00 27.33 346 VAL A C 1
ATOM 2629 O O . VAL A 1 346 ? -5.502 -10.379 -18.379 1.00 27.33 346 VAL A O 1
ATOM 2632 N N . ALA A 1 347 ? -6.428 -9.769 -20.349 1.00 27.86 347 ALA A N 1
ATOM 2633 C CA . ALA A 1 347 ? -6.705 -8.389 -19.977 1.00 27.86 347 ALA A CA 1
ATOM 2634 C C . ALA A 1 347 ? -7.489 -8.359 -18.652 1.00 27.86 347 ALA A C 1
ATOM 2636 O O . ALA A 1 347 ? -8.414 -9.162 -18.485 1.00 27.86 347 ALA A O 1
ATOM 2637 N N . PRO A 1 348 ? -7.123 -7.481 -17.702 1.00 30.36 348 PRO A N 1
ATOM 2638 C CA . PRO A 1 348 ? -7.823 -7.398 -16.431 1.00 30.36 348 PRO A CA 1
ATOM 2639 C C . PRO A 1 348 ? -9.313 -7.159 -16.680 1.00 30.36 348 PRO A C 1
ATOM 2641 O O . PRO A 1 348 ? -9.691 -6.322 -17.503 1.00 30.36 348 PRO A O 1
ATOM 2644 N N . ALA A 1 349 ? -10.151 -7.913 -15.968 1.00 28.02 349 ALA A N 1
ATOM 2645 C CA . ALA A 1 349 ? -11.582 -7.661 -15.916 1.00 28.02 349 ALA A CA 1
ATOM 2646 C C . ALA A 1 349 ? -11.842 -6.184 -15.547 1.00 28.02 349 ALA A C 1
ATOM 2648 O O . ALA A 1 349 ? -11.091 -5.615 -14.745 1.00 28.02 349 ALA A O 1
ATOM 2649 N N . PRO A 1 350 ? -12.867 -5.551 -16.148 1.00 33.34 350 PRO A N 1
ATOM 2650 C CA . PRO A 1 350 ? -13.129 -4.129 -15.983 1.00 33.34 350 PRO A CA 1
ATOM 2651 C C . PRO A 1 350 ? -13.368 -3.767 -14.517 1.00 33.34 350 PRO A C 1
ATOM 2653 O O . PRO A 1 350 ? -13.963 -4.525 -13.751 1.00 33.34 350 PRO A O 1
ATOM 2656 N N . VAL A 1 351 ? -12.920 -2.568 -14.154 1.00 35.19 351 VAL A N 1
ATOM 2657 C CA . VAL A 1 351 ? -13.267 -1.927 -12.887 1.00 35.19 351 VAL A CA 1
ATOM 2658 C C . VAL A 1 351 ? -14.751 -1.546 -12.960 1.00 35.19 351 VAL A C 1
ATOM 2660 O O . VAL A 1 351 ? -15.131 -0.750 -13.814 1.00 35.19 351 VAL A O 1
ATOM 2663 N N . ALA A 1 352 ? -15.587 -2.103 -12.088 1.00 36.66 352 ALA A N 1
ATOM 2664 C CA . ALA A 1 352 ? -16.782 -1.401 -11.611 1.00 36.66 352 ALA A CA 1
ATOM 2665 C C . ALA A 1 352 ? -16.275 -0.400 -10.548 1.00 36.66 352 ALA A C 1
ATOM 2667 O O . ALA A 1 352 ? -15.505 -0.806 -9.683 1.00 36.66 352 ALA A O 1
ATOM 2668 N N . ASP A 1 353 ? -16.501 0.914 -10.567 1.00 46.84 353 ASP A N 1
ATOM 2669 C CA . ASP A 1 353 ? -17.568 1.739 -11.130 1.00 46.84 353 ASP A CA 1
ATOM 2670 C C . ASP A 1 353 ? -17.011 3.101 -11.595 1.00 46.84 353 ASP A C 1
ATOM 2672 O O . ASP A 1 353 ? -16.034 3.605 -11.037 1.00 46.84 353 ASP A O 1
ATOM 2676 N N . GLY A 1 354 ? -17.649 3.708 -12.601 1.00 53.38 354 GLY A N 1
ATOM 2677 C CA . GLY A 1 354 ? -17.252 4.960 -13.263 1.00 53.38 354 GLY A CA 1
ATOM 2678 C C . GLY A 1 354 ? -17.457 6.239 -12.442 1.00 53.38 354 GLY A C 1
ATOM 2679 O O . GLY A 1 354 ? -18.117 7.161 -12.911 1.00 53.38 354 GLY A O 1
ATOM 2680 N N . THR A 1 355 ? -16.876 6.290 -11.242 1.00 64.25 355 THR A N 1
ATOM 2681 C CA . THR A 1 355 ? -16.819 7.478 -10.376 1.00 64.25 355 THR A CA 1
ATOM 2682 C C . THR A 1 355 ? -15.355 7.888 -10.205 1.00 64.25 355 THR A C 1
ATOM 2684 O O . THR A 1 355 ? -14.603 7.269 -9.448 1.00 64.25 355 THR A O 1
ATOM 2687 N N . TYR A 1 356 ? -14.923 8.915 -10.928 1.00 71.00 356 TYR A N 1
ATOM 2688 C CA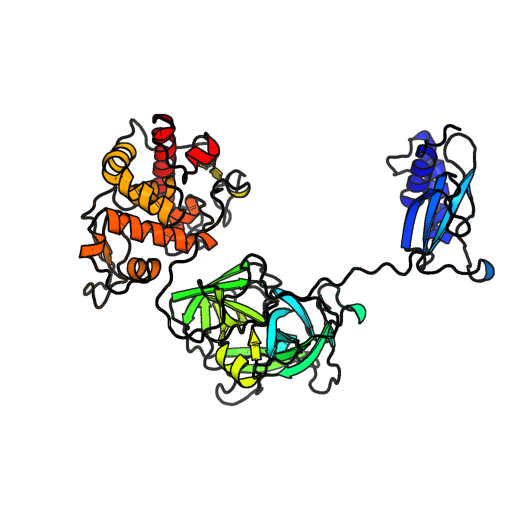 . TYR A 1 356 ? -13.560 9.437 -10.913 1.00 71.00 356 TYR A CA 1
ATOM 2689 C C . TYR A 1 356 ? -13.413 10.629 -9.961 1.00 71.00 356 TYR A C 1
ATOM 2691 O O . TYR A 1 356 ? -12.375 10.773 -9.314 1.00 71.00 356 TYR A O 1
ATOM 2699 N N . ALA A 1 357 ? -14.436 11.473 -9.828 1.00 68.44 357 ALA A N 1
ATOM 2700 C CA . ALA A 1 357 ? -14.448 12.697 -9.029 1.00 68.44 357 ALA A CA 1
ATOM 2701 C C . ALA A 1 357 ? -14.678 12.420 -7.532 1.00 68.44 357 ALA A C 1
ATOM 2703 O O . ALA A 1 357 ? -15.637 12.867 -6.903 1.00 68.44 357 ALA A O 1
ATOM 2704 N N . THR A 1 358 ? -13.746 11.684 -6.929 1.00 71.62 358 THR A N 1
ATOM 2705 C CA . THR A 1 358 ? -13.804 11.326 -5.506 1.00 71.62 358 THR A CA 1
ATOM 2706 C C . THR A 1 358 ? -13.801 12.554 -4.583 1.00 71.62 358 THR A C 1
ATOM 2708 O O . THR A 1 358 ? -13.302 13.630 -4.927 1.00 71.62 358 THR A O 1
ATOM 2711 N N . ALA A 1 359 ? -14.275 12.375 -3.344 1.00 67.69 359 ALA A N 1
ATOM 2712 C CA . ALA A 1 359 ? -14.188 13.400 -2.296 1.00 67.69 359 ALA A CA 1
ATOM 2713 C C . ALA A 1 359 ? -12.744 13.887 -2.053 1.00 67.69 359 ALA A C 1
ATOM 2715 O O . ALA A 1 359 ? -12.528 15.037 -1.676 1.00 67.69 359 ALA A O 1
ATOM 2716 N N . ALA A 1 360 ? -11.751 13.025 -2.302 1.00 67.25 360 ALA A N 1
ATOM 2717 C CA . ALA A 1 360 ? -10.342 13.383 -2.205 1.00 67.25 360 ALA A CA 1
ATOM 2718 C C . ALA A 1 360 ? -9.910 14.358 -3.312 1.00 67.25 360 ALA A C 1
ATOM 2720 O O . ALA A 1 360 ? -9.172 15.292 -3.023 1.00 67.25 360 ALA A O 1
ATOM 2721 N N . LEU A 1 361 ? -10.388 14.179 -4.550 1.00 85.19 361 LEU A N 1
ATOM 2722 C CA . LEU A 1 361 ? -10.039 15.063 -5.669 1.00 85.19 361 LEU A CA 1
ATOM 2723 C C . LEU A 1 361 ? -10.783 16.398 -5.620 1.00 85.19 361 LEU A C 1
ATOM 2725 O O . LEU A 1 361 ? -10.224 17.421 -6.005 1.00 85.19 361 LEU A O 1
ATOM 2729 N N . THR A 1 362 ? -12.032 16.395 -5.157 1.00 89.62 362 THR A N 1
ATOM 2730 C CA . THR A 1 362 ? -12.876 17.600 -5.070 1.00 89.62 362 THR A CA 1
ATOM 2731 C C . THR A 1 362 ? -12.606 18.435 -3.810 1.00 89.62 362 THR A C 1
ATOM 2733 O O . THR A 1 362 ? -12.877 19.639 -3.784 1.00 89.62 362 THR A O 1
ATOM 2736 N N . GLY A 1 363 ? -12.018 17.830 -2.773 1.00 83.38 363 GLY A N 1
ATOM 2737 C CA . GLY A 1 363 ? -11.463 18.532 -1.617 1.00 83.38 363 GLY A CA 1
ATOM 2738 C C . GLY A 1 363 ? -10.133 19.221 -1.937 1.00 83.38 363 GLY A C 1
ATOM 2739 O O . GLY A 1 363 ? -9.372 18.762 -2.782 1.00 83.38 363 GLY A O 1
ATOM 2740 N N . LEU A 1 364 ? -9.830 20.328 -1.251 1.00 89.75 364 LEU A N 1
ATOM 2741 C CA . LEU A 1 364 ? -8.532 20.998 -1.383 1.00 89.75 364 LEU A CA 1
ATOM 2742 C C . LEU A 1 364 ? -7.428 20.128 -0.767 1.00 89.75 364 LEU A C 1
ATOM 2744 O O . LEU A 1 364 ? -7.484 19.820 0.423 1.00 89.75 364 LEU A O 1
ATOM 2748 N N . HIS A 1 365 ? -6.428 19.753 -1.561 1.00 87.19 365 HIS A N 1
ATOM 2749 C CA . HIS A 1 365 ? -5.342 18.870 -1.136 1.00 87.19 365 HIS A CA 1
ATOM 2750 C C . HIS A 1 365 ? -4.009 19.237 -1.799 1.00 87.19 365 HIS A C 1
ATOM 2752 O O . HIS A 1 365 ? -3.950 20.043 -2.724 1.00 87.19 365 HIS A O 1
ATOM 2758 N N . SER A 1 366 ? -2.919 18.674 -1.280 1.00 86.19 366 SER A N 1
ATOM 2759 C CA . SER A 1 366 ? -1.556 18.852 -1.786 1.00 86.19 366 SER A CA 1
ATOM 2760 C C . SER A 1 366 ? -0.714 17.611 -1.481 1.00 86.19 366 SER A C 1
ATOM 2762 O O . SER A 1 366 ? -1.139 16.734 -0.725 1.00 86.19 366 SER A O 1
ATOM 2764 N N . VAL A 1 367 ? 0.486 17.524 -2.061 1.00 69.38 367 VAL A N 1
ATOM 2765 C CA . VAL A 1 367 ? 1.445 16.440 -1.796 1.00 69.38 367 VAL A CA 1
ATOM 2766 C C . VAL A 1 367 ? 2.840 17.021 -1.583 1.00 69.38 367 VAL A C 1
ATOM 2768 O O . VAL A 1 367 ? 3.212 18.002 -2.214 1.00 69.38 367 VAL A O 1
ATOM 2771 N N . PHE A 1 368 ? 3.617 16.450 -0.658 1.00 73.00 368 PHE A N 1
ATOM 2772 C CA . PHE A 1 368 ? 4.980 16.908 -0.326 1.00 73.00 368 PHE A CA 1
ATOM 2773 C C . PHE A 1 368 ? 5.086 18.411 0.019 1.00 73.00 368 PHE A C 1
ATOM 2775 O O . PHE A 1 368 ? 6.110 19.051 -0.223 1.00 73.00 368 PHE A O 1
ATOM 2782 N N . GLY A 1 369 ? 4.014 19.004 0.559 1.00 77.12 369 GLY A N 1
ATOM 2783 C CA . GLY A 1 369 ? 3.961 20.443 0.844 1.00 77.12 369 GLY A CA 1
ATOM 2784 C C . GLY A 1 369 ? 3.954 21.326 -0.412 1.00 77.12 369 GLY A C 1
ATOM 2785 O O . GLY A 1 369 ? 4.468 22.444 -0.384 1.00 77.12 369 GLY A O 1
ATOM 2786 N N . SER A 1 370 ? 3.429 20.818 -1.527 1.00 90.25 370 SER A N 1
ATOM 2787 C CA . SER A 1 370 ? 3.204 21.574 -2.759 1.00 90.25 370 SER A CA 1
ATOM 2788 C C . SER A 1 370 ? 2.132 22.653 -2.616 1.00 90.25 370 SER A C 1
ATOM 2790 O O . SER A 1 370 ? 1.415 22.725 -1.614 1.00 90.25 370 SER A O 1
ATOM 2792 N N . VAL A 1 371 ? 1.958 23.440 -3.682 1.00 94.38 371 VAL A N 1
ATOM 2793 C CA . VAL A 1 371 ? 0.736 24.237 -3.862 1.00 94.38 371 VAL A CA 1
ATOM 2794 C C . VAL A 1 371 ? -0.500 23.336 -3.754 1.00 94.38 371 VAL A C 1
ATOM 2796 O O . VAL A 1 371 ? -0.429 22.188 -4.203 1.00 94.38 371 VAL A O 1
ATOM 2799 N N . PRO A 1 372 ? -1.599 23.807 -3.144 1.00 92.19 372 PRO A N 1
ATOM 2800 C CA . PRO A 1 372 ? -2.828 23.037 -3.045 1.00 92.19 372 PRO A CA 1
ATOM 2801 C C . PRO A 1 372 ? -3.704 23.188 -4.295 1.00 92.19 372 PRO A C 1
ATOM 2803 O O . PRO A 1 372 ? -3.713 24.239 -4.944 1.00 92.19 372 PRO A O 1
ATOM 2806 N N . TRP A 1 373 ? -4.475 22.147 -4.598 1.00 97.50 373 TRP A N 1
ATOM 2807 C CA . TRP A 1 373 ? -5.426 22.117 -5.707 1.00 97.50 373 TRP A CA 1
ATOM 2808 C C . TRP A 1 373 ? -6.686 21.318 -5.364 1.00 97.50 373 TRP A C 1
ATOM 2810 O O . TRP A 1 373 ? -6.739 20.603 -4.362 1.00 97.50 373 TRP A O 1
ATOM 2820 N N . ARG A 1 374 ? -7.715 21.464 -6.201 1.00 96.38 374 ARG A N 1
ATOM 2821 C CA . ARG A 1 374 ? -8.929 20.637 -6.191 1.00 96.38 374 ARG A CA 1
ATOM 2822 C C . ARG A 1 374 ? -9.586 20.601 -7.562 1.00 96.38 374 ARG A C 1
ATOM 2824 O O . ARG A 1 374 ? -9.494 21.556 -8.331 1.00 96.38 374 ARG A O 1
ATOM 2831 N N . LEU A 1 375 ? -10.291 19.518 -7.851 1.00 97.12 375 LEU A N 1
ATOM 2832 C CA . LEU A 1 375 ? -11.153 19.399 -9.017 1.00 97.12 375 LEU A CA 1
ATOM 2833 C C . LEU A 1 375 ? -12.492 20.101 -8.758 1.00 97.12 375 LEU A C 1
ATOM 2835 O O . LEU A 1 375 ? -13.114 19.918 -7.714 1.00 97.12 375 LEU A O 1
ATOM 2839 N N . THR A 1 376 ? -12.945 20.894 -9.722 1.00 97.00 376 THR A N 1
ATOM 2840 C CA . THR A 1 376 ? -14.228 21.607 -9.692 1.00 97.00 376 THR A CA 1
ATOM 2841 C C . THR A 1 376 ? -15.007 21.338 -10.977 1.00 97.00 376 THR A C 1
ATOM 2843 O O . THR A 1 376 ? -14.451 20.834 -11.951 1.00 97.00 376 THR A O 1
ATOM 2846 N N . ALA A 1 377 ? -16.280 21.735 -11.012 1.00 95.56 377 ALA A N 1
ATOM 2847 C CA . ALA A 1 377 ? -17.113 21.648 -12.213 1.00 95.56 377 ALA A CA 1
ATOM 2848 C C . ALA A 1 377 ? -16.522 22.405 -13.424 1.00 95.56 377 ALA A C 1
ATOM 2850 O O . ALA A 1 377 ? -16.764 22.025 -14.567 1.00 95.56 377 ALA A O 1
ATOM 2851 N N . SER A 1 378 ? -15.697 23.429 -13.176 1.00 95.38 378 SER A N 1
ATOM 2852 C CA . SER A 1 378 ? -15.055 24.252 -14.208 1.00 95.38 378 SER A CA 1
ATOM 2853 C C . SER A 1 378 ? -13.654 23.772 -14.612 1.00 95.38 378 SER A C 1
ATOM 2855 O O . SER A 1 378 ? -13.076 24.332 -15.543 1.00 95.38 378 SER A O 1
ATOM 2857 N N . GLY A 1 379 ? -13.088 22.780 -13.916 1.00 97.12 379 GLY A N 1
ATOM 2858 C CA . GLY A 1 379 ? -11.720 22.286 -14.107 1.00 97.12 379 GLY A CA 1
ATOM 2859 C C . GLY A 1 379 ? -10.924 22.211 -12.802 1.00 97.12 379 GLY A C 1
ATOM 2860 O O . GLY A 1 379 ? -11.480 22.310 -11.705 1.00 97.12 379 GLY A O 1
ATOM 2861 N N . LEU A 1 380 ? -9.609 22.032 -12.907 1.00 98.19 380 LEU A N 1
ATOM 2862 C CA . LEU A 1 380 ? -8.696 21.989 -11.769 1.00 98.19 380 LEU A CA 1
ATOM 2863 C C . LEU A 1 380 ? -8.371 23.406 -11.275 1.00 98.19 380 LEU A C 1
ATOM 2865 O O . LEU A 1 380 ? -7.730 24.199 -11.973 1.00 98.19 380 LEU A O 1
ATOM 2869 N N . GLU A 1 381 ? -8.797 23.704 -10.051 1.00 98.12 381 GLU A N 1
ATOM 2870 C CA . GLU A 1 381 ? -8.484 24.938 -9.339 1.00 98.12 381 GLU A CA 1
ATOM 2871 C C . GLU A 1 381 ? -7.146 24.785 -8.613 1.00 98.12 381 GLU A C 1
ATOM 2873 O O . GLU A 1 381 ? -6.956 23.850 -7.835 1.00 98.12 381 GLU A O 1
ATOM 2878 N N . VAL A 1 382 ? -6.226 25.719 -8.847 1.00 96.94 382 VAL A N 1
ATOM 2879 C CA . VAL A 1 382 ? -4.920 25.793 -8.184 1.00 96.94 382 VAL A CA 1
ATOM 2880 C C . VAL A 1 382 ? -4.782 27.194 -7.609 1.00 96.94 382 VAL A C 1
ATOM 2882 O O . VAL A 1 382 ? -4.949 28.171 -8.337 1.00 96.94 382 VAL A O 1
ATOM 2885 N N . GLU A 1 383 ? -4.509 27.305 -6.307 1.00 89.75 383 GLU A N 1
ATOM 2886 C CA . GLU A 1 383 ? -4.382 28.605 -5.619 1.00 89.75 383 GLU A CA 1
ATOM 2887 C C . GLU A 1 383 ? -5.595 29.541 -5.844 1.00 89.75 383 GLU A C 1
ATOM 2889 O O . GLU A 1 383 ? -5.457 30.758 -5.948 1.00 89.75 383 GLU A O 1
ATOM 2894 N N . GLY A 1 384 ? -6.803 28.970 -5.927 1.00 89.75 384 GLY A N 1
ATOM 2895 C CA . GLY A 1 384 ? -8.055 29.719 -6.089 1.00 89.75 384 GLY A CA 1
ATOM 2896 C C . GLY A 1 384 ? -8.397 30.131 -7.526 1.00 89.75 384 GLY A C 1
ATOM 2897 O O . GLY A 1 384 ? -9.356 30.876 -7.719 1.00 89.75 384 GLY A O 1
ATOM 2898 N N . ALA A 1 385 ? -7.654 29.662 -8.535 1.00 93.12 385 ALA A N 1
ATOM 2899 C CA . ALA A 1 385 ? -7.928 29.958 -9.940 1.00 93.12 385 ALA A CA 1
ATOM 2900 C C . ALA A 1 385 ? -7.935 28.699 -10.821 1.00 93.12 385 ALA A C 1
ATOM 2902 O O . ALA A 1 385 ? -7.099 27.808 -10.673 1.00 93.12 385 ALA A O 1
ATOM 2903 N N . VAL A 1 386 ? -8.851 28.660 -11.793 1.00 94.81 386 VAL A N 1
ATOM 2904 C CA . VAL A 1 386 ? -8.895 27.646 -12.859 1.00 94.81 386 VAL A CA 1
ATOM 2905 C C . VAL A 1 386 ? -8.344 28.278 -14.135 1.00 94.81 386 VAL A C 1
ATOM 2907 O O . VAL A 1 386 ? -9.048 28.989 -14.850 1.00 94.81 386 VAL A O 1
ATOM 2910 N N . ASN A 1 387 ? -7.056 28.059 -14.399 1.00 93.44 387 ASN A N 1
ATOM 2911 C CA . ASN A 1 387 ? -6.353 28.692 -15.515 1.00 93.44 387 ASN A CA 1
ATOM 2912 C C . ASN A 1 387 ? -6.174 27.714 -16.684 1.00 93.44 387 ASN A C 1
ATOM 2914 O O . ASN A 1 387 ? -5.615 26.633 -16.501 1.00 93.44 387 ASN A O 1
ATOM 2918 N N . GLY A 1 388 ? -6.628 28.111 -17.874 1.00 94.00 388 GLY A N 1
ATOM 2919 C CA . GLY A 1 388 ? -6.355 27.437 -19.150 1.00 94.00 388 GLY A CA 1
ATOM 2920 C C . GLY A 1 388 ? -5.349 28.213 -20.007 1.00 94.00 388 GLY A C 1
ATOM 2921 O O . GLY A 1 388 ? -4.701 29.146 -19.522 1.00 94.00 388 GLY A O 1
ATOM 2922 N N . THR A 1 389 ? -5.222 27.876 -21.294 1.00 94.19 389 THR A N 1
ATOM 2923 C CA . THR A 1 389 ? -4.402 28.684 -22.213 1.00 94.19 389 THR A CA 1
ATOM 2924 C C . THR A 1 389 ? -5.029 30.059 -22.482 1.00 94.19 389 THR A C 1
ATOM 2926 O O . THR A 1 389 ? -6.262 30.193 -22.505 1.00 94.19 389 THR A O 1
ATOM 2929 N N . PRO A 1 390 ? -4.208 31.113 -22.671 1.00 90.81 390 PRO A N 1
ATOM 2930 C CA . PRO A 1 390 ? -4.719 32.436 -22.999 1.00 90.81 390 PRO A CA 1
ATOM 2931 C C . PRO A 1 390 ? -5.326 32.456 -24.407 1.00 90.81 390 PRO A C 1
ATOM 2933 O O . PRO A 1 390 ? -4.794 31.859 -25.340 1.00 90.81 390 PRO A O 1
ATOM 2936 N N . GLY A 1 391 ? -6.411 33.212 -24.574 1.00 91.31 391 GLY A N 1
ATOM 2937 C CA . GLY A 1 391 ? -7.068 33.399 -25.868 1.00 91.31 391 GLY A CA 1
ATOM 2938 C C . GLY A 1 391 ? -8.042 32.279 -26.251 1.00 91.31 391 GLY A C 1
ATOM 2939 O O . GLY A 1 391 ? -8.613 31.594 -25.396 1.00 91.31 391 GLY A O 1
ATOM 2940 N N . ALA A 1 392 ? -8.292 32.166 -27.558 1.00 91.88 392 ALA A N 1
ATOM 2941 C CA . ALA A 1 392 ? -9.232 31.207 -28.128 1.00 91.88 392 ALA A CA 1
ATOM 2942 C C . ALA A 1 392 ? -8.652 29.784 -28.139 1.00 91.88 392 ALA A C 1
ATOM 2944 O O . ALA A 1 392 ? -7.475 29.583 -28.435 1.00 91.88 392 ALA A O 1
ATOM 2945 N N . LEU A 1 393 ? -9.504 28.792 -27.874 1.00 95.81 393 LEU A N 1
ATOM 2946 C CA . LEU A 1 393 ? -9.116 27.383 -27.892 1.00 95.81 393 LEU A CA 1
ATOM 2947 C C . LEU A 1 393 ? -8.809 26.941 -29.328 1.00 95.81 393 LEU A C 1
ATOM 2949 O O . LEU A 1 393 ? -9.664 27.045 -30.205 1.00 95.81 393 LEU A O 1
ATOM 2953 N N . GLN A 1 394 ? -7.604 26.419 -29.562 1.00 94.06 394 GLN A N 1
ATOM 2954 C CA . GLN A 1 394 ? -7.188 25.907 -30.877 1.00 94.06 394 GLN A CA 1
ATOM 2955 C C . GLN A 1 394 ? -6.733 24.445 -30.807 1.00 94.06 394 GLN A C 1
ATOM 2957 O O . GLN A 1 394 ? -7.248 23.596 -31.534 1.00 94.06 394 GLN A O 1
ATOM 2962 N N . THR A 1 395 ? -5.800 24.125 -29.905 1.00 95.12 395 THR A N 1
ATOM 2963 C CA . THR A 1 395 ? -5.184 22.789 -29.823 1.00 95.12 395 THR A CA 1
ATOM 2964 C C . THR A 1 395 ? -6.167 21.711 -29.379 1.00 95.12 395 THR A C 1
ATOM 2966 O O . THR A 1 395 ? -6.308 20.711 -30.077 1.00 95.12 395 THR A O 1
ATOM 2969 N N . VAL A 1 396 ? -6.875 21.915 -28.262 1.00 97.12 396 VAL A N 1
ATOM 2970 C CA . VAL A 1 396 ? -7.847 20.939 -27.737 1.00 97.12 396 VAL A CA 1
ATOM 2971 C C . VAL A 1 396 ? -8.981 20.660 -28.738 1.00 97.12 396 VAL A C 1
ATOM 2973 O O . VAL A 1 396 ? -9.203 19.485 -29.032 1.00 97.12 396 VAL A O 1
ATOM 2976 N N . PRO A 1 397 ? -9.639 21.673 -29.348 1.00 97.00 397 PRO A N 1
ATOM 2977 C CA . PRO A 1 397 ? -10.632 21.430 -30.393 1.00 97.00 397 PRO A CA 1
ATOM 2978 C C . PRO A 1 397 ? -10.085 20.622 -31.572 1.00 97.00 397 PRO A C 1
ATOM 2980 O O . PRO A 1 397 ? -10.717 19.656 -31.990 1.00 97.00 397 PRO A O 1
ATOM 2983 N N . ARG A 1 398 ? -8.892 20.965 -32.077 1.00 96.69 398 ARG A N 1
ATOM 2984 C CA . ARG A 1 398 ? -8.257 20.244 -33.191 1.00 96.69 398 ARG A CA 1
ATOM 2985 C C . ARG A 1 398 ? -7.977 18.783 -32.835 1.00 96.69 398 ARG A C 1
ATOM 2987 O O . ARG A 1 398 ? -8.329 17.894 -33.605 1.00 96.69 398 ARG A O 1
ATOM 2994 N N . VAL A 1 399 ? -7.374 18.531 -31.671 1.00 96.31 399 VAL A N 1
ATOM 2995 C CA . VAL A 1 399 ? -7.096 17.174 -31.171 1.00 96.31 399 VAL A CA 1
ATOM 2996 C C . VAL A 1 399 ? -8.389 16.376 -31.033 1.00 96.31 399 VAL A C 1
ATOM 2998 O O . VAL A 1 399 ? -8.458 15.236 -31.487 1.00 96.31 399 VAL A O 1
ATOM 3001 N N . TRP A 1 400 ? -9.429 16.973 -30.450 1.00 95.81 400 TRP A N 1
ATOM 3002 C CA . TRP A 1 400 ? -10.714 16.310 -30.260 1.00 95.81 400 TRP A CA 1
ATOM 3003 C C . TRP A 1 400 ? -11.409 15.978 -31.581 1.00 95.81 400 TRP A C 1
ATOM 3005 O O . TRP A 1 400 ? -11.901 14.866 -31.760 1.00 95.81 400 TRP A O 1
ATOM 3015 N N . GLN A 1 401 ? -11.426 16.918 -32.525 1.00 95.31 401 GLN A N 1
ATOM 3016 C CA . GLN A 1 401 ? -12.024 16.715 -33.844 1.00 95.31 401 GLN A CA 1
ATOM 3017 C C . GLN A 1 401 ? -11.300 15.620 -34.631 1.00 95.31 401 GLN A C 1
ATOM 3019 O O . GLN A 1 401 ? -11.949 14.793 -35.266 1.00 95.31 401 GLN A O 1
ATOM 3024 N N . GLN A 1 402 ? -9.968 15.591 -34.565 1.00 95.88 402 GLN A N 1
ATOM 3025 C CA . GLN A 1 402 ? -9.158 14.661 -35.346 1.00 95.88 402 GLN A CA 1
ATOM 3026 C C . GLN A 1 402 ? -9.070 13.262 -34.716 1.00 95.88 402 GLN A C 1
ATOM 3028 O O . GLN A 1 402 ? -9.090 12.265 -35.434 1.00 95.88 402 GLN A O 1
ATOM 3033 N N . PHE A 1 403 ? -8.986 13.170 -33.386 1.00 97.06 403 PHE A N 1
ATOM 3034 C CA . PHE A 1 403 ? -8.681 11.919 -32.677 1.00 97.06 403 PHE A CA 1
ATOM 3035 C C . PHE A 1 403 ? -9.744 11.496 -31.656 1.00 97.06 403 PHE A C 1
ATOM 3037 O O . PHE A 1 403 ? -9.581 10.475 -30.988 1.00 97.06 403 PHE A O 1
ATOM 3044 N N . GLY A 1 404 ? -10.856 12.227 -31.548 1.00 95.19 404 GLY A N 1
ATOM 3045 C CA . GLY A 1 404 ? -11.944 11.954 -30.604 1.00 95.19 404 GLY A CA 1
ATOM 3046 C C . GLY A 1 404 ? -12.452 10.506 -30.603 1.00 95.19 404 GLY A C 1
ATOM 3047 O O . GLY A 1 404 ? -12.648 9.961 -29.517 1.00 95.19 404 GLY A O 1
ATOM 3048 N N . PRO A 1 405 ? -12.636 9.833 -31.761 1.00 95.62 405 PRO A N 1
ATOM 3049 C CA . PRO A 1 405 ? -13.001 8.416 -31.783 1.00 95.62 405 PRO A CA 1
ATOM 3050 C C . PRO A 1 405 ? -11.980 7.507 -31.081 1.00 95.62 405 PRO A C 1
ATOM 3052 O O . PRO A 1 405 ? -12.376 6.685 -30.259 1.00 95.62 405 PRO A O 1
ATOM 3055 N N . ALA A 1 406 ? -10.681 7.694 -31.341 1.00 96.62 406 ALA A N 1
ATOM 3056 C CA . ALA A 1 406 ? -9.616 6.906 -30.718 1.00 96.62 406 ALA A CA 1
ATOM 3057 C C . ALA A 1 406 ? -9.487 7.201 -29.214 1.00 96.62 406 ALA A C 1
ATOM 3059 O O . ALA A 1 406 ? -9.321 6.279 -28.422 1.00 96.62 406 ALA A O 1
ATOM 3060 N N . ILE A 1 407 ? -9.635 8.469 -28.812 1.00 97.25 407 ILE A N 1
ATOM 3061 C CA . ILE A 1 407 ? -9.637 8.878 -27.399 1.00 97.25 407 ILE A CA 1
ATOM 3062 C C . ILE A 1 407 ? -10.807 8.229 -26.657 1.00 97.25 407 ILE A C 1
ATOM 3064 O O . ILE A 1 407 ? -10.601 7.641 -25.603 1.00 97.25 407 ILE A O 1
ATOM 3068 N N . ARG A 1 408 ? -12.025 8.279 -27.215 1.00 94.75 408 ARG A N 1
ATOM 3069 C CA . ARG A 1 408 ? -13.206 7.638 -26.610 1.00 94.75 408 ARG A CA 1
ATOM 3070 C C . ARG A 1 408 ? -13.038 6.132 -26.475 1.00 94.75 408 ARG A C 1
ATOM 3072 O O . ARG A 1 408 ? -13.446 5.567 -25.467 1.00 94.75 408 ARG A O 1
ATOM 3079 N N . GLN A 1 409 ? -12.464 5.491 -27.488 1.00 93.81 409 GLN A N 1
ATOM 3080 C CA . GLN A 1 409 ? -12.200 4.061 -27.440 1.00 93.81 409 GLN A CA 1
ATOM 3081 C C . GLN A 1 409 ? -11.208 3.720 -26.324 1.00 93.81 409 GLN A C 1
ATOM 3083 O O . GLN A 1 409 ? -11.511 2.855 -25.513 1.00 93.81 409 GLN A O 1
ATOM 3088 N N . ALA A 1 410 ? -10.074 4.421 -26.244 1.00 94.75 410 ALA A N 1
ATOM 3089 C CA . ALA A 1 410 ? -9.059 4.159 -25.225 1.00 94.75 410 ALA A CA 1
ATOM 3090 C C . ALA A 1 410 ? -9.537 4.508 -23.804 1.00 94.75 410 ALA A C 1
ATOM 3092 O O . ALA A 1 410 ? -9.281 3.747 -22.874 1.00 94.75 410 ALA A O 1
ATOM 3093 N N . ALA A 1 411 ? -10.272 5.614 -23.638 1.00 94.06 411 ALA A N 1
ATOM 3094 C CA . ALA A 1 411 ? -10.881 6.001 -22.364 1.00 94.06 411 ALA A CA 1
ATOM 3095 C C . ALA A 1 411 ? -11.786 4.890 -21.819 1.00 94.06 411 ALA A C 1
ATOM 3097 O O . ALA A 1 411 ? -11.648 4.503 -20.662 1.00 94.06 411 ALA A O 1
ATOM 3098 N N . ARG A 1 412 ? -12.641 4.321 -22.679 1.00 89.50 412 ARG A N 1
ATOM 3099 C CA . ARG A 1 412 ? -13.509 3.184 -22.342 1.00 89.50 412 ARG A CA 1
ATOM 3100 C C . ARG A 1 412 ? -12.725 1.906 -22.080 1.00 89.50 412 ARG A C 1
ATOM 3102 O O . ARG A 1 412 ? -12.997 1.221 -21.104 1.00 89.50 412 ARG A O 1
ATOM 3109 N N . GLU A 1 413 ? -11.767 1.585 -22.950 1.00 87.00 413 GLU A N 1
ATOM 3110 C CA . GLU A 1 413 ? -10.966 0.357 -22.862 1.00 87.00 413 GLU A CA 1
ATOM 3111 C C . GLU A 1 413 ? -10.214 0.263 -21.532 1.00 87.00 413 GLU A C 1
ATOM 3113 O O . GLU A 1 413 ? -10.200 -0.794 -20.908 1.00 87.00 413 GLU A O 1
ATOM 3118 N N . PHE A 1 414 ? -9.619 1.368 -21.079 1.00 83.94 414 PHE A N 1
ATOM 3119 C CA . PHE A 1 414 ? -8.795 1.383 -19.870 1.00 83.94 414 PHE A CA 1
ATOM 3120 C C . PHE A 1 414 ? -9.472 2.032 -18.662 1.00 83.94 414 PHE A C 1
ATOM 3122 O O . PHE A 1 414 ? -8.864 2.104 -17.592 1.00 83.94 414 PHE A O 1
ATOM 3129 N N . SER A 1 415 ? -10.709 2.509 -18.804 1.00 86.00 415 SER A N 1
ATOM 3130 C CA . SER A 1 415 ? -11.425 3.274 -17.777 1.00 86.00 415 SER A CA 1
ATOM 3131 C C . SER A 1 415 ? -10.599 4.466 -17.273 1.00 86.00 415 SER A C 1
ATOM 3133 O O . SER A 1 415 ? -10.369 4.603 -16.072 1.00 86.00 415 SER A O 1
ATOM 3135 N N . VAL A 1 416 ? -10.105 5.298 -18.194 1.00 92.62 416 VAL A N 1
ATOM 3136 C CA . VAL A 1 416 ? -9.304 6.500 -17.900 1.00 92.62 416 VAL A CA 1
ATOM 3137 C C . VAL A 1 416 ? -10.075 7.745 -18.350 1.00 92.62 416 VAL A C 1
ATOM 3139 O O . VAL A 1 416 ? -10.489 7.783 -19.510 1.00 92.62 416 VAL A O 1
ATOM 3142 N N . PRO A 1 417 ? -10.209 8.785 -17.501 1.00 95.56 417 PRO A N 1
ATOM 3143 C CA . PRO A 1 417 ? -10.864 10.036 -17.873 1.00 95.56 417 PRO A CA 1
ATOM 3144 C C . PRO A 1 417 ? -10.295 10.656 -19.152 1.00 95.56 417 PRO A C 1
ATOM 3146 O O . PRO A 1 417 ? -9.081 10.863 -19.277 1.00 95.56 417 PRO A O 1
ATOM 3149 N N . ALA A 1 418 ? -11.176 10.993 -20.095 1.00 96.62 418 ALA A N 1
ATOM 3150 C CA . ALA A 1 418 ? -10.787 11.534 -21.396 1.00 96.62 418 ALA A CA 1
ATOM 3151 C C . ALA A 1 418 ? -9.931 12.812 -21.291 1.00 96.62 418 ALA A C 1
ATOM 3153 O O . ALA A 1 418 ? -9.032 13.021 -22.111 1.00 96.62 418 ALA A O 1
ATOM 3154 N N . GLU A 1 419 ? -10.159 13.647 -20.273 1.00 98.06 419 GLU A N 1
ATOM 3155 C CA . GLU A 1 419 ? -9.393 14.871 -20.029 1.00 98.06 419 GLU A CA 1
ATOM 3156 C C . GLU A 1 419 ? -7.912 14.593 -19.779 1.00 98.06 419 GLU A C 1
ATOM 3158 O O . GLU A 1 419 ? -7.066 15.343 -20.264 1.00 98.06 419 GLU A O 1
ATOM 3163 N N . LEU A 1 420 ? -7.580 13.503 -19.078 1.00 98.31 420 LEU A N 1
ATOM 3164 C CA . LEU A 1 420 ? -6.189 13.127 -18.808 1.00 98.31 420 LEU A CA 1
ATOM 3165 C C . LEU A 1 420 ? -5.470 12.702 -20.089 1.00 98.31 420 LEU A C 1
ATOM 3167 O O . LEU A 1 420 ? -4.324 13.091 -20.307 1.00 98.31 420 LEU A O 1
ATOM 3171 N N . ILE A 1 421 ? -6.158 11.960 -20.962 1.00 98.31 421 ILE A N 1
ATOM 3172 C CA . ILE A 1 421 ? -5.616 11.509 -22.251 1.00 98.31 421 ILE A CA 1
ATOM 3173 C C . ILE A 1 421 ? -5.330 12.719 -23.146 1.00 98.31 421 ILE A C 1
ATOM 3175 O O . ILE A 1 421 ? -4.236 12.846 -23.698 1.00 98.31 421 ILE A O 1
ATOM 3179 N N . ILE A 1 422 ? -6.298 13.636 -23.266 1.00 98.38 422 ILE A N 1
ATOM 3180 C CA . ILE A 1 422 ? -6.171 14.841 -24.096 1.00 98.38 422 ILE A CA 1
ATOM 3181 C C . ILE A 1 422 ? -5.085 15.767 -23.541 1.00 98.38 422 ILE A C 1
ATOM 3183 O O . ILE A 1 422 ? -4.247 16.243 -24.307 1.00 98.38 422 ILE A O 1
ATOM 3187 N N . ALA A 1 423 ? -5.066 16.011 -22.227 1.00 98.38 423 ALA A N 1
ATOM 3188 C CA . ALA A 1 423 ? -4.067 16.867 -21.594 1.00 98.38 423 ALA A CA 1
ATOM 3189 C C . ALA A 1 423 ? -2.650 16.311 -21.774 1.00 98.38 423 ALA A C 1
ATOM 3191 O O . ALA A 1 423 ? -1.741 17.062 -22.131 1.00 98.38 423 ALA A O 1
ATOM 3192 N N . CYS A 1 424 ? -2.470 14.997 -21.613 1.00 97.94 424 CYS A N 1
ATOM 3193 C CA . CYS A 1 424 ? -1.192 14.331 -21.843 1.00 97.94 424 CYS A CA 1
ATOM 3194 C C . CYS A 1 424 ? -0.749 14.472 -23.308 1.00 97.94 424 CYS A C 1
ATOM 3196 O O . CYS A 1 424 ? 0.319 15.012 -23.584 1.00 97.94 424 CY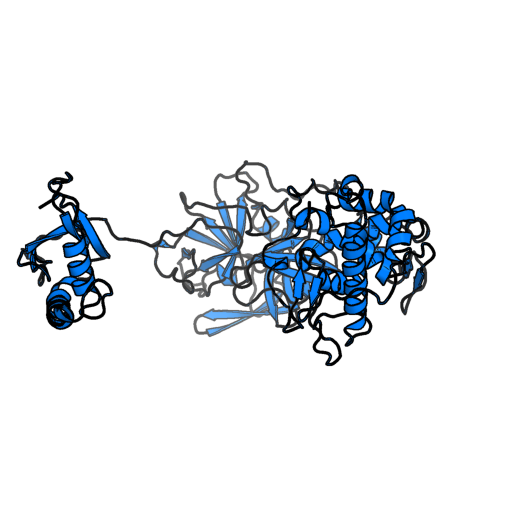S A O 1
ATOM 3198 N N . LEU A 1 425 ? -1.619 14.126 -24.260 1.00 96.88 425 LEU A N 1
ATOM 3199 C CA . LEU A 1 425 ? -1.353 14.245 -25.697 1.00 96.88 425 LEU A CA 1
ATOM 3200 C C . LEU A 1 425 ? -0.968 15.680 -26.111 1.00 96.88 425 LEU A C 1
ATOM 3202 O O . LEU A 1 425 ? -0.013 15.887 -26.868 1.00 96.88 425 LEU A O 1
ATOM 3206 N N . CYS A 1 426 ? -1.682 16.686 -25.598 1.00 97.44 426 CYS A N 1
ATOM 3207 C CA . CYS A 1 426 ? -1.372 18.096 -25.837 1.00 97.44 426 CYS A CA 1
ATOM 3208 C C . CYS A 1 426 ? -0.027 18.512 -25.221 1.00 97.44 426 CYS A C 1
ATOM 3210 O O . CYS A 1 426 ? 0.702 19.297 -25.828 1.00 97.44 426 CYS A O 1
ATOM 3212 N N . THR A 1 427 ? 0.308 17.986 -24.041 1.00 97.25 427 THR A N 1
ATOM 3213 C CA . THR A 1 427 ? 1.547 18.312 -23.318 1.00 97.25 427 THR A CA 1
ATOM 3214 C C . THR A 1 427 ? 2.778 17.702 -23.977 1.00 97.25 427 THR A C 1
ATOM 3216 O O . THR A 1 427 ? 3.805 18.375 -24.067 1.00 97.25 427 THR A O 1
ATOM 3219 N N . GLU A 1 428 ? 2.672 16.459 -24.446 1.00 95.81 428 GLU A N 1
ATOM 3220 C CA . GLU A 1 428 ? 3.803 15.696 -24.977 1.00 95.81 428 GLU A CA 1
ATOM 3221 C C . GLU A 1 428 ? 4.174 16.094 -26.408 1.00 95.81 428 GLU A C 1
ATOM 3223 O O . GLU A 1 428 ? 5.354 16.221 -26.731 1.00 95.81 428 GLU A O 1
ATOM 3228 N N . SER A 1 429 ? 3.186 16.323 -27.281 1.00 95.44 429 SER A N 1
ATOM 3229 C CA . SER A 1 429 ? 3.466 16.598 -28.701 1.00 95.44 429 SER A CA 1
ATOM 3230 C C . SER A 1 429 ? 2.549 17.626 -29.362 1.00 95.44 429 SER A C 1
ATOM 3232 O O . SER A 1 429 ? 2.709 17.913 -30.550 1.00 95.44 429 SER A O 1
ATOM 3234 N N . GLY A 1 430 ? 1.539 18.139 -28.652 1.00 92.25 430 GLY A N 1
ATOM 3235 C CA . GLY A 1 430 ? 0.465 18.918 -29.276 1.00 92.25 430 GLY A CA 1
ATOM 3236 C C . GLY A 1 430 ? -0.377 18.103 -30.271 1.00 92.25 430 GLY A C 1
ATOM 3237 O O . GLY A 1 430 ? -1.053 18.685 -31.127 1.00 92.25 430 GLY A O 1
ATOM 3238 N N . GLY A 1 431 ? -0.317 16.768 -30.191 1.00 89.94 431 GLY A N 1
ATOM 3239 C CA . GLY A 1 431 ? -1.007 15.842 -31.088 1.00 89.94 431 GLY A CA 1
ATOM 3240 C C . GLY A 1 431 ? -0.307 15.623 -32.423 1.00 89.94 431 GLY A C 1
ATOM 3241 O O . GLY A 1 431 ? -0.991 15.482 -33.433 1.00 89.94 431 GLY A O 1
ATOM 3242 N N . ASN A 1 432 ? 1.028 15.640 -32.450 1.00 93.25 432 ASN A N 1
ATOM 3243 C CA . ASN A 1 432 ? 1.815 15.325 -33.643 1.00 93.25 432 ASN A CA 1
ATOM 3244 C C . ASN A 1 432 ? 2.083 13.805 -33.728 1.00 93.25 432 ASN A C 1
ATOM 3246 O O . ASN A 1 432 ? 2.868 13.296 -32.925 1.00 93.25 432 ASN A O 1
ATOM 3250 N N . PRO A 1 433 ? 1.496 13.067 -34.694 1.00 92.00 433 PRO A N 1
ATOM 3251 C CA . PRO A 1 433 ? 1.703 11.620 -34.820 1.00 92.00 433 PRO A CA 1
ATOM 3252 C C . PRO A 1 433 ? 3.138 11.221 -35.151 1.00 92.00 433 PRO A C 1
ATOM 3254 O O . PRO A 1 433 ? 3.565 10.130 -34.794 1.00 92.00 433 PRO A O 1
ATOM 3257 N N . ALA A 1 434 ? 3.889 12.112 -35.801 1.00 92.94 434 ALA A N 1
ATOM 3258 C CA . ALA A 1 434 ? 5.269 11.871 -36.203 1.00 92.94 434 ALA A CA 1
ATOM 3259 C C . ALA A 1 434 ? 6.289 12.226 -35.109 1.00 92.94 434 ALA A C 1
ATOM 3261 O O . ALA A 1 434 ? 7.490 12.213 -35.369 1.00 92.94 434 ALA A O 1
ATOM 3262 N N . ALA A 1 435 ? 5.842 12.604 -33.907 1.00 95.00 435 ALA A N 1
ATOM 3263 C CA . ALA A 1 435 ? 6.749 13.002 -32.844 1.00 95.00 435 ALA A CA 1
ATOM 3264 C C . ALA A 1 435 ? 7.605 11.813 -32.387 1.00 95.00 435 ALA A C 1
ATOM 3266 O O . ALA A 1 435 ? 7.097 10.730 -32.093 1.00 95.00 435 ALA A O 1
ATOM 3267 N N . THR A 1 436 ? 8.910 12.034 -32.276 1.00 95.12 436 THR A N 1
ATOM 3268 C CA . THR A 1 436 ? 9.876 11.058 -31.767 1.00 95.12 436 THR A CA 1
ATOM 3269 C C . THR A 1 436 ? 10.951 11.776 -30.972 1.00 95.12 436 THR A C 1
ATOM 3271 O O . THR A 1 436 ? 11.397 12.850 -31.386 1.00 95.12 436 THR A O 1
ATOM 3274 N N . ARG A 1 437 ? 11.408 11.171 -29.878 1.00 94.44 437 ARG A N 1
ATOM 3275 C CA . ARG A 1 437 ? 12.532 11.676 -29.092 1.00 94.44 437 ARG A CA 1
ATOM 3276 C C . ARG A 1 437 ? 13.446 10.526 -28.701 1.00 94.44 437 ARG A C 1
ATOM 3278 O O . ARG A 1 437 ? 12.987 9.489 -28.235 1.00 94.44 437 ARG A O 1
ATOM 3285 N N . GLU A 1 438 ? 14.739 10.736 -28.895 1.00 95.62 438 GLU A N 1
ATOM 3286 C CA . GLU A 1 438 ? 15.790 9.804 -28.497 1.00 95.62 438 GLU A CA 1
ATOM 3287 C C . GLU A 1 438 ? 16.484 10.356 -27.250 1.00 95.62 438 GLU A C 1
ATOM 3289 O O . GLU A 1 438 ? 16.773 11.552 -27.153 1.00 95.62 438 GLU A O 1
ATOM 3294 N N . GLU A 1 439 ? 16.704 9.485 -26.273 1.00 84.25 439 GLU A N 1
ATOM 3295 C CA . GLU A 1 439 ? 17.365 9.804 -25.014 1.00 84.25 439 GLU A CA 1
ATOM 3296 C C . GLU A 1 439 ? 18.874 9.521 -25.114 1.00 84.25 439 GLU A C 1
ATOM 3298 O O . GLU A 1 439 ? 19.302 8.683 -25.917 1.00 84.25 439 GLU A O 1
ATOM 3303 N N . PRO A 1 440 ? 19.715 10.162 -24.280 1.00 87.38 440 PRO A N 1
ATOM 3304 C CA . PRO A 1 440 ? 21.143 9.867 -24.241 1.00 87.38 440 PRO A CA 1
ATOM 3305 C C . PRO A 1 440 ? 21.421 8.365 -24.078 1.00 87.38 440 PRO A C 1
ATOM 3307 O O . PRO A 1 440 ? 20.863 7.711 -23.193 1.00 87.38 440 PRO A O 1
ATOM 3310 N N . GLY A 1 441 ? 22.303 7.833 -24.926 1.00 85.94 441 GLY A N 1
ATOM 3311 C CA . GLY A 1 441 ? 22.644 6.407 -24.956 1.00 85.94 441 GLY A CA 1
ATOM 3312 C C . GLY A 1 441 ? 21.733 5.542 -25.833 1.00 85.94 441 GLY A C 1
ATOM 3313 O O . GLY A 1 441 ? 21.851 4.322 -25.783 1.00 85.94 441 GLY A O 1
ATOM 3314 N N . TYR A 1 442 ? 20.839 6.139 -26.627 1.00 93.94 442 TYR A N 1
ATOM 3315 C CA . TYR A 1 442 ? 20.107 5.423 -27.671 1.00 93.94 442 TYR A CA 1
ATOM 3316 C C . TYR A 1 442 ? 21.060 4.881 -28.756 1.00 93.94 442 TYR A C 1
ATOM 3318 O O . TYR A 1 442 ? 21.939 5.599 -29.235 1.00 93.94 442 TYR A O 1
ATOM 3326 N N . VAL A 1 443 ? 20.872 3.614 -29.137 1.00 92.81 443 VAL A N 1
ATOM 3327 C CA . VAL A 1 443 ? 21.642 2.925 -30.190 1.00 92.81 443 VAL A CA 1
ATOM 3328 C C . VAL A 1 443 ? 20.718 2.527 -31.339 1.00 92.81 443 VAL A C 1
ATOM 3330 O O . VAL A 1 443 ? 20.896 2.967 -32.473 1.00 92.81 443 VAL A O 1
ATOM 3333 N N . ASN A 1 444 ? 19.718 1.695 -31.048 1.00 95.06 444 ASN A N 1
ATOM 3334 C CA . ASN A 1 444 ? 18.631 1.340 -31.958 1.00 95.06 444 ASN A CA 1
ATOM 3335 C C . ASN A 1 444 ? 17.389 0.867 -31.170 1.00 95.06 444 ASN A C 1
ATOM 3337 O O . ASN A 1 444 ? 17.489 0.545 -29.983 1.00 95.06 444 ASN A O 1
ATOM 3341 N N . ASP A 1 445 ? 16.221 0.798 -31.819 1.00 93.12 445 ASP A N 1
ATOM 3342 C CA . ASP A 1 445 ? 14.944 0.415 -31.186 1.00 93.12 445 ASP A CA 1
ATOM 3343 C C . ASP A 1 445 ? 14.975 -0.974 -30.530 1.00 93.12 445 ASP A C 1
ATOM 3345 O O . ASP A 1 445 ? 14.272 -1.215 -29.548 1.00 93.12 445 ASP A O 1
ATOM 3349 N N . ARG A 1 446 ? 15.766 -1.907 -31.074 1.00 88.56 446 ARG A N 1
ATOM 3350 C CA . ARG A 1 446 ? 15.831 -3.290 -30.588 1.00 88.56 446 ARG A CA 1
ATOM 3351 C C . ARG A 1 446 ? 16.688 -3.405 -29.332 1.00 88.56 446 ARG A C 1
ATOM 3353 O O . ARG A 1 446 ? 16.279 -4.079 -28.393 1.00 88.56 446 ARG A O 1
ATOM 3360 N N . GLU A 1 447 ? 17.859 -2.778 -29.333 1.00 85.88 447 GLU A N 1
ATOM 3361 C CA . GLU A 1 447 ? 18.821 -2.829 -28.225 1.00 85.88 447 GLU A CA 1
ATOM 3362 C C . GLU A 1 447 ? 18.466 -1.862 -27.099 1.00 85.88 447 GLU A C 1
ATOM 3364 O O . GLU A 1 447 ? 18.710 -2.146 -25.930 1.00 85.88 447 GLU A O 1
ATOM 3369 N N . THR A 1 448 ? 17.869 -0.721 -27.441 1.00 85.88 448 THR A N 1
ATOM 3370 C CA . THR A 1 448 ? 17.581 0.361 -26.492 1.00 85.88 448 THR A CA 1
ATOM 3371 C C . THR A 1 448 ? 16.122 0.840 -26.559 1.00 85.88 448 THR A C 1
ATOM 3373 O O . THR A 1 448 ? 15.874 2.041 -26.686 1.00 85.88 448 THR A O 1
ATOM 3376 N N . PRO A 1 449 ? 15.119 -0.058 -26.436 1.00 82.94 449 PRO A N 1
ATOM 3377 C CA . PRO A 1 449 ? 13.698 0.312 -26.514 1.00 82.94 449 PRO A CA 1
ATOM 3378 C C . PRO A 1 449 ? 13.251 1.263 -25.389 1.00 82.94 449 PRO A C 1
ATOM 3380 O O . PRO A 1 449 ? 12.217 1.918 -25.504 1.00 82.94 449 PRO A O 1
ATOM 3383 N N . SER A 1 450 ? 14.022 1.362 -24.304 1.00 85.12 450 SER A N 1
ATOM 3384 C CA . SER A 1 450 ? 13.804 2.292 -23.188 1.00 85.12 450 SER A CA 1
ATOM 3385 C C . SER A 1 450 ? 14.415 3.680 -23.397 1.00 85.12 450 SER A C 1
ATOM 3387 O O . SER A 1 450 ? 14.331 4.530 -22.514 1.00 85.12 450 SER A O 1
ATOM 3389 N N . ARG A 1 451 ? 15.039 3.933 -24.555 1.00 89.25 451 ARG A N 1
ATOM 3390 C CA . ARG A 1 451 ? 15.718 5.200 -24.878 1.00 89.25 451 ARG A CA 1
ATOM 3391 C C . ARG A 1 451 ? 15.105 5.930 -26.071 1.00 89.25 451 ARG A C 1
ATOM 3393 O O . ARG A 1 451 ? 15.698 6.878 -26.569 1.00 89.25 451 ARG A O 1
ATOM 3400 N N . VAL A 1 452 ? 13.932 5.508 -26.528 1.00 94.81 452 VAL A N 1
ATOM 3401 C CA . VAL A 1 452 ? 13.200 6.166 -27.612 1.00 94.81 452 VAL A CA 1
ATOM 3402 C C . VAL A 1 452 ? 11.718 6.221 -27.288 1.00 94.81 452 VAL A C 1
ATOM 3404 O O . VAL A 1 452 ? 11.093 5.193 -27.020 1.00 94.81 452 VAL A O 1
ATOM 3407 N N . SER A 1 453 ? 11.152 7.422 -27.354 1.00 94.69 453 SER A N 1
ATOM 3408 C CA . SER A 1 453 ? 9.714 7.650 -27.321 1.00 94.69 453 SER A CA 1
ATOM 3409 C C . SER A 1 453 ? 9.175 8.037 -28.692 1.00 94.69 453 SER A C 1
ATOM 3411 O O . SER A 1 453 ? 9.836 8.730 -29.468 1.00 94.69 453 SER A O 1
ATOM 3413 N N . ALA A 1 454 ? 7.957 7.590 -29.001 1.00 96.38 454 ALA A N 1
ATOM 3414 C CA . ALA A 1 454 ? 7.340 7.806 -30.305 1.00 96.38 454 ALA A CA 1
ATOM 3415 C C . ALA A 1 454 ? 5.830 8.058 -30.218 1.00 96.38 454 ALA A C 1
ATOM 3417 O O . ALA A 1 454 ? 5.149 7.662 -29.269 1.00 96.38 454 ALA A O 1
ATOM 3418 N N . GLY A 1 455 ? 5.310 8.720 -31.248 1.00 96.12 455 GLY A N 1
ATOM 3419 C CA . GLY A 1 455 ? 3.897 9.028 -31.397 1.00 96.12 455 GLY A CA 1
ATOM 3420 C C . GLY A 1 455 ? 3.439 10.227 -30.568 1.00 96.12 455 GLY A C 1
ATOM 3421 O O . GLY A 1 455 ? 4.213 10.913 -29.893 1.00 96.12 455 GLY A O 1
ATOM 3422 N N . MET A 1 456 ? 2.132 10.478 -30.623 1.00 95.69 456 MET A N 1
ATOM 3423 C CA . MET A 1 456 ? 1.496 11.674 -30.062 1.00 95.69 456 MET A CA 1
ATOM 3424 C C . MET A 1 456 ? 1.636 11.792 -28.541 1.00 95.69 456 MET A C 1
ATOM 3426 O O . MET A 1 456 ? 1.638 12.899 -28.009 1.00 95.69 456 MET A O 1
ATOM 3430 N N . LEU A 1 457 ? 1.742 10.664 -27.847 1.00 96.50 457 LEU A N 1
ATOM 3431 C CA . LEU A 1 457 ? 1.888 10.608 -26.393 1.00 96.50 457 LEU A CA 1
ATOM 3432 C C . LEU A 1 457 ? 3.335 10.422 -25.933 1.00 96.50 457 LEU A C 1
ATOM 3434 O O . LEU A 1 457 ? 3.559 10.257 -24.738 1.00 96.50 457 LEU A O 1
ATOM 3438 N N . GLN A 1 458 ? 4.302 10.434 -26.862 1.00 96.44 458 GLN A N 1
ATOM 3439 C CA . GLN A 1 458 ? 5.730 10.264 -26.564 1.00 96.44 458 GLN A CA 1
ATOM 3440 C C . GLN A 1 458 ? 5.995 9.106 -25.582 1.00 96.44 458 GLN A C 1
ATOM 3442 O O . GLN A 1 458 ? 6.804 9.219 -24.663 1.00 96.44 458 GLN A O 1
ATOM 3447 N N . THR A 1 459 ? 5.320 7.972 -25.773 1.00 94.31 459 THR A N 1
ATOM 3448 C CA . THR A 1 459 ? 5.513 6.776 -24.945 1.00 94.31 459 THR A CA 1
ATOM 3449 C C . THR A 1 459 ? 6.784 6.051 -25.387 1.00 94.31 459 THR A C 1
ATOM 3451 O O . THR A 1 459 ? 7.013 5.903 -26.591 1.00 94.31 459 THR A O 1
ATOM 3454 N N . LEU A 1 460 ? 7.616 5.603 -24.439 1.00 92.00 460 LEU A N 1
ATOM 3455 C CA . LEU A 1 460 ? 8.783 4.770 -24.752 1.00 92.00 460 LEU A CA 1
ATOM 3456 C C . LEU A 1 460 ? 8.343 3.432 -25.359 1.00 92.00 460 LEU A C 1
ATOM 3458 O O . LEU A 1 460 ? 7.311 2.892 -24.953 1.00 92.00 460 LEU A O 1
ATOM 3462 N N . ILE A 1 461 ? 9.139 2.857 -26.269 1.00 89.69 461 ILE A N 1
ATOM 3463 C CA . ILE A 1 461 ? 8.848 1.517 -26.814 1.00 89.69 461 ILE A CA 1
ATOM 3464 C C . ILE A 1 461 ? 8.756 0.493 -25.675 1.00 89.69 461 ILE A C 1
ATOM 3466 O O . ILE A 1 461 ? 7.804 -0.284 -25.632 1.00 89.69 461 ILE A O 1
ATOM 3470 N N . SER A 1 462 ? 9.691 0.517 -24.717 1.00 75.56 462 SER A N 1
ATOM 3471 C CA . SER A 1 462 ? 9.654 -0.381 -23.552 1.00 75.56 462 SER A CA 1
ATOM 3472 C C . SER A 1 462 ? 8.383 -0.195 -22.720 1.00 75.56 462 SER A C 1
ATOM 3474 O O . SER A 1 462 ? 7.708 -1.173 -22.418 1.00 75.56 462 SER A O 1
ATOM 3476 N N . THR A 1 463 ? 8.012 1.051 -22.421 1.00 79.75 463 THR A N 1
ATOM 3477 C CA . THR A 1 463 ? 6.814 1.372 -21.635 1.00 79.75 463 THR A CA 1
ATOM 3478 C C . THR A 1 463 ? 5.536 0.933 -22.342 1.00 79.75 463 THR A C 1
ATOM 3480 O O . THR A 1 463 ? 4.631 0.421 -21.694 1.00 79.75 463 THR A O 1
ATOM 3483 N N . ALA A 1 464 ? 5.447 1.093 -23.665 1.00 87.25 464 ALA A N 1
ATOM 3484 C CA . ALA A 1 464 ? 4.285 0.651 -24.430 1.00 87.25 464 ALA A CA 1
ATOM 3485 C C . ALA A 1 464 ? 4.136 -0.876 -24.421 1.00 87.25 464 ALA A C 1
ATOM 3487 O O . ALA A 1 464 ? 3.033 -1.378 -24.203 1.00 87.25 464 ALA A O 1
ATOM 3488 N N . ARG A 1 465 ? 5.247 -1.606 -24.610 1.00 85.62 465 ARG A N 1
ATOM 3489 C CA . ARG A 1 465 ? 5.276 -3.075 -24.517 1.00 85.62 465 ARG A CA 1
ATOM 3490 C C . ARG A 1 465 ? 4.802 -3.552 -23.158 1.00 85.62 465 ARG A C 1
ATOM 3492 O O . ARG A 1 465 ? 3.989 -4.463 -23.067 1.00 85.62 465 ARG A O 1
ATOM 3499 N N . GLU A 1 466 ? 5.307 -2.916 -22.114 1.00 68.56 466 GLU A N 1
ATOM 3500 C CA . GLU A 1 466 ? 5.003 -3.264 -20.737 1.00 68.56 466 GLU A CA 1
ATOM 3501 C C . GLU A 1 466 ? 3.543 -2.952 -20.380 1.00 68.56 466 GLU A C 1
ATOM 3503 O O . GLU A 1 466 ? 2.822 -3.829 -19.912 1.00 68.56 466 GLU A O 1
ATOM 3508 N N . ALA A 1 467 ? 3.065 -1.739 -20.682 1.00 71.75 467 ALA A N 1
ATOM 3509 C CA . ALA A 1 467 ? 1.704 -1.305 -20.368 1.00 71.75 467 ALA A CA 1
ATOM 3510 C C . ALA A 1 467 ? 0.620 -2.111 -21.103 1.00 71.75 467 ALA A C 1
ATOM 3512 O O . ALA A 1 467 ? -0.490 -2.249 -20.591 1.00 71.75 467 ALA A O 1
ATOM 3513 N N . LEU A 1 468 ? 0.925 -2.633 -22.296 1.00 76.69 468 LEU A N 1
ATOM 3514 C CA . LEU A 1 468 ? -0.004 -3.434 -23.100 1.00 76.69 468 LEU A CA 1
ATOM 3515 C C . LEU A 1 468 ? 0.262 -4.944 -23.031 1.00 76.69 468 LEU A C 1
ATOM 3517 O O . LEU A 1 468 ? -0.526 -5.713 -23.577 1.00 76.69 468 LEU A O 1
ATOM 3521 N N . GLY A 1 469 ? 1.342 -5.374 -22.374 1.00 73.25 469 GLY A N 1
ATOM 3522 C CA . GLY A 1 469 ? 1.749 -6.779 -22.319 1.00 73.25 469 GLY A CA 1
ATOM 3523 C C . GLY A 1 469 ? 2.113 -7.381 -23.683 1.00 73.25 469 GLY A C 1
ATOM 3524 O O . GLY A 1 469 ? 1.950 -8.585 -23.869 1.00 73.25 469 GLY A O 1
ATOM 3525 N N . ASP A 1 470 ? 2.583 -6.568 -24.634 1.00 82.94 470 ASP A N 1
ATOM 3526 C CA . ASP A 1 470 ? 2.871 -6.977 -26.015 1.00 82.94 470 ASP A CA 1
ATOM 3527 C C . ASP A 1 470 ? 4.303 -6.603 -26.413 1.00 82.94 470 ASP A C 1
ATOM 3529 O O . ASP A 1 470 ? 4.623 -5.442 -26.659 1.00 82.94 470 ASP A O 1
ATOM 3533 N N . THR A 1 471 ? 5.179 -7.606 -26.505 1.00 81.75 471 THR A N 1
ATOM 3534 C CA . THR A 1 471 ? 6.601 -7.420 -26.835 1.00 81.75 471 THR A CA 1
ATOM 3535 C C . THR A 1 471 ? 6.859 -7.102 -28.310 1.00 81.75 471 THR A C 1
ATOM 3537 O O . THR A 1 471 ? 7.958 -6.648 -28.638 1.00 81.75 471 THR A O 1
ATOM 3540 N N . ALA A 1 472 ? 5.873 -7.294 -29.193 1.00 90.56 472 ALA A N 1
ATOM 3541 C CA . ALA A 1 472 ? 6.011 -7.037 -30.624 1.00 90.56 472 ALA A CA 1
ATOM 3542 C C . ALA A 1 472 ? 5.867 -5.550 -30.981 1.00 90.56 472 ALA A C 1
ATOM 3544 O O . ALA A 1 472 ? 6.207 -5.158 -32.096 1.00 90.56 472 ALA A O 1
ATOM 3545 N N . ILE A 1 473 ? 5.404 -4.714 -30.044 1.00 91.69 473 ILE A N 1
ATOM 3546 C CA . ILE A 1 473 ? 5.261 -3.272 -30.262 1.00 91.69 473 ILE A CA 1
ATOM 3547 C C . ILE A 1 473 ? 6.616 -2.660 -30.630 1.00 91.69 473 ILE A C 1
ATOM 3549 O O . ILE A 1 473 ? 7.623 -2.857 -29.942 1.00 91.69 473 ILE A O 1
ATOM 3553 N N . ASP A 1 474 ? 6.631 -1.889 -31.711 1.00 95.88 474 ASP A N 1
ATOM 3554 C CA . ASP A 1 474 ? 7.793 -1.161 -32.204 1.00 95.88 474 ASP A CA 1
ATOM 3555 C C . ASP A 1 474 ? 7.463 0.318 -32.469 1.00 95.88 474 ASP A C 1
ATOM 3557 O O . ASP A 1 474 ? 6.339 0.791 -32.260 1.00 95.88 474 ASP A O 1
ATOM 3561 N N . ARG A 1 475 ? 8.466 1.076 -32.926 1.00 96.69 475 ARG A N 1
ATOM 3562 C CA . ARG A 1 475 ? 8.314 2.502 -33.237 1.00 96.69 475 ARG A CA 1
ATOM 3563 C C . ARG A 1 475 ? 7.247 2.744 -34.305 1.00 96.69 475 ARG A C 1
ATOM 3565 O O . ARG A 1 475 ? 6.468 3.682 -34.174 1.00 96.69 475 ARG A O 1
ATOM 3572 N N . SER A 1 476 ? 7.189 1.912 -35.345 1.00 97.00 476 SER A N 1
ATOM 3573 C CA . SER A 1 476 ? 6.233 2.076 -36.448 1.00 97.00 476 SER A CA 1
ATOM 3574 C C . SER A 1 476 ? 4.788 1.911 -35.975 1.00 97.00 476 SER A C 1
ATOM 3576 O O . SER A 1 476 ? 3.906 2.670 -36.384 1.00 97.00 476 SER A O 1
ATOM 3578 N N . TRP A 1 477 ? 4.571 0.985 -35.040 1.00 97.81 477 TRP A N 1
ATOM 3579 C CA . TRP A 1 477 ? 3.291 0.764 -34.392 1.00 97.81 477 TRP A CA 1
ATOM 3580 C C . TRP A 1 477 ? 2.877 1.979 -33.555 1.00 97.81 477 TRP A C 1
ATOM 3582 O O . TRP A 1 477 ? 1.733 2.420 -33.662 1.00 97.81 477 TRP A O 1
ATOM 3592 N N . LEU A 1 478 ? 3.806 2.568 -32.788 1.00 97.19 478 LEU A N 1
ATOM 3593 C CA . LEU A 1 478 ? 3.557 3.754 -31.955 1.00 97.19 478 LEU A CA 1
ATOM 3594 C C . LEU A 1 478 ? 3.319 5.046 -32.746 1.00 97.19 478 LEU A C 1
ATOM 3596 O O . LEU A 1 478 ? 2.664 5.951 -32.235 1.00 97.19 478 LEU A O 1
ATOM 3600 N N . LEU A 1 479 ? 3.810 5.148 -33.983 1.00 97.44 479 LEU A N 1
ATOM 3601 C CA . LEU A 1 479 ? 3.551 6.304 -34.853 1.00 97.44 479 LEU A CA 1
ATOM 3602 C C . LEU A 1 479 ? 2.111 6.336 -35.394 1.00 97.44 479 LEU A C 1
ATOM 3604 O O . LEU A 1 479 ? 1.652 7.376 -35.871 1.00 97.44 479 LEU A O 1
ATOM 3608 N N . GLN A 1 480 ? 1.368 5.228 -35.300 1.00 97.62 480 GLN A N 1
ATOM 3609 C CA . GLN A 1 480 ? -0.048 5.209 -35.658 1.00 97.62 480 GLN A CA 1
ATOM 3610 C C . GLN A 1 480 ? -0.878 5.912 -34.567 1.00 97.62 480 GLN A C 1
ATOM 3612 O O . GLN A 1 480 ? -0.800 5.521 -33.399 1.00 97.62 480 GLN A O 1
ATOM 3617 N N . PRO A 1 481 ? -1.719 6.912 -34.905 1.00 97.00 481 PRO A N 1
ATOM 3618 C CA . PRO A 1 481 ? -2.415 7.724 -33.906 1.00 97.00 481 PRO A CA 1
ATOM 3619 C C . PRO A 1 481 ? -3.219 6.928 -32.869 1.00 97.00 481 PRO A C 1
ATOM 3621 O O . PRO A 1 481 ? -3.106 7.178 -31.670 1.00 97.00 481 PRO A O 1
ATOM 3624 N N . GLN A 1 482 ? -4.006 5.946 -33.317 1.00 97.50 482 GLN A N 1
ATOM 3625 C CA . GLN A 1 482 ? -4.847 5.124 -32.441 1.00 97.50 482 GLN A CA 1
ATOM 3626 C C . GLN A 1 482 ? -4.009 4.277 -31.475 1.00 97.50 482 GLN A C 1
ATOM 3628 O O . GLN A 1 482 ? -4.335 4.184 -30.295 1.00 97.50 482 GLN A O 1
ATOM 3633 N N . ASN A 1 483 ? -2.898 3.726 -31.959 1.00 97.75 483 ASN A N 1
ATOM 3634 C CA . ASN A 1 483 ? -1.980 2.904 -31.179 1.00 97.75 483 ASN A CA 1
ATOM 3635 C C . ASN A 1 483 ? -1.219 3.729 -30.138 1.00 97.75 483 ASN A C 1
ATOM 3637 O O . ASN A 1 483 ? -1.120 3.316 -28.985 1.00 97.75 483 ASN A O 1
ATOM 3641 N N . SER A 1 484 ? -0.750 4.925 -30.514 1.00 98.12 484 SER A N 1
ATOM 3642 C CA . SER A 1 484 ? -0.124 5.870 -29.582 1.00 98.12 484 SER A CA 1
ATOM 3643 C C . SER A 1 484 ? -1.077 6.240 -28.444 1.00 98.12 484 SER A C 1
ATOM 3645 O O . SER A 1 484 ? -0.701 6.166 -27.276 1.00 98.12 484 SER A O 1
ATOM 3647 N N . ILE A 1 485 ? -2.333 6.570 -28.782 1.00 98.44 485 ILE A N 1
ATOM 3648 C CA . ILE A 1 485 ? -3.393 6.869 -27.805 1.00 98.44 485 ILE A CA 1
ATOM 3649 C C . ILE A 1 485 ? -3.627 5.688 -26.876 1.00 98.44 485 ILE A C 1
ATOM 3651 O O . ILE A 1 485 ? -3.649 5.862 -25.658 1.00 98.44 485 ILE A O 1
ATOM 3655 N N . ARG A 1 486 ? -3.751 4.488 -27.440 1.00 97.69 486 ARG A N 1
ATOM 3656 C CA . ARG A 1 486 ? -3.965 3.262 -26.679 1.00 97.69 486 ARG A CA 1
ATOM 3657 C C . ARG A 1 486 ? -2.816 2.989 -25.699 1.00 97.69 486 ARG A C 1
ATOM 3659 O O . ARG A 1 486 ? -3.078 2.799 -24.517 1.00 97.69 486 ARG A O 1
ATOM 3666 N N . ALA A 1 487 ? -1.561 3.037 -26.153 1.00 94.06 487 ALA A N 1
ATOM 3667 C CA . ALA A 1 487 ? -0.386 2.786 -25.311 1.00 94.06 487 ALA A CA 1
ATOM 3668 C C . ALA A 1 487 ? -0.203 3.833 -24.203 1.00 94.06 487 ALA A C 1
ATOM 3670 O O . ALA A 1 487 ? -0.016 3.467 -23.043 1.00 94.06 487 ALA A O 1
ATOM 3671 N N . GLY A 1 488 ? -0.310 5.127 -24.525 1.00 96.81 488 GLY A N 1
ATOM 3672 C CA . GLY A 1 488 ? -0.211 6.182 -23.513 1.00 96.81 488 GLY A CA 1
ATOM 3673 C C . GLY A 1 488 ? -1.339 6.104 -22.478 1.00 96.81 488 GLY A C 1
ATOM 3674 O O . GLY A 1 488 ? -1.102 6.283 -21.285 1.00 96.81 488 GLY A O 1
ATOM 3675 N N . THR A 1 489 ? -2.556 5.747 -22.903 1.00 97.94 489 THR A N 1
ATOM 3676 C CA . THR A 1 489 ? -3.695 5.561 -21.987 1.00 97.94 489 THR A CA 1
ATOM 3677 C C . THR A 1 489 ? -3.503 4.344 -21.080 1.00 97.94 489 THR A C 1
ATOM 3679 O O . THR A 1 489 ? -3.748 4.441 -19.878 1.00 97.94 489 THR A O 1
ATOM 3682 N N . ALA A 1 490 ? -3.004 3.226 -21.616 1.00 84.88 490 ALA A N 1
ATOM 3683 C CA . ALA A 1 490 ? -2.649 2.052 -20.819 1.00 84.88 490 ALA A CA 1
ATOM 3684 C C . ALA A 1 490 ? -1.589 2.387 -19.757 1.00 84.88 490 ALA A C 1
ATOM 3686 O O . ALA A 1 490 ? -1.684 1.937 -18.615 1.00 84.88 490 ALA A O 1
ATOM 3687 N N . TYR A 1 491 ? -0.618 3.241 -20.093 1.00 88.50 491 TYR A N 1
ATOM 3688 C CA . TYR A 1 491 ? 0.386 3.688 -19.133 1.00 88.50 491 TYR A CA 1
ATOM 3689 C C . TYR A 1 491 ? -0.207 4.574 -18.023 1.00 88.50 491 TYR A C 1
ATOM 3691 O O . TYR A 1 491 ? 0.053 4.324 -16.846 1.00 88.50 491 TYR A O 1
ATOM 3699 N N . ILE A 1 492 ? -1.096 5.522 -18.358 1.00 90.44 492 ILE A N 1
ATOM 3700 C CA . ILE A 1 492 ? -1.858 6.296 -17.354 1.00 90.44 492 ILE A CA 1
ATOM 3701 C C . ILE A 1 492 ? -2.660 5.354 -16.440 1.00 90.44 492 ILE A C 1
ATOM 3703 O O . ILE A 1 492 ? -2.646 5.514 -15.219 1.00 90.44 492 ILE A O 1
ATOM 3707 N N . LYS A 1 493 ? -3.336 4.347 -17.014 1.00 84.75 493 LYS A N 1
ATOM 3708 C CA . LYS A 1 493 ? -4.093 3.341 -16.256 1.00 84.75 493 LYS A CA 1
ATOM 3709 C C . LYS A 1 493 ? -3.206 2.576 -15.287 1.00 84.75 493 LYS A C 1
ATOM 3711 O O . LYS A 1 493 ? -3.575 2.405 -14.131 1.00 84.75 493 LYS A O 1
ATOM 3716 N N . ARG A 1 494 ? -2.031 2.143 -15.728 1.00 73.50 494 ARG A N 1
ATOM 3717 C CA . ARG A 1 494 ? -1.083 1.419 -14.879 1.00 73.50 494 ARG A CA 1
ATOM 3718 C C . ARG A 1 494 ? -0.629 2.254 -13.680 1.00 73.50 494 ARG A C 1
ATOM 3720 O O . ARG A 1 494 ? -0.525 1.743 -12.570 1.00 73.50 494 ARG A O 1
ATOM 3727 N N . GLN A 1 495 ? -0.465 3.559 -13.878 1.00 75.25 495 GLN A N 1
ATOM 3728 C CA . GLN A 1 495 ? -0.117 4.511 -12.823 1.00 75.25 495 GLN A CA 1
ATOM 3729 C C . GLN A 1 495 ? -1.308 4.928 -11.936 1.00 75.25 495 GLN A C 1
ATOM 3731 O O . GLN A 1 495 ? -1.139 5.760 -11.041 1.00 75.25 495 GLN A O 1
ATOM 3736 N N . GLN A 1 496 ? -2.517 4.381 -12.124 1.00 74.81 496 GLN A N 1
ATOM 3737 C CA . GLN A 1 496 ? -3.701 4.782 -11.345 1.00 74.81 496 GLN A CA 1
ATOM 3738 C C . GLN A 1 496 ? -3.529 4.574 -9.834 1.00 74.81 496 GLN A C 1
ATOM 3740 O O . GLN A 1 496 ? -4.101 5.322 -9.051 1.00 74.81 496 GLN A O 1
ATOM 3745 N N . PHE A 1 497 ? -2.743 3.587 -9.401 1.00 52.56 497 PHE A N 1
ATOM 3746 C CA . PHE A 1 497 ? -2.616 3.258 -7.978 1.00 52.56 497 PHE A CA 1
ATOM 3747 C C . PHE A 1 497 ? -1.811 4.313 -7.209 1.00 52.56 497 PHE A C 1
ATOM 3749 O O . PHE A 1 497 ? -2.136 4.626 -6.065 1.00 52.56 497 PHE A O 1
ATOM 3756 N N . ILE A 1 498 ? -0.828 4.930 -7.873 1.00 56.09 498 ILE A N 1
ATOM 3757 C CA . ILE A 1 498 ? -0.020 6.028 -7.323 1.00 56.09 498 ILE A CA 1
ATOM 3758 C C . ILE A 1 498 ? -0.657 7.401 -7.580 1.00 56.09 498 ILE A C 1
ATOM 3760 O O . ILE A 1 498 ? -0.559 8.308 -6.754 1.00 56.09 498 ILE A O 1
ATOM 3764 N N . THR A 1 499 ? -1.329 7.576 -8.720 1.00 75.94 499 THR A N 1
ATOM 3765 C CA . THR A 1 499 ? -1.876 8.883 -9.112 1.00 75.94 499 THR A CA 1
ATOM 3766 C C . THR A 1 499 ? -3.317 9.081 -8.676 1.00 75.94 499 THR A C 1
ATOM 3768 O O . THR A 1 499 ? -3.722 10.215 -8.467 1.00 75.94 499 THR A O 1
ATOM 3771 N N . ARG A 1 500 ? -4.104 8.009 -8.538 1.00 76.81 500 ARG A N 1
ATOM 3772 C CA . ARG A 1 500 ? -5.562 8.041 -8.323 1.00 76.81 500 ARG A CA 1
ATOM 3773 C C . ARG A 1 500 ? -6.294 8.954 -9.317 1.00 76.81 500 ARG A C 1
ATOM 3775 O O . ARG A 1 500 ? -7.258 9.614 -8.948 1.00 76.81 500 ARG A O 1
ATOM 3782 N N . TYR A 1 501 ? -5.789 9.035 -10.553 1.00 88.00 501 TYR A N 1
ATOM 3783 C CA . TYR A 1 501 ? -6.245 9.960 -11.604 1.00 88.00 501 TYR A CA 1
ATOM 3784 C C . TYR A 1 501 ? -6.195 11.455 -11.245 1.00 88.00 501 TYR A C 1
ATOM 3786 O O . TYR A 1 501 ? -6.751 12.289 -11.955 1.00 88.00 501 TYR A O 1
ATOM 3794 N N . ASP A 1 502 ? -5.473 11.812 -10.186 1.00 92.62 502 ASP A N 1
ATOM 3795 C CA . ASP A 1 502 ? -5.229 13.187 -9.764 1.00 92.62 502 ASP A CA 1
ATOM 3796 C C . ASP A 1 502 ? -4.368 13.929 -10.811 1.00 92.62 502 ASP A C 1
ATOM 3798 O O . ASP A 1 502 ? -3.216 13.531 -11.031 1.00 92.62 502 ASP A O 1
ATOM 3802 N N . PRO A 1 503 ? -4.873 14.981 -11.491 1.00 97.69 503 PRO A N 1
ATOM 3803 C CA . PRO A 1 503 ? -4.238 15.493 -12.708 1.00 97.69 503 PRO A CA 1
ATOM 3804 C C . PRO A 1 503 ? -2.770 15.941 -12.554 1.00 97.69 503 PRO A C 1
ATOM 3806 O O . PRO A 1 503 ? -1.956 15.549 -13.394 1.00 97.69 503 PRO A O 1
ATOM 3809 N N . PRO A 1 504 ? -2.354 16.675 -11.499 1.00 97.06 504 PRO A N 1
ATOM 3810 C CA . PRO A 1 504 ? -0.942 16.986 -11.277 1.00 97.06 504 PRO A CA 1
ATOM 3811 C C . PRO A 1 504 ? -0.067 15.751 -11.027 1.00 97.06 504 PRO A C 1
ATOM 3813 O O . PRO A 1 504 ? 1.088 15.725 -11.456 1.00 97.06 504 PRO A O 1
ATOM 3816 N N . LYS A 1 505 ? -0.595 14.719 -10.352 1.00 89.25 505 LYS A N 1
ATOM 3817 C CA . LYS A 1 505 ? 0.141 13.464 -10.128 1.00 89.25 505 LYS A CA 1
ATOM 3818 C C . LYS A 1 505 ? 0.294 12.684 -11.422 1.00 89.25 505 LYS A C 1
ATOM 3820 O O . LYS A 1 505 ? 1.380 12.182 -11.675 1.00 89.25 505 LYS A O 1
ATOM 3825 N N . VAL A 1 506 ? -0.755 12.620 -12.246 1.00 95.31 506 VAL A N 1
ATOM 3826 C CA . VAL A 1 506 ? -0.714 12.006 -13.583 1.00 95.31 506 VAL A CA 1
ATOM 3827 C C . VAL A 1 506 ? 0.318 12.706 -14.458 1.00 95.31 506 VAL A C 1
ATOM 3829 O O . VAL A 1 506 ? 1.164 12.030 -15.034 1.00 95.31 506 VAL A O 1
ATOM 3832 N N . ALA A 1 507 ? 0.322 14.041 -14.493 1.00 97.88 507 ALA A N 1
ATOM 3833 C CA . ALA A 1 507 ? 1.308 14.809 -15.251 1.00 97.88 507 ALA A CA 1
ATOM 3834 C C . ALA A 1 507 ? 2.752 14.457 -14.849 1.00 97.88 507 ALA A C 1
ATOM 3836 O O . ALA A 1 507 ? 3.582 14.119 -15.691 1.00 97.88 507 ALA A O 1
ATOM 3837 N N . CYS A 1 508 ? 3.056 14.495 -13.548 1.00 88.44 508 CYS A N 1
ATOM 3838 C CA . CYS A 1 508 ? 4.401 14.202 -13.053 1.00 88.44 508 CYS A CA 1
ATOM 3839 C C . CYS A 1 508 ? 4.781 12.722 -13.219 1.00 88.44 508 CYS A C 1
ATOM 3841 O O . CYS A 1 508 ? 5.897 12.430 -13.644 1.00 88.44 508 CYS A O 1
ATOM 3843 N N . ALA A 1 509 ? 3.865 11.791 -12.938 1.00 77.94 509 ALA A N 1
ATOM 3844 C CA . ALA A 1 509 ? 4.119 10.357 -13.058 1.00 77.94 509 ALA A CA 1
ATOM 3845 C C . ALA A 1 509 ? 4.336 9.927 -14.508 1.00 77.94 509 ALA A C 1
ATOM 3847 O O . ALA A 1 509 ? 5.271 9.174 -14.785 1.00 77.94 509 ALA A O 1
ATOM 3848 N N . TYR A 1 510 ? 3.539 10.443 -15.442 1.00 92.75 510 TYR A N 1
ATOM 3849 C CA . TYR A 1 510 ? 3.707 10.145 -16.861 1.00 92.75 510 TYR A CA 1
ATOM 3850 C C . TYR A 1 510 ? 5.079 10.620 -17.358 1.00 92.75 510 TYR A C 1
ATOM 3852 O O . TYR A 1 510 ? 5.785 9.899 -18.059 1.00 92.75 510 TYR A O 1
ATOM 3860 N N . ASN A 1 511 ? 5.494 11.812 -16.925 1.00 91.88 511 ASN A N 1
ATOM 3861 C CA . ASN A 1 511 ? 6.736 12.436 -17.356 1.00 91.88 511 ASN A CA 1
ATOM 3862 C C . ASN A 1 511 ? 8.007 11.884 -16.685 1.00 91.88 511 ASN A C 1
ATOM 3864 O O . ASN A 1 511 ? 9.065 11.869 -17.311 1.00 91.88 511 ASN A O 1
ATOM 3868 N N . ALA A 1 512 ? 7.930 11.472 -15.417 1.00 77.12 512 ALA A N 1
ATOM 3869 C CA . ALA A 1 512 ? 9.090 11.064 -14.618 1.00 77.12 512 ALA A CA 1
ATOM 3870 C C . ALA A 1 512 ? 9.093 9.584 -14.206 1.00 77.12 512 ALA A C 1
ATOM 3872 O O . ALA A 1 512 ? 9.984 9.173 -13.465 1.00 77.12 512 ALA A O 1
ATOM 3873 N N . GLY A 1 513 ? 8.107 8.799 -14.643 1.00 72.50 513 GLY A N 1
ATOM 3874 C CA . GLY A 1 513 ? 7.961 7.385 -14.286 1.00 72.50 513 GLY A CA 1
ATOM 3875 C C . GLY A 1 513 ? 7.207 7.125 -12.979 1.00 72.50 513 GLY A C 1
ATOM 3876 O O . GLY A 1 513 ? 6.859 5.985 -12.698 1.00 72.50 513 GLY A O 1
ATOM 3877 N N . GLY A 1 514 ? 6.909 8.161 -12.188 1.00 70.06 514 GLY A N 1
ATOM 3878 C CA . GLY A 1 514 ? 6.212 8.022 -10.910 1.00 70.06 514 GLY A CA 1
ATOM 3879 C C . GLY A 1 514 ? 6.074 9.337 -10.143 1.00 70.06 514 GLY A C 1
ATOM 3880 O O . GLY A 1 514 ? 6.474 10.405 -10.611 1.00 70.06 514 GLY A O 1
ATOM 3881 N N . VAL A 1 515 ? 5.499 9.263 -8.941 1.00 67.25 515 VAL A N 1
ATOM 3882 C CA . VAL A 1 515 ? 5.316 10.418 -8.052 1.00 67.25 515 VAL A CA 1
ATOM 3883 C C . VAL A 1 515 ? 6.432 10.427 -7.009 1.00 67.25 515 VAL A C 1
ATOM 3885 O O . VAL A 1 515 ? 6.381 9.702 -6.024 1.00 67.25 515 VAL A O 1
ATOM 3888 N N . TYR A 1 516 ? 7.446 11.264 -7.221 1.00 66.25 516 TYR A N 1
ATOM 3889 C CA . TYR A 1 516 ? 8.605 11.372 -6.326 1.00 66.25 516 TYR A CA 1
ATOM 3890 C C . TYR A 1 516 ? 8.754 12.788 -5.791 1.00 66.25 516 TYR A C 1
ATOM 3892 O O . TYR A 1 516 ? 8.520 13.739 -6.533 1.00 66.25 516 TYR A O 1
ATOM 3900 N N . GLU A 1 517 ? 9.222 12.960 -4.557 1.00 79.81 517 GLU A N 1
ATOM 3901 C CA . GLU A 1 517 ? 9.483 14.296 -4.021 1.00 79.81 517 GLU A CA 1
ATOM 3902 C C . GLU A 1 517 ? 10.606 15.019 -4.799 1.00 79.81 517 GLU A C 1
ATOM 3904 O O . GLU A 1 517 ? 11.641 14.449 -5.164 1.00 79.81 517 GLU A O 1
ATOM 3909 N N . ASN A 1 518 ? 10.416 16.317 -5.047 1.00 80.44 518 ASN A N 1
ATOM 3910 C CA . ASN A 1 518 ? 11.424 17.215 -5.594 1.00 80.44 518 ASN A CA 1
ATOM 3911 C C . ASN A 1 518 ? 11.314 18.614 -4.970 1.00 80.44 518 ASN A C 1
ATOM 3913 O O . ASN A 1 518 ? 10.443 19.409 -5.313 1.00 80.44 518 ASN A O 1
ATOM 3917 N N . ARG A 1 519 ? 12.263 18.958 -4.096 1.00 81.38 519 ARG A N 1
ATOM 3918 C CA . ARG A 1 519 ? 12.259 20.218 -3.331 1.00 81.38 519 ARG A CA 1
ATOM 3919 C C . ARG A 1 519 ? 12.846 21.423 -4.079 1.00 81.38 519 ARG A C 1
ATOM 3921 O O . ARG A 1 519 ? 13.211 22.411 -3.449 1.00 81.38 519 ARG A O 1
ATOM 3928 N N . GLY A 1 520 ? 12.929 21.373 -5.410 1.00 81.00 520 GLY A N 1
ATOM 3929 C CA . GLY A 1 520 ? 13.412 22.500 -6.211 1.00 81.00 520 GLY A CA 1
ATOM 3930 C C . GLY A 1 520 ? 12.601 23.774 -5.941 1.00 81.00 520 GLY A C 1
ATOM 3931 O O . GLY A 1 520 ? 11.371 23.728 -5.859 1.00 81.00 520 GLY A O 1
ATOM 3932 N N . ILE A 1 521 ? 13.276 24.919 -5.799 1.00 88.19 521 ILE A N 1
ATOM 3933 C CA . ILE A 1 521 ? 12.610 26.197 -5.485 1.00 88.19 521 ILE A CA 1
ATOM 3934 C C . ILE A 1 521 ? 11.640 26.633 -6.594 1.00 88.19 521 ILE A C 1
ATOM 3936 O O . ILE A 1 521 ? 10.574 27.161 -6.305 1.00 88.19 521 ILE A O 1
ATOM 3940 N N . ASN A 1 522 ? 11.960 26.301 -7.848 1.00 92.81 522 ASN A N 1
ATOM 3941 C CA . ASN A 1 522 ? 11.145 26.604 -9.028 1.00 92.81 522 ASN A CA 1
ATOM 3942 C C . ASN A 1 522 ? 10.106 25.513 -9.348 1.00 92.81 522 ASN A C 1
ATOM 3944 O O . ASN A 1 522 ? 9.441 25.570 -10.385 1.00 92.81 522 ASN A O 1
ATOM 3948 N N . ASN A 1 523 ? 9.980 24.499 -8.489 1.00 94.00 523 ASN A N 1
ATOM 3949 C CA . ASN A 1 523 ? 8.985 23.446 -8.609 1.00 94.00 523 ASN A CA 1
ATOM 3950 C C . ASN A 1 523 ? 7.928 23.614 -7.517 1.00 94.00 523 ASN A C 1
ATOM 3952 O O . ASN A 1 523 ? 8.113 23.195 -6.369 1.00 94.00 523 ASN A O 1
ATOM 3956 N N . ARG A 1 524 ? 6.814 24.253 -7.881 1.00 95.31 524 ARG A N 1
ATOM 3957 C CA . ARG A 1 524 ? 5.687 24.494 -6.970 1.00 95.31 524 ARG A CA 1
ATOM 3958 C C . ARG A 1 524 ? 4.883 23.228 -6.653 1.00 95.31 524 ARG A C 1
ATOM 3960 O O . ARG A 1 524 ? 4.254 23.148 -5.604 1.00 95.31 524 ARG A O 1
ATOM 3967 N N . TRP A 1 525 ? 4.972 22.221 -7.519 1.00 94.88 525 TRP A N 1
ATOM 3968 C CA . TRP A 1 525 ? 4.278 20.940 -7.383 1.00 94.88 525 TRP A CA 1
ATOM 3969 C C . TRP A 1 525 ? 4.984 19.961 -6.451 1.00 94.88 525 TRP A C 1
ATOM 3971 O O . TRP A 1 525 ? 4.398 18.950 -6.093 1.00 94.88 525 TRP A O 1
ATOM 3981 N N . LYS A 1 526 ? 6.249 20.228 -6.097 1.00 88.25 526 LYS A N 1
ATOM 3982 C CA . LYS A 1 526 ? 7.100 19.378 -5.241 1.00 88.25 526 LYS A CA 1
ATOM 3983 C C . LYS A 1 526 ? 7.204 17.912 -5.674 1.00 88.25 526 LYS A C 1
ATOM 3985 O O . LYS A 1 526 ? 7.745 17.096 -4.939 1.00 88.25 526 LYS A O 1
ATOM 3990 N N . MET A 1 527 ? 6.775 17.604 -6.895 1.00 87.19 527 MET A N 1
ATOM 3991 C CA . MET A 1 527 ? 6.852 16.297 -7.534 1.00 87.19 527 MET A CA 1
ATOM 3992 C C . MET A 1 527 ? 7.882 16.340 -8.664 1.00 87.19 527 MET A C 1
ATOM 3994 O O . MET A 1 527 ? 7.961 17.331 -9.398 1.00 87.19 527 MET A O 1
ATOM 3998 N N . ARG A 1 528 ? 8.708 15.300 -8.788 1.00 82.75 528 ARG A N 1
ATOM 3999 C CA . ARG A 1 528 ? 9.724 15.182 -9.837 1.00 82.75 528 ARG A CA 1
ATOM 4000 C C . ARG A 1 528 ? 9.056 15.195 -11.209 1.00 82.75 528 ARG A C 1
ATOM 4002 O O . ARG A 1 528 ? 8.084 14.495 -11.447 1.00 82.75 528 ARG A O 1
ATOM 4009 N N . GLN A 1 529 ? 9.636 15.992 -12.090 1.00 88.62 529 GLN A N 1
ATOM 4010 C CA . GLN A 1 529 ? 9.282 16.148 -13.492 1.00 88.62 529 GLN A CA 1
ATOM 4011 C C . GLN A 1 529 ? 10.516 16.695 -14.216 1.00 88.62 529 GLN A C 1
ATOM 4013 O O . GLN A 1 529 ? 11.413 17.256 -13.577 1.00 88.62 529 GLN A O 1
ATOM 4018 N N . TYR A 1 530 ? 10.579 16.517 -15.527 1.00 83.25 530 TYR A N 1
ATOM 4019 C CA . TYR A 1 530 ? 11.672 16.935 -16.385 1.00 83.25 530 TYR A CA 1
ATOM 4020 C C . TYR A 1 530 ? 11.296 18.200 -17.175 1.00 83.25 530 TYR A C 1
ATOM 4022 O O . TYR A 1 530 ? 10.224 18.255 -17.785 1.00 83.25 530 TYR A O 1
ATOM 4030 N N . PRO A 1 531 ? 12.182 19.218 -17.214 1.00 90.06 531 PRO A N 1
ATOM 4031 C CA . PRO A 1 531 ? 13.490 19.289 -16.546 1.00 90.06 531 PRO A CA 1
ATOM 4032 C C . PRO A 1 531 ? 13.413 19.330 -15.008 1.00 90.06 531 PRO A C 1
ATOM 4034 O O . PRO A 1 531 ? 12.543 19.994 -14.441 1.00 90.06 531 PRO A O 1
ATOM 4037 N N . ILE A 1 532 ? 14.357 18.649 -14.342 1.00 81.50 532 ILE A N 1
ATOM 4038 C CA . ILE A 1 532 ? 14.395 18.522 -12.874 1.00 81.50 532 ILE A CA 1
ATOM 4039 C C . ILE A 1 532 ? 14.450 19.903 -12.211 1.00 81.50 532 ILE A C 1
ATOM 4041 O O . ILE A 1 532 ? 15.206 20.782 -12.622 1.00 81.50 532 ILE A O 1
ATOM 4045 N N . GLY A 1 533 ? 13.666 20.078 -11.144 1.00 78.38 533 GLY A N 1
ATOM 4046 C CA . GLY A 1 533 ? 13.633 21.315 -10.362 1.00 78.38 533 GLY A CA 1
ATOM 4047 C C . GLY A 1 533 ? 12.691 22.387 -10.912 1.00 78.38 533 GLY A C 1
ATOM 4048 O O . GLY A 1 533 ? 12.617 23.467 -10.327 1.00 78.38 533 GLY A O 1
ATOM 4049 N N . SER A 1 534 ? 11.953 22.102 -11.990 1.00 93.50 534 SER A N 1
ATOM 4050 C CA . SER A 1 534 ? 10.957 22.998 -12.583 1.00 93.50 534 SER A CA 1
ATOM 4051 C C . SER A 1 534 ? 9.530 22.473 -12.407 1.00 93.50 534 SER A C 1
ATOM 4053 O O . SER A 1 534 ? 9.308 21.273 -12.473 1.00 93.50 534 SER A O 1
ATOM 4055 N N . GLY A 1 535 ? 8.558 23.376 -12.231 1.00 94.44 535 GLY A N 1
ATOM 4056 C CA . GLY A 1 535 ? 7.119 23.069 -12.246 1.00 94.44 535 GLY A CA 1
ATOM 4057 C C . GLY A 1 535 ? 6.464 23.045 -13.638 1.00 94.44 535 GLY A C 1
ATOM 4058 O O . GLY A 1 535 ? 5.285 22.718 -13.760 1.00 94.44 535 GLY A O 1
ATOM 4059 N N . LYS A 1 536 ? 7.215 23.411 -14.687 1.00 96.12 536 LYS A N 1
ATOM 4060 C CA . LYS A 1 536 ? 6.665 23.808 -15.996 1.00 96.12 536 LYS A CA 1
ATOM 4061 C C . LYS A 1 536 ? 5.909 22.707 -16.736 1.00 96.12 536 LYS A C 1
ATOM 4063 O O . LYS A 1 536 ? 5.020 23.026 -17.522 1.00 96.12 536 LYS A O 1
ATOM 4068 N N . HIS A 1 537 ? 6.290 21.441 -16.565 1.00 97.06 537 HIS A N 1
ATOM 4069 C CA . HIS A 1 537 ? 5.621 20.350 -17.271 1.00 97.06 537 HIS A CA 1
ATOM 4070 C C . HIS A 1 537 ? 4.181 20.194 -16.758 1.00 97.06 537 HIS A C 1
ATOM 4072 O O . HIS A 1 537 ? 3.243 20.325 -17.543 1.00 97.06 537 HIS A O 1
ATOM 4078 N N . ALA A 1 538 ? 4.010 20.044 -15.444 1.00 97.38 538 ALA A N 1
ATOM 4079 C CA . ALA A 1 538 ? 2.712 19.990 -14.787 1.00 97.38 538 ALA A CA 1
ATOM 4080 C C . ALA A 1 538 ? 1.902 21.275 -15.009 1.00 97.38 538 ALA A C 1
ATOM 4082 O O . ALA A 1 538 ? 0.714 21.188 -15.293 1.00 97.38 538 ALA A O 1
ATOM 4083 N N . ASP A 1 539 ? 2.526 22.460 -14.990 1.00 97.31 539 ASP A N 1
ATOM 4084 C CA . ASP A 1 539 ? 1.816 23.713 -15.296 1.00 97.31 539 ASP A CA 1
ATOM 4085 C C . ASP A 1 539 ? 1.165 23.685 -16.689 1.00 97.31 539 ASP A C 1
ATOM 4087 O O . ASP A 1 539 ? -0.015 24.008 -16.826 1.00 97.31 539 ASP A O 1
ATOM 4091 N N . ARG A 1 540 ? 1.900 23.243 -17.722 1.00 97.44 540 ARG A N 1
ATOM 4092 C CA . ARG A 1 540 ? 1.346 23.101 -19.080 1.00 97.44 540 ARG A CA 1
ATOM 4093 C C . ARG A 1 540 ? 0.257 22.038 -19.141 1.00 97.44 540 ARG A C 1
ATOM 4095 O O . ARG A 1 540 ? -0.767 22.275 -19.775 1.00 97.44 540 ARG A O 1
ATOM 4102 N N . PHE A 1 541 ? 0.463 20.902 -18.479 1.00 98.38 541 PHE A N 1
ATOM 4103 C CA . PHE A 1 541 ? -0.540 19.844 -18.422 1.00 98.38 541 PHE A CA 1
ATOM 4104 C C . PHE A 1 541 ? -1.851 20.354 -17.823 1.00 98.38 541 PHE A C 1
ATOM 4106 O O . PHE A 1 541 ? -2.906 20.151 -18.418 1.00 98.38 541 PHE A O 1
ATOM 4113 N N . ILE A 1 542 ? -1.799 21.062 -16.689 1.00 98.38 542 ILE A N 1
ATOM 4114 C CA . ILE A 1 542 ? -2.998 21.604 -16.038 1.00 98.38 542 ILE A CA 1
ATOM 4115 C C . ILE A 1 542 ? -3.700 22.641 -16.920 1.00 98.38 542 ILE A C 1
ATOM 4117 O O . ILE A 1 542 ? -4.927 22.633 -17.001 1.00 98.38 542 ILE A O 1
ATOM 4121 N N . MET A 1 543 ? -2.953 23.490 -17.634 1.00 97.88 543 MET A N 1
ATOM 4122 C CA . MET A 1 543 ? -3.559 24.418 -18.595 1.00 97.88 543 MET A CA 1
ATOM 4123 C C . MET A 1 543 ? -4.339 23.674 -19.685 1.00 97.88 543 MET A C 1
ATOM 4125 O O . MET A 1 543 ? -5.474 24.046 -19.983 1.00 97.88 543 MET A O 1
ATOM 4129 N N . TRP A 1 544 ? -3.765 22.606 -20.251 1.00 98.38 544 TRP A N 1
ATOM 4130 C CA . TRP A 1 544 ? -4.456 21.792 -21.251 1.00 98.38 544 TRP A CA 1
ATOM 4131 C C . TRP A 1 544 ? -5.657 21.057 -20.672 1.00 98.38 544 TRP A C 1
ATOM 4133 O O . TRP A 1 544 ? -6.705 21.052 -21.306 1.00 98.38 544 TRP A O 1
ATOM 4143 N N . PHE A 1 545 ? -5.530 20.493 -19.470 1.00 98.56 545 PHE A N 1
ATOM 4144 C CA . PHE A 1 545 ? -6.627 19.846 -18.751 1.00 98.56 545 PHE A CA 1
ATOM 4145 C C . PHE A 1 545 ? -7.817 20.800 -18.570 1.00 98.56 545 PHE A C 1
ATOM 4147 O O . PHE A 1 545 ? -8.948 20.465 -18.921 1.00 98.56 545 PHE A O 1
ATOM 4154 N N . ASN A 1 546 ? -7.556 22.030 -18.120 1.00 98.56 546 ASN A N 1
ATOM 4155 C CA . ASN A 1 546 ? -8.583 23.059 -17.959 1.00 98.56 546 ASN A CA 1
ATOM 4156 C C . ASN A 1 546 ? -9.176 23.520 -19.301 1.00 98.56 546 ASN A C 1
ATOM 4158 O O . ASN A 1 546 ? -10.364 23.830 -19.380 1.00 98.56 546 ASN A O 1
ATOM 4162 N N . ASP A 1 547 ? -8.397 23.519 -20.382 1.00 98.50 547 ASP A N 1
ATOM 4163 C CA . ASP A 1 547 ? -8.925 23.779 -21.723 1.00 98.50 547 ASP A CA 1
ATOM 4164 C C . ASP A 1 547 ? -9.855 22.673 -22.228 1.00 98.50 547 ASP A C 1
ATOM 4166 O O . ASP A 1 547 ? -10.781 22.975 -22.984 1.00 98.50 547 ASP A O 1
ATOM 4170 N N . VAL A 1 548 ? -9.667 21.418 -21.795 1.00 98.31 548 VAL A N 1
ATOM 4171 C CA . VAL A 1 548 ? -10.633 20.343 -22.077 1.00 98.31 548 VAL A CA 1
ATOM 4172 C C . VAL A 1 548 ? -11.976 20.652 -21.430 1.00 98.31 548 VAL A C 1
ATOM 4174 O O . VAL A 1 548 ? -12.987 20.627 -22.128 1.00 98.31 548 VAL A O 1
ATOM 4177 N N . PHE A 1 549 ? -11.990 21.051 -20.154 1.00 98.06 549 PHE A N 1
ATOM 4178 C CA . PHE A 1 549 ? -13.213 21.486 -19.466 1.00 98.06 549 PHE A CA 1
ATOM 4179 C C . PHE A 1 549 ? -13.888 22.660 -20.185 1.00 98.06 549 PHE A C 1
ATOM 4181 O O . PHE A 1 549 ? -15.083 22.613 -20.484 1.00 98.06 549 PHE A O 1
ATOM 4188 N N . ARG A 1 550 ? -13.115 23.697 -20.537 1.00 97.62 550 ARG A N 1
ATOM 4189 C CA . ARG A 1 550 ? -13.623 24.865 -21.278 1.00 97.62 550 ARG A CA 1
ATOM 4190 C C . ARG A 1 550 ? -14.210 24.487 -22.635 1.00 97.62 550 ARG A C 1
ATOM 4192 O O . ARG A 1 550 ? -15.160 25.131 -23.077 1.00 97.62 550 ARG A O 1
ATOM 4199 N N . TYR A 1 551 ? -13.624 23.506 -23.319 1.00 97.75 551 TYR A N 1
ATOM 4200 C CA . TYR A 1 551 ? -14.106 23.050 -24.617 1.00 97.75 551 TYR A CA 1
ATOM 4201 C C . TYR A 1 551 ? -15.347 22.165 -24.492 1.00 97.75 551 TYR A C 1
ATOM 4203 O O . TYR A 1 551 ? -16.313 22.380 -25.216 1.00 97.75 551 TYR A O 1
ATOM 4211 N N . PHE A 1 552 ? -15.361 21.213 -23.557 1.00 97.25 552 PHE A N 1
ATOM 4212 C CA . PHE A 1 552 ? -16.510 20.337 -23.319 1.00 97.25 552 PHE A CA 1
ATOM 4213 C C . PHE A 1 552 ? -17.752 21.123 -22.894 1.00 97.25 552 PHE A C 1
ATOM 4215 O O . PHE A 1 552 ? -18.833 20.827 -23.390 1.00 97.25 552 PHE A O 1
ATOM 4222 N N . ALA A 1 553 ? -17.594 22.209 -22.132 1.00 96.38 553 ALA A N 1
ATOM 4223 C CA . ALA A 1 553 ? -18.685 23.136 -21.819 1.00 96.38 553 ALA A CA 1
ATOM 4224 C C . ALA A 1 553 ? -19.343 23.796 -23.052 1.00 96.38 553 ALA A C 1
ATOM 4226 O O . ALA A 1 553 ? -20.446 24.327 -22.946 1.00 96.38 553 ALA A O 1
ATOM 4227 N N . GLN A 1 554 ? -18.684 23.786 -24.217 1.00 96.12 554 GLN A N 1
ATOM 4228 C CA . GLN A 1 554 ? -19.212 24.322 -25.481 1.00 96.12 554 GLN A CA 1
ATOM 4229 C C . GLN A 1 554 ? -19.842 23.238 -26.369 1.00 96.12 554 GLN A C 1
ATOM 4231 O O . GLN A 1 554 ? -20.426 23.560 -27.405 1.00 96.12 554 GLN A O 1
ATOM 4236 N N . LEU A 1 555 ? -19.703 21.958 -26.010 1.00 94.50 555 LEU A N 1
ATOM 4237 C CA . LEU A 1 555 ? -20.219 20.835 -26.786 1.00 94.50 555 LEU A CA 1
ATOM 4238 C C . LEU A 1 555 ? -21.602 20.394 -26.282 1.00 94.50 555 LEU A C 1
ATOM 4240 O O . LEU A 1 555 ? -21.901 20.509 -25.095 1.00 94.50 555 LEU A O 1
ATOM 4244 N N . PRO A 1 556 ? -22.450 19.817 -27.154 1.00 93.19 556 PRO A N 1
ATOM 4245 C CA . PRO A 1 556 ? -23.652 19.121 -26.707 1.00 93.19 556 PRO A CA 1
ATOM 4246 C C . PRO A 1 556 ? -23.299 17.970 -25.756 1.00 93.19 556 PRO A C 1
ATOM 4248 O O . PRO A 1 556 ? -22.345 17.237 -26.023 1.00 93.19 556 PRO A O 1
ATOM 4251 N N . ALA A 1 557 ? -24.109 17.746 -24.716 1.00 89.00 557 ALA A N 1
ATOM 4252 C CA . ALA A 1 557 ? -23.889 16.685 -23.724 1.00 89.00 557 ALA A CA 1
ATOM 4253 C C . ALA A 1 557 ? -23.696 15.291 -24.354 1.00 89.00 557 ALA A C 1
ATOM 4255 O O . ALA A 1 557 ? -22.835 14.528 -23.930 1.00 89.00 557 ALA A O 1
ATOM 4256 N N . SER A 1 558 ? -24.415 14.986 -25.441 1.00 87.94 558 SER A N 1
ATOM 4257 C CA . SER A 1 558 ? -24.291 13.723 -26.190 1.00 87.94 558 SER A CA 1
ATOM 4258 C C . SER A 1 558 ? -22.917 13.493 -26.832 1.00 87.94 558 SER A C 1
ATOM 4260 O O . SER A 1 558 ? -22.611 12.380 -27.254 1.00 87.94 558 SER A O 1
ATOM 4262 N N . SER A 1 559 ? -22.109 14.545 -26.967 1.00 87.62 559 SER A N 1
ATOM 4263 C CA . SER A 1 559 ? -20.769 14.503 -27.556 1.00 87.62 559 SER A CA 1
ATOM 4264 C C . SER A 1 559 ? -19.666 14.329 -26.507 1.00 87.62 559 SER A C 1
ATOM 4266 O O . SER A 1 559 ? -18.509 14.125 -26.885 1.00 87.62 559 SER A O 1
ATOM 4268 N N . ILE A 1 560 ? -20.004 14.412 -25.217 1.00 91.25 560 ILE A N 1
ATOM 4269 C CA . ILE A 1 560 ? -19.072 14.304 -24.091 1.00 91.25 560 ILE A CA 1
ATOM 4270 C C . ILE A 1 560 ? -18.953 12.822 -23.685 1.00 91.25 560 ILE A C 1
ATOM 4272 O O . ILE A 1 560 ? -19.967 12.125 -23.614 1.00 91.25 560 ILE A O 1
ATOM 4276 N N . PRO A 1 561 ? -17.738 12.284 -23.463 1.00 87.75 561 PRO A N 1
ATOM 4277 C CA . PRO A 1 561 ? -17.571 10.908 -22.995 1.00 87.75 561 PRO A CA 1
ATOM 4278 C C . PRO A 1 561 ? -18.192 10.694 -21.617 1.00 87.75 561 PRO A C 1
ATOM 4280 O O . PRO A 1 561 ? -18.002 11.521 -20.730 1.00 87.75 561 PRO A O 1
ATOM 4283 N N . ALA A 1 562 ? -18.853 9.553 -21.419 1.00 85.00 562 ALA A N 1
ATOM 4284 C CA . ALA A 1 562 ? -19.287 9.130 -20.087 1.00 85.00 562 ALA A CA 1
ATOM 4285 C C . ALA A 1 562 ? -18.082 8.935 -19.147 1.00 85.00 562 ALA A C 1
ATOM 4287 O O . ALA A 1 562 ? -18.133 9.335 -17.992 1.00 85.00 562 ALA A O 1
ATOM 4288 N N . ASP A 1 563 ? -16.971 8.409 -19.675 1.00 82.94 563 ASP A N 1
ATOM 4289 C CA . ASP A 1 563 ? -15.694 8.255 -18.972 1.00 82.94 563 ASP A CA 1
ATOM 4290 C C . ASP A 1 563 ? -14.922 9.593 -18.927 1.00 82.94 563 ASP A C 1
ATOM 4292 O O . ASP A 1 563 ? -13.861 9.753 -19.542 1.00 82.94 563 ASP A O 1
ATOM 4296 N N . SER A 1 564 ? -15.500 10.613 -18.286 1.00 92.19 564 SER A N 1
ATOM 4297 C CA . SER A 1 564 ? -14.893 11.944 -18.162 1.00 92.19 564 SER A CA 1
ATOM 4298 C C . SER A 1 564 ? -15.221 12.613 -16.829 1.00 92.19 564 SER A C 1
ATOM 4300 O O . SER A 1 564 ? -16.323 12.465 -16.298 1.00 92.19 564 SER A O 1
ATOM 4302 N N . PHE A 1 565 ? -14.271 13.394 -16.311 1.00 95.00 565 PHE A N 1
ATOM 4303 C CA . PHE A 1 565 ? -14.500 14.202 -15.112 1.00 95.00 565 PHE A CA 1
ATOM 4304 C C . PHE A 1 565 ? -15.576 15.265 -15.347 1.00 95.00 565 PHE A C 1
ATOM 4306 O O . PHE A 1 565 ? -16.357 15.569 -14.451 1.00 95.00 565 PHE A O 1
ATOM 4313 N N . PHE A 1 566 ? -15.621 15.850 -16.544 1.00 95.62 566 PHE A N 1
ATOM 4314 C CA . PHE A 1 566 ? -16.591 16.875 -16.892 1.00 95.62 566 PHE A CA 1
ATOM 4315 C C . PHE A 1 566 ? -18.014 16.330 -16.827 1.00 95.62 566 PHE A C 1
ATOM 4317 O O . PHE A 1 566 ? -18.868 16.996 -16.245 1.00 95.62 566 PHE A O 1
ATOM 4324 N N . ALA A 1 567 ? -18.263 15.149 -17.408 1.00 92.06 567 ALA A N 1
ATOM 4325 C CA . ALA A 1 567 ? -19.578 14.521 -17.367 1.00 92.06 567 ALA A CA 1
ATOM 4326 C C . ALA A 1 567 ? -20.001 14.261 -15.922 1.00 92.06 567 ALA A C 1
ATOM 4328 O O . ALA A 1 567 ? -21.045 14.740 -15.512 1.00 92.06 567 ALA A O 1
ATOM 4329 N N . GLU A 1 568 ? -19.150 13.618 -15.126 1.00 90.00 568 GLU A N 1
ATOM 4330 C CA . GLU A 1 568 ? -19.452 13.301 -13.726 1.00 90.00 568 GLU A CA 1
ATOM 4331 C C . GLU A 1 568 ? -19.740 14.541 -12.862 1.00 90.00 568 GLU A C 1
ATOM 4333 O O . GLU A 1 568 ? -20.542 14.494 -11.932 1.00 90.00 568 GLU A O 1
ATOM 4338 N N . MET A 1 569 ? -19.094 15.667 -13.169 1.00 89.19 569 MET A N 1
ATOM 4339 C CA . MET A 1 569 ? -19.236 16.903 -12.402 1.00 89.19 569 MET A CA 1
ATOM 4340 C C . MET A 1 569 ? -20.373 17.816 -12.891 1.00 89.19 569 MET A C 1
ATOM 4342 O O . MET A 1 569 ? -20.724 18.752 -12.170 1.00 89.19 569 MET A O 1
ATOM 4346 N N . ASN A 1 570 ? -20.912 17.611 -14.101 1.00 89.69 570 ASN A N 1
ATOM 4347 C CA . ASN A 1 570 ? -21.819 18.574 -14.749 1.00 89.69 570 ASN A CA 1
ATOM 4348 C C . ASN A 1 570 ? -23.066 17.977 -15.429 1.00 89.69 570 ASN A C 1
ATOM 4350 O O . ASN A 1 570 ? -23.975 18.749 -15.744 1.00 89.69 570 ASN A O 1
ATOM 4354 N N . LEU A 1 571 ? -23.109 16.672 -15.711 1.00 84.88 571 LEU A N 1
ATOM 4355 C CA . LEU A 1 571 ? -24.187 15.990 -16.443 1.00 84.88 571 LEU A CA 1
ATOM 4356 C C . LEU A 1 571 ? -24.869 14.954 -15.551 1.00 84.88 571 LEU A C 1
ATOM 4358 O O . LEU A 1 571 ? -26.111 14.841 -15.669 1.00 84.88 571 LEU A O 1
#

Radius of gyration: 31.29 Å; chains: 1; bounding box: 76×65×89 Å